Protein AF-0000000068719790 (afdb_homodimer)

Secondary structure (DSSP, 8-state):
-EEEEE-SSTTEEEEEEE--GGGTTBEEEEEEETTEEEEE---SSHHHHHHHHHHHHHTT-EEEEEE---SSHHHHTTHHHHHHH-TTSEEEEEHHHHHHHHHHHHHHHHHHHHHHGGGS-SSPBPPEEE-SSEEEETTEEEEEESSSTTS-EEEETTTTEEE--TT-EESB----GGG-SHHHHHHHHHHHHHHHTT--SEEE-SEE-TTS--SHHHHHHHHHHHHHHHHHHHH-SSHHHHHHHHHHHSTT-B-HHHHHHHHHHHTTSS---/-EEEEE-SSTTEEEEEEE--GGGTTBEEEEEEETTEEEEE---SSHHHHHHHHHHHHHTT-EEEEEE---SSHHHHTTHHHHHHH-TTSEEEEEHHHHHHHHHHHHHHHHHHHHHHGGGS-SSPBPPEEE-SSEEEETTEEEEEESSSTTS-EEEETTTTEEE--TT-EESB----GGG-SHHHHHHHHHHHHHHHTT--SEEE-SEE-TTS--SHHHHHHHHHHHHHHHHHHHH-SSHHHHHHHHHHH-TT-B-HHHHHHHHHHHTTSS---

Foldseek 3Di:
DWDKDDFPDRQWIKIKQFDDLVQQRFIKIWIDGPLEIEIEFQAQFLVSNVVVVVVNVVSNHHYAEYEQEAQDRRRFQNVQNVCVNVVPHAYEYAPVRLVSNVVCVVVNCVVPCVVRPNRGHPDGDGHDHDHDQWDDDPNWIWGWDWDDSRFTWTATLVRLEIEGGLLWEAQAQHQCLVPQELVSLVVSLVRLVVVVVSQRAFAHYRHYDPPDGRGNVRSVVSNVLSVQLSVQLVVDQALVSSLVSSCVVRVPHPNSVSSSVSSCNNNVVDDDD/DWDKDDFPDRQWIKIKQFDDLVQPRFIKIWIDGPLEIEIEFQAQFLVSNVVVVVVNVVSNHHYAEYEQEAQDRRRFQNVQNVCVNVVVHAYEYAPVSLVSNVVCVVVNCVVPCVVRPNRGHPDGDGHDHDHDQWDDDPNWIWGWDWDDRRQTWTATLVRLEIEGGLLWEAQAQHQCLVPQELVSLVVSLVRLVVVVVSQRAFAHYRHYDPPDGRGNVRSVVSNVLSVQLSVQLVVDQALVSSLVSSCVVRVPHPNSVSSSVSSCNNNVVDDDD

Radius of gyration: 26.77 Å; Cα contacts (8 Å, |Δi|>4): 1143; chains: 2; bounding box: 52×73×65 Å

pLDDT: mean 96.34, std 3.78, range [71.19, 98.94]

Sequence (546 aa):
MFKTIDTNQKDVKLTVFSSDEKSFMVTATLVEKAGHAFLINSKFTQSDSKEIVEYLKKNNLSLDKIFIIHGDPDYYFGLESIKAVYPEAIAYATESTVEHIVHSVLGKLKVWKDALGENAPSNVVLPQVFKEKAIDFQGLTFELVGLDHYRTSLFNKELKVLIGGIDVFNEIHVFLADTSSKAAMEAWIENLKVLQALHADIIVPSHGSIEKSLNNQALTATMDYLRTAVQASEESGTSKDFVAKLEAAYPDYANKGVLELSAKVVTKEMPWGMFKTIDTNQKDVKLTVFSSDEKSFMVTATLVEKAGHAFLINSKFTQSDSKEIVEYLKKNNLSLDKIFIIHGDPDYYFGLESIKAVYPEAIAYATESTVEHIVHSVLGKLKVWKDALGENAPSNVVLPQVFKEKAIDFQGLTFELVGLDHYRTSLFNKELKVLIGGIDVFNEIHVFLADTSSKAAMEAWIENLKVLQALHADIIVPSHGSIEKSLNNQALTATMDYLRTAVQASEESGTSKDFVAKLEAAYPDYANKGVLELSAKVVTKEMPWG

Structure (mmCIF, N/CA/C/O backbone):
data_AF-0000000068719790-model_v1
#
loop_
_entity.id
_entity.type
_entity.pdbx_description
1 polymer 'Cytoplasmic protein'
#
loop_
_atom_site.group_PDB
_atom_site.id
_atom_site.type_symbol
_atom_site.label_atom_id
_atom_site.label_alt_id
_atom_site.label_comp_id
_atom_site.label_asym_id
_atom_site.label_entity_id
_atom_site.label_seq_id
_atom_site.pdbx_PDB_ins_code
_atom_site.Cartn_x
_atom_site.Cartn_y
_atom_site.Cartn_z
_atom_site.occupancy
_atom_site.B_iso_or_equiv
_atom_site.auth_seq_id
_atom_site.auth_comp_id
_atom_site.auth_asym_id
_atom_site.auth_atom_id
_atom_site.pdbx_PDB_model_num
ATOM 1 N N . MET A 1 1 ? -13.195 -17.781 -14.195 1 92.25 1 MET A N 1
ATOM 2 C CA . MET A 1 1 ? -13.312 -19.219 -14.344 1 92.25 1 MET A CA 1
ATOM 3 C C . MET A 1 1 ? -12.461 -19.953 -13.297 1 92.25 1 MET A C 1
ATOM 5 O O . MET A 1 1 ? -11.359 -19.5 -12.977 1 92.25 1 MET A O 1
ATOM 9 N N . PHE A 1 2 ? -13.039 -21.016 -12.734 1 96.69 2 PHE A N 1
ATOM 10 C CA . PHE A 1 2 ? -12.266 -21.75 -11.727 1 96.69 2 PHE A CA 1
ATOM 11 C C . PHE A 1 2 ? -12.523 -23.25 -11.828 1 96.69 2 PHE A C 1
ATOM 13 O O . PHE A 1 2 ? -13.445 -23.672 -12.523 1 96.69 2 PHE A O 1
ATOM 20 N N . LYS A 1 3 ? -11.609 -23.953 -11.25 1 96.56 3 LYS A N 1
ATOM 21 C CA . LYS A 1 3 ? -11.664 -25.406 -11.148 1 96.56 3 LYS A CA 1
ATOM 22 C C . LYS A 1 3 ? -11.359 -25.875 -9.734 1 96.56 3 LYS A C 1
ATOM 24 O O . LYS A 1 3 ? -10.391 -25.422 -9.117 1 96.56 3 LYS A O 1
ATOM 29 N N . THR A 1 4 ? -12.281 -26.734 -9.188 1 96.38 4 THR A N 1
ATOM 30 C CA . THR A 1 4 ? -12.039 -27.312 -7.875 1 96.38 4 THR A CA 1
ATOM 31 C C . THR A 1 4 ? -11.438 -28.703 -7.996 1 96.38 4 THR A C 1
ATOM 33 O O . THR A 1 4 ? -11.914 -29.531 -8.789 1 96.38 4 THR A O 1
ATOM 36 N N . ILE A 1 5 ? -10.391 -28.969 -7.242 1 96 5 ILE A N 1
ATOM 37 C CA . ILE A 1 5 ? -9.641 -30.219 -7.273 1 96 5 ILE A CA 1
ATOM 38 C C . ILE A 1 5 ? -9.648 -30.844 -5.887 1 96 5 ILE A C 1
ATOM 40 O O . ILE A 1 5 ? -9.289 -30.203 -4.898 1 96 5 ILE A O 1
ATOM 44 N N . ASP A 1 6 ? -10.039 -32.125 -5.867 1 95.5 6 ASP A N 1
ATOM 45 C CA . ASP A 1 6 ? -9.93 -32.875 -4.613 1 95.5 6 ASP A CA 1
ATOM 46 C C . ASP A 1 6 ? -8.477 -33.281 -4.34 1 95.5 6 ASP A C 1
ATOM 48 O O . ASP A 1 6 ? -7.738 -33.625 -5.262 1 95.5 6 ASP A O 1
ATOM 52 N N . THR A 1 7 ? -8.078 -33.219 -3.082 1 96.75 7 THR A N 1
ATOM 53 C CA . THR A 1 7 ? -6.762 -33.719 -2.674 1 96.75 7 THR A CA 1
ATOM 54 C C . THR A 1 7 ? -6.863 -35.125 -2.094 1 96.75 7 THR A C 1
ATOM 56 O O . THR A 1 7 ? -7.93 -35.719 -2.137 1 96.75 7 THR A O 1
ATOM 59 N N . ASN A 1 8 ? -5.707 -35.594 -1.595 1 94.44 8 ASN A N 1
ATOM 60 C CA . ASN A 1 8 ? -5.715 -36.938 -1 1 94.44 8 ASN A CA 1
ATOM 61 C C . ASN A 1 8 ? -6.305 -36.906 0.408 1 94.44 8 ASN A C 1
ATOM 63 O O . ASN A 1 8 ? -6.527 -37.969 1.004 1 94.44 8 ASN A O 1
ATOM 67 N N . GLN A 1 9 ? -6.547 -35.719 0.896 1 94.62 9 GLN A N 1
ATOM 68 C CA . GLN A 1 9 ? -7.293 -35.531 2.139 1 94.62 9 GLN A CA 1
ATOM 69 C C . GLN A 1 9 ? -8.727 -35.094 1.862 1 94.62 9 GLN A C 1
ATOM 71 O O . GLN A 1 9 ? -8.945 -34.031 1.244 1 94.62 9 GLN A O 1
ATOM 76 N N . LYS A 1 10 ? -9.656 -35.781 2.396 1 92.25 10 LYS A N 1
ATOM 77 C CA . LYS A 1 10 ? -11.062 -35.625 2.025 1 92.25 10 LYS A CA 1
ATOM 78 C C . LYS A 1 10 ? -11.602 -34.25 2.439 1 92.25 10 LYS A C 1
ATOM 80 O O . LYS A 1 10 ? -12.523 -33.719 1.806 1 92.25 10 LYS A O 1
ATOM 85 N N . ASP A 1 11 ? -11.016 -33.688 3.387 1 95.38 11 ASP A N 1
ATOM 86 C CA . ASP A 1 11 ? -11.578 -32.469 3.898 1 95.38 11 ASP A CA 1
ATOM 87 C C . ASP A 1 11 ? -10.812 -31.25 3.359 1 95.38 11 ASP A C 1
ATOM 89 O O . ASP A 1 11 ? -11.023 -30.125 3.814 1 95.38 11 ASP A O 1
ATOM 93 N N . VAL A 1 12 ? -9.883 -31.516 2.41 1 98.12 12 VAL A N 1
ATOM 94 C CA . VAL A 1 12 ? -9.094 -30.422 1.824 1 98.12 12 VAL A CA 1
ATOM 95 C C . VAL A 1 12 ? -9.359 -30.359 0.321 1 98.12 12 VAL A C 1
ATOM 97 O O . VAL A 1 12 ? -9.242 -31.359 -0.384 1 98.12 12 VAL A O 1
ATOM 100 N N . LYS A 1 13 ? -9.688 -29.188 -0.13 1 97.69 13 LYS A N 1
ATOM 101 C CA . LYS A 1 13 ? -9.883 -28.953 -1.555 1 97.69 13 LYS A CA 1
ATOM 102 C C . LYS A 1 13 ? -9.023 -27.781 -2.037 1 97.69 13 LYS A C 1
ATOM 104 O O . LYS A 1 13 ? -8.703 -26.875 -1.265 1 97.69 13 LYS A O 1
ATOM 109 N N . LEU A 1 14 ? -8.695 -27.875 -3.291 1 98.38 14 LEU A N 1
ATOM 110 C CA . LEU A 1 14 ? -8.055 -26.766 -3.979 1 98.38 14 LEU A CA 1
ATOM 111 C C . LEU A 1 14 ? -8.992 -26.156 -5.023 1 98.38 14 LEU A C 1
ATOM 113 O O . LEU A 1 14 ? -9.578 -26.891 -5.832 1 98.38 14 LEU A O 1
ATOM 117 N N . THR A 1 15 ? -9.203 -24.938 -4.945 1 98.5 15 THR A N 1
ATOM 118 C CA . THR A 1 15 ? -9.906 -24.219 -6.008 1 98.5 15 THR A CA 1
ATOM 119 C C . THR A 1 15 ? -8.953 -23.281 -6.75 1 98.5 15 THR A C 1
ATOM 121 O O . THR A 1 15 ? -8.359 -22.391 -6.148 1 98.5 15 THR A O 1
ATOM 124 N N . VAL A 1 16 ? -8.781 -23.484 -8.062 1 98.31 16 VAL A N 1
ATOM 125 C CA . VAL A 1 16 ? -7.84 -22.719 -8.875 1 98.31 16 VAL A CA 1
ATOM 126 C C . VAL A 1 16 ? -8.602 -21.781 -9.805 1 98.31 16 VAL A C 1
ATOM 128 O O . VAL A 1 16 ? -9.445 -22.219 -10.586 1 98.31 16 VAL A O 1
ATOM 131 N N . PHE A 1 17 ? -8.32 -20.5 -9.664 1 98.44 17 PHE A N 1
ATOM 132 C CA . PHE A 1 17 ? -8.898 -19.469 -10.516 1 98.44 17 PHE A CA 1
ATOM 133 C C . PHE A 1 17 ? -7.961 -19.125 -11.664 1 98.44 17 PHE A C 1
ATOM 135 O O . PHE A 1 17 ? -6.75 -18.984 -11.461 1 98.44 17 PHE A O 1
ATOM 142 N N . SER A 1 18 ? -8.469 -19.062 -12.797 1 95.88 18 SER A N 1
ATOM 143 C CA . SER A 1 18 ? -7.656 -18.719 -13.953 1 95.88 18 SER A CA 1
ATOM 144 C C . SER A 1 18 ? -8.078 -17.375 -14.547 1 95.88 18 SER A C 1
ATOM 146 O O . SER A 1 18 ? -9.188 -16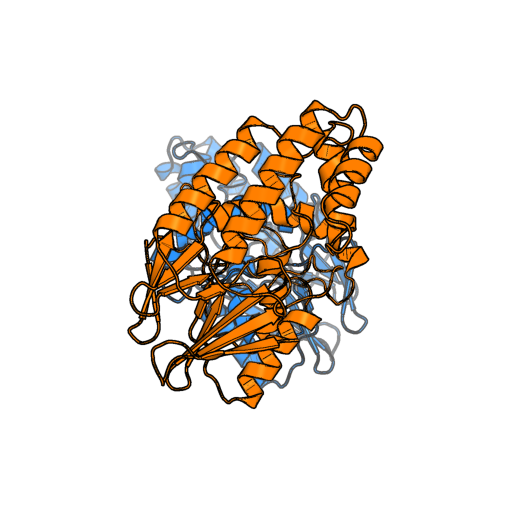.906 -14.281 1 95.88 18 SER A O 1
ATOM 148 N N . SER A 1 19 ? -7.238 -16.719 -15.242 1 96.94 19 SER A N 1
ATOM 149 C CA . SER A 1 19 ? -7.512 -15.484 -15.961 1 96.94 19 SER A CA 1
ATOM 150 C C . SER A 1 19 ? -7.324 -15.672 -17.469 1 96.94 19 SER A C 1
ATOM 152 O O . SER A 1 19 ? -6.742 -16.672 -17.906 1 96.94 19 SER A O 1
ATOM 154 N N . ASP A 1 20 ? -7.824 -14.758 -18.219 1 95.44 20 ASP A N 1
ATOM 155 C CA . ASP A 1 20 ? -7.648 -14.812 -19.672 1 95.44 20 ASP A CA 1
ATOM 156 C C . ASP A 1 20 ? -6.27 -14.297 -20.078 1 95.44 20 ASP A C 1
ATOM 158 O O . ASP A 1 20 ? -5.426 -14.031 -19.219 1 95.44 20 ASP A O 1
ATOM 162 N N . GLU A 1 21 ? -6.016 -14.188 -21.359 1 94.88 21 GLU A N 1
ATOM 163 C CA . GLU A 1 21 ? -4.699 -13.852 -21.891 1 94.88 21 GLU A CA 1
ATOM 164 C C . GLU A 1 21 ? -4.32 -12.406 -21.562 1 94.88 21 GLU A C 1
ATOM 166 O O . GLU A 1 21 ? -3.141 -12.086 -21.406 1 94.88 21 GLU A O 1
ATOM 171 N N . LYS A 1 22 ? -5.309 -11.547 -21.469 1 94.19 22 LYS A N 1
ATOM 172 C CA . LYS A 1 22 ? -5.035 -10.148 -21.156 1 94.19 22 LYS A CA 1
ATOM 173 C C . LYS A 1 22 ? -4.469 -10 -19.75 1 94.19 22 LYS A C 1
ATOM 175 O O . LYS A 1 22 ? -3.828 -8.992 -19.438 1 94.19 22 LYS A O 1
ATOM 180 N N . SER A 1 23 ? -4.742 -10.992 -18.953 1 96.75 23 SER A N 1
ATOM 181 C CA . SER A 1 23 ? -4.199 -11.039 -17.594 1 96.75 23 SER A CA 1
ATOM 182 C C . SER A 1 23 ? -3.133 -12.125 -17.469 1 96.75 23 SER A C 1
ATOM 184 O O . SER A 1 23 ? -2.957 -12.703 -16.391 1 96.75 23 SER A O 1
ATOM 186 N N . PHE A 1 24 ? -2.576 -12.5 -18.578 1 95.75 24 PHE A N 1
ATOM 187 C CA . PHE A 1 24 ? -1.387 -13.344 -18.656 1 95.75 24 PHE A CA 1
ATOM 188 C C . PHE A 1 24 ? -1.695 -14.766 -18.203 1 95.75 24 PHE A C 1
ATOM 190 O O . PHE A 1 24 ? -0.815 -15.469 -17.703 1 95.75 24 PHE A O 1
ATOM 197 N N . MET A 1 25 ? -2.971 -15.07 -18.141 1 96.75 25 MET A N 1
ATOM 198 C CA . MET A 1 25 ? -3.412 -16.391 -17.719 1 96.75 25 MET A CA 1
ATOM 199 C C . MET A 1 25 ? -2.869 -16.734 -16.344 1 96.75 25 MET A C 1
ATOM 201 O O . MET A 1 25 ? -2.473 -17.875 -16.094 1 96.75 25 MET A O 1
ATOM 205 N N . VAL A 1 26 ? -2.754 -15.664 -15.492 1 97.19 26 VAL A N 1
ATOM 206 C CA . VAL A 1 26 ? -2.305 -15.875 -14.117 1 97.19 26 VAL A CA 1
ATOM 207 C C . VAL A 1 26 ? -3.361 -16.656 -13.336 1 97.19 26 VAL A C 1
ATOM 209 O O . VAL A 1 26 ? -4.559 -16.547 -13.617 1 97.19 26 VAL A O 1
ATOM 212 N N . THR A 1 27 ? -2.893 -17.422 -12.352 1 97.75 27 THR A N 1
ATOM 213 C CA . THR A 1 27 ? -3.812 -18.188 -11.523 1 97.75 27 THR A CA 1
ATOM 214 C C . THR A 1 27 ? -3.777 -17.688 -10.078 1 97.75 27 THR A C 1
ATOM 216 O O . THR A 1 27 ? -2.82 -17.031 -9.664 1 97.75 27 THR A O 1
ATOM 219 N N . ALA A 1 28 ? -4.801 -17.859 -9.398 1 98.5 28 ALA A N 1
ATOM 220 C CA . ALA A 1 28 ? -4.883 -17.812 -7.941 1 98.5 28 ALA A CA 1
ATOM 221 C C . ALA A 1 28 ? -5.422 -19.125 -7.383 1 98.5 28 ALA A C 1
ATOM 223 O O . ALA A 1 28 ? -6.266 -19.781 -8.008 1 98.5 28 ALA A O 1
ATOM 224 N N . THR A 1 29 ? -4.914 -19.531 -6.23 1 98.62 29 THR A N 1
ATOM 225 C CA . THR A 1 29 ? -5.309 -20.812 -5.645 1 98.62 29 THR A CA 1
ATOM 226 C C . THR A 1 29 ? -5.895 -20.609 -4.25 1 98.62 29 THR A C 1
ATOM 228 O O . THR A 1 29 ? -5.336 -19.875 -3.438 1 98.62 29 THR A O 1
ATOM 231 N N . LEU A 1 30 ? -6.996 -21.234 -4.016 1 98.69 30 LEU A N 1
ATOM 232 C CA . LEU A 1 30 ? -7.633 -21.281 -2.703 1 98.69 30 LEU A CA 1
ATOM 233 C C . LEU A 1 30 ? -7.535 -22.688 -2.102 1 98.69 30 LEU A C 1
ATOM 235 O O . LEU A 1 30 ? -7.984 -23.656 -2.707 1 98.69 30 LEU A O 1
ATOM 239 N N . VAL A 1 31 ? -6.855 -22.766 -0.966 1 98.81 31 VAL A N 1
ATOM 240 C CA . VAL A 1 31 ? -6.898 -24 -0.174 1 98.81 31 VAL A CA 1
ATOM 241 C C . VAL A 1 31 ? -8.07 -23.938 0.808 1 98.81 31 VAL A C 1
ATOM 243 O O . VAL A 1 31 ? -8.156 -23.016 1.618 1 98.81 31 VAL A O 1
ATOM 246 N N . GLU A 1 32 ? -8.93 -24.891 0.731 1 98.69 32 GLU A N 1
ATOM 247 C CA . GLU A 1 32 ? -10.125 -24.922 1.573 1 98.69 32 GLU A CA 1
ATOM 248 C C . GLU A 1 32 ? -10.078 -26.078 2.555 1 98.69 32 GLU A C 1
ATOM 250 O O . GLU A 1 32 ? -9.828 -27.234 2.16 1 98.69 32 GLU A O 1
ATOM 255 N N . LYS A 1 33 ? -10.266 -25.766 3.797 1 98.19 33 LYS A N 1
ATOM 256 C CA . LYS A 1 33 ? -10.328 -26.797 4.836 1 98.19 33 LYS A CA 1
ATOM 257 C C . LYS A 1 33 ? -11.219 -26.344 5.992 1 98.19 33 LYS A C 1
ATOM 259 O O . LYS A 1 33 ? -10.992 -25.281 6.578 1 98.19 33 LYS A O 1
ATOM 264 N N . ALA A 1 34 ? -12.281 -27.094 6.359 1 96.94 34 ALA A N 1
ATOM 265 C CA . ALA A 1 34 ? -13.109 -26.906 7.551 1 96.94 34 ALA A CA 1
ATOM 266 C C . ALA A 1 34 ? -13.742 -25.516 7.566 1 96.94 34 ALA A C 1
ATOM 268 O O . ALA A 1 34 ? -13.734 -24.844 8.594 1 96.94 34 ALA A O 1
ATOM 269 N N . GLY A 1 35 ? -14.172 -25.078 6.434 1 97.81 35 GLY A N 1
ATOM 270 C CA . GLY A 1 35 ? -14.867 -23.812 6.34 1 97.81 35 GLY A CA 1
ATOM 271 C C . GLY A 1 35 ? -13.922 -22.609 6.293 1 97.81 35 GLY A C 1
ATOM 272 O O . GLY A 1 35 ? -14.367 -21.469 6.262 1 97.81 35 GLY A O 1
ATOM 273 N N . HIS A 1 36 ? -12.602 -22.938 6.316 1 98.62 36 HIS A N 1
ATOM 274 C CA . HIS A 1 36 ? -11.57 -21.906 6.25 1 98.62 36 HIS A CA 1
ATOM 275 C C . HIS A 1 36 ? -10.852 -21.922 4.906 1 98.62 36 HIS A C 1
ATOM 277 O O . HIS A 1 36 ? -10.828 -22.953 4.234 1 98.62 36 HIS A O 1
ATOM 283 N N . ALA A 1 37 ? -10.305 -20.766 4.535 1 98.81 37 ALA A N 1
ATOM 284 C CA . ALA A 1 37 ? -9.617 -20.641 3.252 1 98.81 37 ALA A CA 1
ATOM 285 C C . ALA A 1 37 ? -8.266 -19.938 3.424 1 98.81 37 ALA A C 1
ATOM 287 O O . ALA A 1 37 ? -8.117 -19.062 4.273 1 98.81 37 ALA A O 1
ATOM 288 N N . PHE A 1 38 ? -7.309 -20.406 2.684 1 98.88 38 PHE A N 1
ATOM 289 C CA . PHE A 1 38 ? -5.992 -19.812 2.484 1 98.88 38 PHE A CA 1
ATOM 290 C C . PHE A 1 38 ? -5.766 -19.484 1.013 1 98.88 38 PHE A C 1
ATOM 292 O O . PHE A 1 38 ? -5.73 -20.391 0.171 1 98.88 38 PHE A O 1
ATOM 299 N N . LEU A 1 39 ? -5.637 -18.156 0.7 1 98.88 39 LEU A N 1
ATOM 300 C CA . LEU A 1 39 ? -5.562 -17.703 -0.685 1 98.88 39 LEU A CA 1
ATOM 301 C C . LEU A 1 39 ? -4.117 -17.438 -1.092 1 98.88 39 LEU A C 1
ATOM 303 O O . LEU A 1 39 ? -3.377 -16.766 -0.366 1 98.88 39 LEU A O 1
ATOM 307 N N . ILE A 1 40 ? -3.705 -18 -2.238 1 98.69 40 ILE A N 1
ATOM 308 C CA . ILE A 1 40 ? -2.396 -17.734 -2.83 1 98.69 40 ILE A CA 1
ATOM 309 C C . ILE A 1 40 ? -2.564 -16.906 -4.105 1 98.69 40 ILE A C 1
ATOM 311 O O . ILE A 1 40 ? -3.176 -17.359 -5.07 1 98.69 40 ILE A O 1
ATOM 315 N N . ASN A 1 41 ? -2.061 -15.648 -4.086 1 98.38 41 ASN A N 1
ATOM 316 C CA . ASN A 1 41 ? -2.164 -14.648 -5.148 1 98.38 41 ASN A CA 1
ATOM 317 C C . ASN A 1 41 ? -3.568 -14.062 -5.227 1 98.38 41 ASN A C 1
ATOM 319 O O . ASN A 1 41 ? -4.531 -14.68 -4.77 1 98.38 41 ASN A O 1
ATOM 323 N N . SER A 1 42 ? -3.629 -12.898 -5.836 1 98.62 42 SER A N 1
ATOM 324 C CA . SER A 1 42 ? -4.895 -12.172 -5.789 1 98.62 42 SER A CA 1
ATOM 325 C C . SER A 1 42 ? -5.324 -11.727 -7.184 1 98.62 42 SER A C 1
ATOM 327 O O . SER A 1 42 ? -6.289 -10.977 -7.332 1 98.62 42 SER A O 1
ATOM 329 N N . LYS A 1 43 ? -4.637 -12.188 -8.242 1 98.38 43 LYS A N 1
ATOM 330 C CA . LYS A 1 43 ? -4.969 -11.906 -9.641 1 98.38 43 LYS A CA 1
ATOM 331 C C . LYS A 1 43 ? -4.574 -10.484 -10.023 1 98.38 43 LYS A C 1
ATOM 333 O O . LYS A 1 43 ? -4.02 -9.75 -9.203 1 98.38 43 LYS A O 1
ATOM 338 N N . PHE A 1 44 ? -4.848 -10.141 -11.352 1 98.62 44 PHE A N 1
ATOM 339 C CA . PHE A 1 44 ? -4.367 -8.906 -11.953 1 98.62 44 PHE A CA 1
ATOM 340 C C . PHE A 1 44 ? -5.438 -7.824 -11.891 1 98.62 44 PHE A C 1
ATOM 342 O O . PHE A 1 44 ? -5.156 -6.691 -11.492 1 98.62 44 PHE A O 1
ATOM 349 N N . THR A 1 45 ? -6.633 -8.148 -12.281 1 98.75 45 THR A N 1
ATOM 350 C CA . THR A 1 45 ? -7.699 -7.16 -12.383 1 98.75 45 THR A CA 1
ATOM 351 C C . THR A 1 45 ? -8.633 -7.242 -11.172 1 98.75 45 THR A C 1
ATOM 353 O O . THR A 1 45 ? -8.812 -8.312 -10.594 1 98.75 45 THR A O 1
ATOM 356 N N . GLN A 1 46 ? -9.25 -6.137 -10.844 1 98.62 46 GLN A N 1
ATOM 357 C CA . GLN A 1 46 ? -10.234 -6.117 -9.766 1 98.62 46 GLN A CA 1
ATOM 358 C C . GLN A 1 46 ? -11.383 -7.074 -10.055 1 98.62 46 GLN A C 1
ATOM 360 O O . GLN A 1 46 ? -11.883 -7.754 -9.156 1 98.62 46 GLN A O 1
ATOM 365 N N . SER A 1 47 ? -11.766 -7.129 -11.32 1 98.38 47 SER A N 1
ATOM 366 C CA . SER A 1 47 ? -12.852 -8.023 -11.695 1 98.38 47 SER A CA 1
ATOM 367 C C . SER A 1 47 ? -12.492 -9.477 -11.414 1 98.38 47 SER A C 1
ATOM 369 O O . SER A 1 47 ? -13.305 -10.227 -10.867 1 98.38 47 SER A O 1
ATOM 371 N N . ASP A 1 48 ? -11.273 -9.875 -11.789 1 98.44 48 ASP A N 1
ATOM 372 C CA . ASP A 1 48 ? -10.828 -11.242 -11.523 1 98.44 48 ASP A CA 1
ATOM 373 C C . ASP A 1 48 ? -10.797 -11.523 -10.031 1 98.44 48 ASP A C 1
ATOM 375 O O . ASP A 1 48 ? -11.164 -12.617 -9.594 1 98.44 48 ASP A O 1
ATOM 379 N N . SER A 1 49 ? -10.352 -10.57 -9.289 1 98.56 49 SER A N 1
ATOM 380 C CA . SER A 1 49 ? -10.266 -10.742 -7.84 1 98.56 49 SER A CA 1
ATOM 381 C C . SER A 1 49 ? -11.656 -10.828 -7.211 1 98.56 49 SER A C 1
ATOM 383 O O . SER A 1 49 ? -11.859 -11.562 -6.246 1 98.56 49 SER A O 1
ATOM 385 N N . LYS A 1 50 ? -12.602 -10.062 -7.711 1 98.56 50 LYS A N 1
ATOM 386 C CA . LYS A 1 50 ? -13.969 -10.086 -7.207 1 98.56 50 LYS A CA 1
ATOM 387 C C . LYS A 1 50 ? -14.617 -11.453 -7.434 1 98.56 50 LYS A C 1
ATOM 389 O O . LYS A 1 50 ? -15.477 -11.875 -6.656 1 98.56 50 LYS A O 1
ATOM 394 N N . GLU A 1 51 ? -14.156 -12.141 -8.5 1 98.56 51 GLU A N 1
ATOM 395 C CA . GLU A 1 51 ? -14.625 -13.516 -8.703 1 98.56 51 GLU A CA 1
ATOM 396 C C . GLU A 1 51 ? -14.25 -14.398 -7.52 1 98.56 51 GLU A C 1
ATOM 398 O O . GLU A 1 51 ? -15.031 -15.258 -7.105 1 98.56 51 GLU A O 1
ATOM 403 N N . ILE A 1 52 ? -13.055 -14.211 -7.012 1 98.81 52 ILE A N 1
ATOM 404 C CA . ILE A 1 52 ? -12.602 -14.969 -5.855 1 98.81 52 ILE A CA 1
ATOM 405 C C . ILE A 1 52 ? -13.469 -14.633 -4.641 1 98.81 52 ILE A C 1
ATOM 407 O O . ILE A 1 52 ? -13.898 -15.531 -3.912 1 98.81 52 ILE A O 1
ATOM 411 N N . VAL A 1 53 ? -13.742 -13.367 -4.43 1 98.88 53 VAL A N 1
ATOM 412 C CA . VAL A 1 53 ? -14.57 -12.891 -3.328 1 98.88 53 VAL A CA 1
ATOM 413 C C . VAL A 1 53 ? -15.961 -13.516 -3.414 1 98.88 53 VAL A C 1
ATOM 415 O O . VAL A 1 53 ? -16.5 -13.992 -2.408 1 98.88 53 VAL A O 1
ATOM 418 N N . GLU A 1 54 ? -16.547 -13.516 -4.609 1 98.69 54 GLU A N 1
ATOM 419 C CA . GLU A 1 54 ? -17.859 -14.102 -4.812 1 98.69 54 GLU A CA 1
ATOM 420 C C . GLU A 1 54 ? -17.875 -15.578 -4.457 1 98.69 54 GLU A C 1
ATOM 422 O O . GLU A 1 54 ? -18.812 -16.078 -3.84 1 98.69 54 GLU A O 1
ATOM 427 N N . TYR A 1 55 ? -16.844 -16.266 -4.879 1 98.81 55 TYR A N 1
ATOM 428 C CA . TYR A 1 55 ? -16.734 -17.688 -4.555 1 98.81 55 TYR A CA 1
ATOM 429 C C . TYR A 1 55 ? -16.672 -17.891 -3.045 1 98.81 55 TYR A C 1
ATOM 431 O O . TYR A 1 55 ? -17.359 -18.766 -2.51 1 98.81 55 TYR A O 1
ATOM 439 N N . LEU A 1 56 ? -15.844 -17.141 -2.346 1 98.81 56 LEU A N 1
ATOM 440 C CA . LEU A 1 56 ? -15.711 -17.234 -0.897 1 98.81 56 LEU A CA 1
ATOM 441 C C . LEU A 1 56 ? -17.047 -17.016 -0.213 1 98.81 56 LEU A C 1
ATOM 443 O O . LEU A 1 56 ? -17.438 -17.781 0.675 1 98.81 56 LEU A O 1
ATOM 447 N N . LYS A 1 57 ? -17.781 -16.016 -0.607 1 98.69 57 LYS A N 1
ATOM 448 C CA . LYS A 1 57 ? -19.078 -15.695 -0.037 1 98.69 57 LYS A CA 1
ATOM 449 C C . LYS A 1 57 ? -20.078 -16.812 -0.3 1 98.69 57 LYS A C 1
ATOM 451 O O . LYS A 1 57 ? -20.781 -17.266 0.616 1 98.69 57 LYS A O 1
ATOM 456 N N . LYS A 1 58 ? -20.172 -17.188 -1.573 1 98.44 58 LYS A N 1
ATOM 457 C CA . LYS A 1 58 ? -21.125 -18.219 -1.987 1 98.44 58 LYS A CA 1
ATOM 458 C C . LYS A 1 58 ? -20.938 -19.5 -1.188 1 98.44 58 LYS A C 1
ATOM 460 O O . LYS A 1 58 ? -21.906 -20.188 -0.878 1 98.44 58 LYS A O 1
ATOM 465 N N . ASN A 1 59 ? -19.703 -19.797 -0.864 1 98.19 59 ASN A N 1
ATOM 466 C CA . ASN A 1 59 ? -19.391 -21.062 -0.19 1 98.19 59 ASN A CA 1
ATOM 467 C C . ASN A 1 59 ? -19.219 -20.859 1.312 1 98.19 59 ASN A C 1
ATOM 469 O O . ASN A 1 59 ? -18.797 -21.781 2.02 1 98.19 59 ASN A O 1
ATOM 473 N N . ASN A 1 60 ? -19.5 -19.656 1.835 1 98.12 60 ASN A N 1
ATOM 474 C CA . ASN A 1 60 ? -19.438 -19.312 3.248 1 98.12 60 ASN A CA 1
ATOM 475 C C . ASN A 1 60 ? -18.062 -19.641 3.85 1 98.12 60 ASN A C 1
ATOM 477 O O . ASN A 1 60 ? -18 -20.297 4.895 1 98.12 60 ASN A O 1
ATOM 481 N N . LEU A 1 61 ? -17.031 -19.328 3.164 1 98.62 61 LEU A N 1
ATOM 482 C CA . LEU A 1 61 ? -15.672 -19.594 3.615 1 98.62 61 LEU A CA 1
ATOM 483 C C . LEU A 1 61 ? -15.094 -18.391 4.352 1 98.62 61 LEU A C 1
ATOM 485 O O . LEU A 1 61 ? -15.297 -17.25 3.936 1 98.62 61 LEU A O 1
ATOM 489 N N . SER A 1 62 ? -14.453 -18.688 5.52 1 98.5 62 SER A N 1
ATOM 490 C CA . SER A 1 62 ? -13.656 -17.672 6.207 1 98.5 62 SER A CA 1
ATOM 491 C C . SER A 1 62 ? -12.266 -17.562 5.602 1 98.5 62 SER A C 1
ATOM 493 O O . SER A 1 62 ? -11.555 -18.562 5.469 1 98.5 62 SER A O 1
ATOM 495 N N . LEU A 1 63 ? -11.852 -16.406 5.207 1 98.81 63 LEU A N 1
ATOM 496 C CA . LEU A 1 63 ? -10.516 -16.203 4.656 1 98.81 63 LEU A CA 1
ATOM 497 C C . LEU A 1 63 ? -9.5 -15.961 5.77 1 98.81 63 LEU A C 1
ATOM 499 O O . LEU A 1 63 ? -9.5 -14.891 6.387 1 98.81 63 LEU A O 1
ATOM 503 N N . ASP A 1 64 ? -8.586 -16.906 6.004 1 98.44 64 ASP A N 1
ATOM 504 C CA . ASP A 1 64 ? -7.672 -16.844 7.141 1 98.44 64 ASP A CA 1
ATOM 505 C C . ASP A 1 64 ? -6.434 -16.016 6.809 1 98.44 64 ASP A C 1
ATOM 507 O O . ASP A 1 64 ? -5.922 -15.289 7.66 1 98.44 64 ASP A O 1
ATOM 511 N N . LYS A 1 65 ? -5.918 -16.188 5.559 1 98 65 LYS A N 1
ATOM 512 C CA . LYS A 1 65 ? -4.691 -15.5 5.16 1 98 65 LYS A CA 1
ATOM 513 C C . LYS A 1 65 ? -4.531 -15.492 3.641 1 98 65 LYS A C 1
ATOM 515 O O . LYS A 1 65 ? -5.18 -16.281 2.941 1 98 65 LYS A O 1
ATOM 520 N N . ILE A 1 66 ? -3.766 -14.602 3.219 1 98.88 66 ILE A N 1
ATOM 521 C CA . ILE A 1 66 ? -3.387 -14.469 1.816 1 98.88 66 ILE A CA 1
ATOM 522 C C . ILE A 1 66 ? -1.865 -14.492 1.688 1 98.88 66 ILE A C 1
ATOM 524 O O . ILE A 1 66 ? -1.155 -13.945 2.535 1 98.88 66 ILE A O 1
ATOM 528 N N . PHE A 1 67 ? -1.341 -15.188 0.7 1 98.38 67 PHE A N 1
ATOM 529 C CA . PHE A 1 67 ? 0.089 -15.164 0.416 1 98.38 67 PHE A CA 1
ATOM 530 C C . PHE A 1 67 ? 0.345 -14.797 -1.041 1 98.38 67 PHE A C 1
ATOM 532 O O . PHE A 1 67 ? -0.204 -15.43 -1.949 1 98.38 67 PHE A O 1
ATOM 539 N N . ILE A 1 68 ? 1.148 -13.742 -1.263 1 98.12 68 ILE A N 1
ATOM 540 C CA . ILE A 1 68 ? 1.556 -13.297 -2.59 1 98.12 68 ILE A CA 1
ATOM 541 C C . ILE A 1 68 ? 2.924 -13.891 -2.934 1 98.12 68 ILE A C 1
ATOM 543 O O . ILE A 1 68 ? 3.926 -13.555 -2.295 1 98.12 68 ILE A O 1
ATOM 547 N N . ILE A 1 69 ? 2.975 -14.602 -3.992 1 96.25 69 ILE A N 1
ATOM 548 C CA . ILE A 1 69 ? 4.148 -15.438 -4.223 1 96.25 69 ILE A CA 1
ATOM 549 C C . ILE A 1 69 ? 5.191 -14.656 -5.016 1 96.25 69 ILE A C 1
ATOM 551 O O . ILE A 1 69 ? 6.367 -15.031 -5.047 1 96.25 69 ILE A O 1
ATOM 555 N N . HIS A 1 70 ? 4.727 -13.617 -5.664 1 95.94 70 HIS A N 1
ATOM 556 C CA . HIS A 1 70 ? 5.645 -12.891 -6.535 1 95.94 70 HIS A CA 1
ATOM 557 C C . HIS A 1 70 ? 5.285 -11.414 -6.609 1 95.94 70 HIS A C 1
ATOM 559 O O . HIS A 1 70 ? 4.145 -11.031 -6.324 1 95.94 70 HIS A O 1
ATOM 565 N N . GLY A 1 71 ? 6.262 -10.594 -7.023 1 96.25 71 GLY A N 1
ATOM 566 C CA . GLY A 1 71 ? 6.113 -9.148 -6.898 1 96.25 71 GLY A CA 1
ATOM 567 C C . GLY A 1 71 ? 5.578 -8.492 -8.156 1 96.25 71 GLY A C 1
ATOM 568 O O . GLY A 1 71 ? 5.379 -7.277 -8.188 1 96.25 71 GLY A O 1
ATOM 569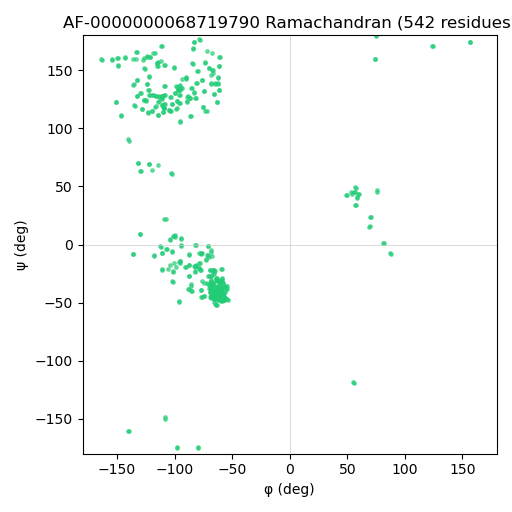 N N . ASP A 1 72 ? 5.312 -9.242 -9.219 1 96.12 72 ASP A N 1
ATOM 570 C CA . ASP A 1 72 ? 4.68 -8.672 -10.406 1 96.12 72 ASP A CA 1
ATOM 571 C C . ASP A 1 72 ? 3.219 -8.32 -10.141 1 96.12 72 ASP A C 1
ATOM 573 O O . ASP A 1 72 ? 2.559 -8.969 -9.328 1 96.12 72 ASP A O 1
ATOM 577 N N . PRO A 1 73 ? 2.705 -7.328 -10.867 1 98 73 PRO A N 1
ATOM 578 C CA . PRO A 1 73 ? 1.401 -6.77 -10.5 1 98 73 PRO A CA 1
ATOM 579 C C . PRO A 1 73 ? 0.266 -7.781 -10.633 1 98 73 PRO A C 1
ATOM 581 O O . PRO A 1 73 ? -0.729 -7.695 -9.914 1 98 73 PRO A O 1
ATOM 584 N N . ASP A 1 74 ? 0.374 -8.719 -11.547 1 97.88 74 ASP A N 1
ATOM 585 C CA . ASP A 1 74 ? -0.716 -9.664 -11.781 1 97.88 74 ASP A CA 1
ATOM 586 C C . ASP A 1 74 ? -0.853 -10.648 -10.617 1 97.88 74 ASP A C 1
ATOM 588 O O . ASP A 1 74 ? -1.779 -11.461 -10.594 1 97.88 74 ASP A O 1
ATOM 592 N N . TYR A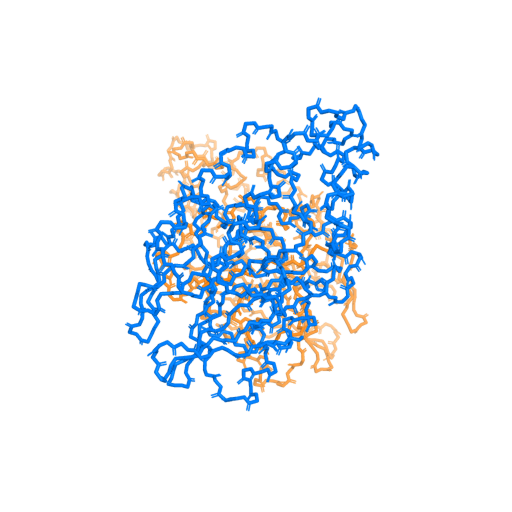 1 75 ? 0.004 -10.523 -9.633 1 97.94 75 TYR A N 1
ATOM 593 C CA . TYR A 1 75 ? -0.101 -11.398 -8.469 1 97.94 75 TYR A CA 1
ATOM 594 C C . TYR A 1 75 ? -0.761 -10.672 -7.305 1 97.94 75 TYR A C 1
ATOM 596 O O . TYR A 1 75 ? -1.259 -11.312 -6.371 1 97.94 75 TYR A O 1
ATOM 604 N N . TYR A 1 76 ? -0.726 -9.297 -7.258 1 98.75 76 TYR A N 1
ATOM 605 C CA . TYR A 1 76 ? -1.113 -8.656 -6.008 1 98.75 76 TYR A CA 1
ATOM 606 C C . TYR A 1 76 ? -2.023 -7.461 -6.262 1 98.75 76 TYR A C 1
ATOM 608 O O . TYR A 1 76 ? -2.6 -6.902 -5.328 1 98.75 76 TYR A O 1
ATOM 616 N N . PHE A 1 77 ? -2.256 -6.984 -7.527 1 98.88 77 PHE A N 1
ATOM 617 C CA . PHE A 1 77 ? -3.123 -5.844 -7.797 1 98.88 77 PHE A CA 1
ATOM 618 C C . PHE A 1 77 ? -4.531 -6.102 -7.281 1 98.88 77 PHE A C 1
ATOM 620 O O . PHE A 1 77 ? -5.219 -5.18 -6.84 1 98.88 77 PHE A O 1
ATOM 627 N N . GLY A 1 78 ? -4.91 -7.316 -7.254 1 98.81 78 GLY A N 1
ATOM 628 C CA . GLY A 1 78 ? -6.262 -7.691 -6.871 1 98.81 78 GLY A CA 1
ATOM 629 C C . GLY A 1 78 ? -6.492 -7.633 -5.375 1 98.81 78 GLY A C 1
ATOM 630 O O . GLY A 1 78 ? -7.629 -7.762 -4.91 1 98.81 78 GLY A O 1
ATOM 631 N N . LEU A 1 79 ? -5.422 -7.395 -4.566 1 98.94 79 LEU A N 1
ATOM 632 C CA . LEU A 1 79 ? -5.547 -7.387 -3.113 1 98.94 79 LEU A CA 1
ATOM 633 C C . LEU A 1 79 ? -6.578 -6.359 -2.662 1 98.94 79 LEU A C 1
ATOM 635 O O . LEU A 1 79 ? -7.277 -6.57 -1.668 1 98.94 79 LEU A O 1
ATOM 639 N N . GLU A 1 80 ? -6.688 -5.254 -3.391 1 98.81 80 GLU A N 1
ATOM 640 C CA . GLU A 1 80 ? -7.59 -4.18 -2.984 1 98.81 80 GLU A CA 1
ATOM 641 C C . GLU A 1 80 ? -9.023 -4.684 -2.852 1 98.81 80 GLU A C 1
ATOM 643 O O . GLU A 1 80 ? -9.664 -4.496 -1.814 1 98.81 80 GLU A O 1
ATOM 648 N N . SER A 1 81 ? -9.477 -5.441 -3.848 1 98.56 81 SER A N 1
ATOM 649 C CA . SER A 1 81 ? -10.852 -5.938 -3.854 1 98.56 81 SER A CA 1
ATOM 650 C C . SER A 1 81 ? -11.055 -7.004 -2.781 1 98.56 81 SER A C 1
ATOM 652 O O . SER A 1 81 ? -12.117 -7.062 -2.156 1 98.56 81 SER A O 1
ATOM 654 N N . ILE A 1 82 ? -10.078 -7.789 -2.615 1 98.81 82 ILE A N 1
ATOM 655 C CA . ILE A 1 82 ? -10.203 -8.867 -1.635 1 98.81 82 ILE A CA 1
ATOM 656 C C . ILE A 1 82 ? -10.234 -8.273 -0.226 1 98.81 82 ILE A C 1
ATOM 658 O O . ILE A 1 82 ? -11.109 -8.617 0.575 1 98.81 82 ILE A O 1
ATOM 662 N N . LYS A 1 83 ? -9.352 -7.328 0.084 1 98.62 83 LYS A N 1
ATOM 663 C CA . LYS A 1 83 ? -9.25 -6.727 1.41 1 98.62 83 LYS A CA 1
ATOM 664 C C . LYS A 1 83 ? -10.477 -5.875 1.719 1 98.62 83 LYS A C 1
ATOM 666 O O . LYS A 1 83 ? -10.828 -5.68 2.885 1 98.62 83 LYS A O 1
ATOM 671 N N . ALA A 1 84 ? -11.141 -5.34 0.69 1 98.44 84 ALA A N 1
ATOM 672 C CA . ALA A 1 84 ? -12.367 -4.566 0.859 1 98.44 84 ALA A CA 1
ATOM 673 C C . ALA A 1 84 ? -13.453 -5.402 1.537 1 98.44 84 ALA A C 1
ATOM 675 O O . ALA A 1 84 ? -14.273 -4.871 2.293 1 98.44 84 ALA A O 1
ATOM 676 N N . VAL A 1 85 ? -13.43 -6.664 1.275 1 98.62 85 VAL A N 1
ATOM 677 C CA . VAL A 1 85 ? -14.469 -7.551 1.787 1 98.62 85 VAL A CA 1
ATOM 678 C C . VAL A 1 85 ? -13.945 -8.312 3 1 98.62 85 VAL A C 1
ATOM 680 O O . VAL A 1 85 ? -14.703 -8.609 3.932 1 98.62 85 VAL A O 1
ATOM 683 N N . TYR A 1 86 ? -12.672 -8.609 3.027 1 98.69 86 TYR A N 1
ATOM 684 C CA . TYR A 1 86 ? -12.023 -9.352 4.109 1 98.69 86 TYR A CA 1
ATOM 685 C C . TYR A 1 86 ? -10.891 -8.539 4.723 1 98.69 86 TYR A C 1
ATOM 687 O O . TYR A 1 86 ? -9.734 -8.953 4.68 1 98.69 86 TYR A O 1
ATOM 695 N N . PRO A 1 87 ? -11.242 -7.488 5.402 1 97.94 87 PRO A N 1
ATOM 696 C CA . PRO A 1 87 ? -10.203 -6.59 5.91 1 97.94 87 PRO A CA 1
ATOM 697 C C . PRO A 1 87 ? -9.336 -7.242 6.988 1 97.94 87 PRO A C 1
ATOM 699 O O . PRO A 1 87 ? -8.203 -6.812 7.219 1 97.94 87 PRO A O 1
ATOM 702 N N . GLU A 1 88 ? -9.836 -8.25 7.617 1 97.31 88 GLU A N 1
ATOM 703 C CA . GLU A 1 88 ? -9.094 -8.867 8.711 1 97.31 88 GLU A CA 1
ATOM 704 C C . GLU A 1 88 ? -8.055 -9.859 8.188 1 97.31 88 GLU A C 1
ATOM 706 O O . GLU A 1 88 ? -7.152 -10.266 8.922 1 97.31 88 GLU A O 1
ATOM 711 N N . ALA A 1 89 ? -8.273 -10.367 6.977 1 98.56 89 ALA A N 1
ATOM 712 C CA . ALA A 1 89 ? -7.27 -11.25 6.395 1 98.56 89 ALA A CA 1
ATOM 713 C C . ALA A 1 89 ? -5.969 -10.508 6.125 1 98.56 89 ALA A C 1
ATOM 715 O O . ALA A 1 89 ? -5.977 -9.406 5.562 1 98.56 89 ALA A O 1
ATOM 716 N N . ILE A 1 90 ? -4.898 -11.07 6.586 1 98.69 90 ILE A N 1
ATOM 717 C CA . ILE A 1 90 ? -3.605 -10.438 6.355 1 98.69 90 ILE A CA 1
ATOM 718 C C . ILE A 1 90 ? -2.939 -11.055 5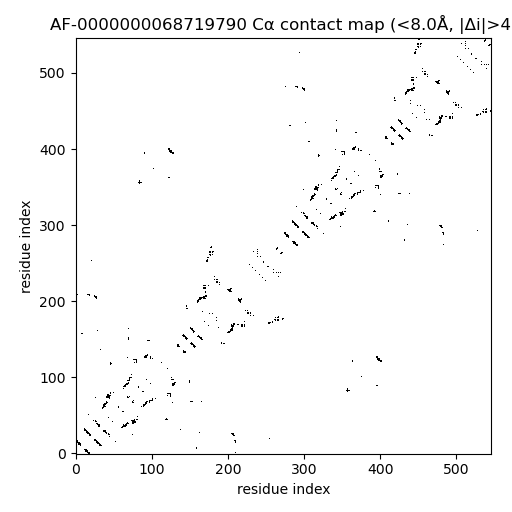.129 1 98.69 90 ILE A C 1
ATOM 720 O O . ILE A 1 90 ? -2.916 -12.273 4.973 1 98.69 90 ILE A O 1
ATOM 724 N N . ALA A 1 91 ? -2.496 -10.211 4.18 1 98.94 91 ALA A N 1
ATOM 725 C CA . ALA A 1 91 ? -1.696 -10.641 3.035 1 98.94 91 ALA A CA 1
ATOM 726 C C . ALA A 1 91 ? -0.207 -10.617 3.367 1 98.94 91 ALA A C 1
ATOM 728 O O . ALA A 1 91 ? 0.312 -9.609 3.85 1 98.94 91 ALA A O 1
ATOM 729 N N . TYR A 1 92 ? 0.439 -11.727 3.113 1 98.44 92 TYR A N 1
ATOM 730 C CA . TYR A 1 92 ? 1.867 -11.867 3.375 1 98.44 92 TYR A CA 1
ATOM 731 C C . TYR A 1 92 ? 2.643 -12.078 2.078 1 98.44 92 TYR A C 1
ATOM 733 O O . TYR A 1 92 ? 2.07 -12.484 1.065 1 98.44 92 TYR A O 1
ATOM 741 N N . ALA A 1 93 ? 3.861 -11.766 2.076 1 97.31 93 ALA A N 1
ATOM 742 C CA . ALA A 1 93 ? 4.844 -12.141 1.06 1 97.31 93 ALA A CA 1
ATOM 743 C C . ALA A 1 93 ? 6.254 -12.164 1.642 1 97.31 93 ALA A C 1
ATOM 745 O O . ALA A 1 93 ? 6.5 -11.602 2.711 1 97.31 93 ALA A O 1
ATOM 746 N N . THR A 1 94 ? 7.125 -12.836 1.008 1 96.19 94 THR A N 1
ATOM 747 C CA . THR A 1 94 ? 8.508 -12.828 1.462 1 96.19 94 THR A CA 1
ATOM 748 C C . THR A 1 94 ? 9.086 -11.414 1.42 1 96.19 94 THR A C 1
ATOM 750 O O . THR A 1 94 ? 8.562 -10.547 0.722 1 96.19 94 THR A O 1
ATOM 753 N N . GLU A 1 95 ? 10.172 -11.203 2.158 1 95.75 95 GLU A N 1
ATOM 754 C CA . GLU A 1 95 ? 10.836 -9.898 2.191 1 95.75 95 GLU A CA 1
ATOM 755 C C . GLU A 1 95 ? 11.258 -9.461 0.792 1 95.75 95 GLU A C 1
ATOM 757 O O . GLU A 1 95 ? 11.047 -8.312 0.406 1 95.75 95 GLU A O 1
ATOM 762 N N . SER A 1 96 ? 11.812 -10.367 0.071 1 95.12 96 SER A N 1
ATOM 763 C CA . SER A 1 96 ? 12.281 -10.055 -1.275 1 95.12 96 SER A CA 1
ATOM 764 C C . SER A 1 96 ? 11.117 -9.664 -2.184 1 95.12 96 SER A C 1
ATOM 766 O O . SER A 1 96 ? 11.242 -8.75 -3.004 1 95.12 96 SER A O 1
ATOM 768 N N . THR A 1 97 ? 10.008 -10.344 -2.037 1 96.19 97 THR A N 1
ATOM 769 C CA . THR A 1 97 ? 8.828 -10.031 -2.832 1 96.19 97 THR A CA 1
ATOM 770 C C . THR A 1 97 ? 8.289 -8.641 -2.48 1 96.19 97 THR A C 1
ATOM 772 O O . THR A 1 97 ? 7.996 -7.84 -3.367 1 96.19 97 THR A O 1
ATOM 775 N N . VAL A 1 98 ? 8.203 -8.352 -1.231 1 97.69 98 VAL A N 1
ATOM 776 C CA . VAL A 1 98 ? 7.707 -7.047 -0.798 1 97.69 98 VAL A CA 1
ATOM 777 C C . VAL A 1 98 ? 8.648 -5.945 -1.286 1 97.69 98 VAL A C 1
ATOM 779 O O . VAL A 1 98 ? 8.195 -4.898 -1.756 1 97.69 98 VAL A O 1
ATOM 782 N N . GLU A 1 99 ? 9.93 -6.184 -1.182 1 97.44 99 GLU A N 1
ATOM 783 C CA . GLU A 1 99 ? 10.914 -5.227 -1.678 1 97.44 99 GLU A CA 1
ATOM 784 C C . GLU A 1 99 ? 10.734 -4.977 -3.174 1 97.44 99 GLU A C 1
ATOM 786 O O . GLU A 1 99 ? 10.812 -3.836 -3.633 1 97.44 99 GLU A O 1
ATOM 791 N N . HIS A 1 100 ? 10.516 -6.035 -3.85 1 96.12 100 HIS A N 1
ATOM 792 C CA . HIS A 1 100 ? 10.281 -5.91 -5.285 1 96.12 100 HIS A CA 1
ATOM 793 C C . HIS A 1 100 ? 9.031 -5.078 -5.57 1 96.12 100 HIS A C 1
ATOM 795 O O . HIS A 1 100 ? 9.047 -4.227 -6.461 1 96.12 100 HIS A O 1
ATOM 801 N N . ILE A 1 101 ? 7.969 -5.363 -4.867 1 98.12 101 ILE A N 1
ATOM 802 C CA . ILE A 1 101 ? 6.727 -4.621 -5.047 1 98.12 101 ILE A CA 1
ATOM 803 C C . ILE A 1 101 ? 6.977 -3.133 -4.801 1 98.12 101 ILE A C 1
ATOM 805 O O . ILE A 1 101 ? 6.637 -2.293 -5.637 1 98.12 101 ILE A O 1
ATOM 809 N N . VAL A 1 102 ? 7.629 -2.812 -3.744 1 98.44 102 VAL A N 1
ATOM 810 C CA . VAL A 1 102 ? 7.871 -1.428 -3.355 1 98.44 102 VAL A CA 1
ATOM 811 C C . VAL A 1 102 ? 8.75 -0.743 -4.402 1 98.44 102 VAL A C 1
ATOM 813 O O . VAL A 1 102 ? 8.492 0.401 -4.781 1 98.44 102 VAL A O 1
ATOM 816 N N . HIS A 1 103 ? 9.68 -1.408 -4.902 1 97.06 103 HIS A N 1
ATOM 817 C CA . HIS A 1 103 ? 10.617 -0.845 -5.863 1 97.06 103 HIS A CA 1
ATOM 818 C C . HIS A 1 103 ? 9.953 -0.598 -7.211 1 97.06 103 HIS A C 1
ATOM 820 O O . HIS A 1 103 ? 10.305 0.349 -7.922 1 97.06 103 HIS A O 1
ATOM 826 N N . SER A 1 104 ? 8.914 -1.385 -7.48 1 97.25 104 SER A N 1
ATOM 827 C CA . SER A 1 104 ? 8.461 -1.381 -8.867 1 97.25 104 SER A CA 1
ATOM 828 C C . SER A 1 104 ? 7.035 -0.865 -8.977 1 97.25 104 SER A C 1
ATOM 830 O O . SER A 1 104 ? 6.562 -0.56 -10.078 1 97.25 104 SER A O 1
ATOM 832 N N . VAL A 1 105 ? 6.312 -0.675 -7.953 1 98.5 105 VAL A N 1
ATOM 833 C CA . VAL A 1 105 ? 4.867 -0.497 -7.965 1 98.5 105 VAL A CA 1
ATOM 834 C C . VAL A 1 105 ? 4.508 0.78 -8.719 1 98.5 105 VAL A C 1
ATOM 836 O O . VAL A 1 105 ? 3.549 0.802 -9.492 1 98.5 105 VAL A O 1
ATOM 839 N N . LEU A 1 106 ? 5.211 1.872 -8.531 1 98.19 106 LEU A N 1
ATOM 840 C CA . LEU A 1 106 ? 4.863 3.117 -9.211 1 98.19 106 LEU A CA 1
ATOM 841 C C . LEU A 1 106 ? 5.066 2.994 -10.719 1 98.19 106 LEU A C 1
ATOM 843 O O . LEU A 1 106 ? 4.25 3.48 -11.5 1 98.19 106 LEU A O 1
ATOM 847 N N . GLY A 1 107 ? 6.195 2.348 -11.094 1 97.12 107 GLY A N 1
ATOM 848 C CA . GLY A 1 107 ? 6.41 2.086 -12.508 1 97.12 107 GLY A CA 1
ATOM 849 C C . GLY A 1 107 ? 5.344 1.2 -13.117 1 97.12 107 GLY A C 1
ATOM 850 O O . GLY A 1 107 ? 4.887 1.45 -14.242 1 97.12 107 GLY A O 1
ATOM 851 N N . LYS A 1 108 ? 4.938 0.188 -12.391 1 97.69 108 LYS A N 1
ATOM 852 C CA . LYS A 1 108 ? 3.912 -0.725 -12.883 1 97.69 108 LYS A CA 1
ATOM 853 C C . LYS A 1 108 ? 2.564 -0.021 -13.016 1 97.69 108 LYS A C 1
ATOM 855 O O . LYS A 1 108 ? 1.831 -0.249 -13.984 1 97.69 108 LYS A O 1
ATOM 860 N N . LEU A 1 109 ? 2.225 0.792 -12.062 1 98.12 109 LEU A N 1
ATOM 861 C CA . LEU A 1 109 ? 0.986 1.556 -12.156 1 98.12 109 LEU A CA 1
ATOM 862 C C . LEU A 1 109 ? 1.007 2.482 -13.367 1 98.12 109 LEU A C 1
ATOM 864 O O . LEU A 1 109 ? -0.006 2.637 -14.055 1 98.12 109 LEU A O 1
ATOM 868 N N . LYS A 1 110 ? 2.09 3.168 -13.625 1 95.75 110 LYS A N 1
ATOM 869 C CA . LYS A 1 110 ? 2.227 4.035 -14.789 1 95.75 110 LYS A CA 1
ATOM 870 C C . LYS A 1 110 ? 1.979 3.262 -16.078 1 95.75 110 LYS A C 1
ATOM 872 O O . LYS A 1 110 ? 1.359 3.779 -17.016 1 95.75 110 LYS A O 1
ATOM 877 N N . VAL A 1 111 ? 2.416 2 -16.094 1 94.44 111 VAL A N 1
ATOM 878 C CA . VAL A 1 111 ? 2.312 1.171 -17.297 1 94.44 111 VAL A CA 1
ATOM 879 C C . VAL A 1 111 ? 0.875 0.683 -17.469 1 94.44 111 VAL A C 1
ATOM 881 O O . VAL A 1 111 ? 0.339 0.683 -18.578 1 94.44 111 VAL A O 1
ATOM 884 N N . TRP A 1 112 ? 0.222 0.331 -16.375 1 97.12 112 TRP A N 1
ATOM 885 C CA . TRP A 1 112 ? -0.959 -0.514 -16.516 1 97.12 112 TRP A CA 1
ATOM 886 C C . TRP A 1 112 ? -2.229 0.263 -16.172 1 97.12 112 TRP A C 1
ATOM 888 O O . TRP A 1 112 ? -3.332 -0.159 -16.531 1 97.12 112 TRP A O 1
ATOM 898 N N . LYS A 1 113 ? -2.15 1.3 -15.461 1 96.06 113 LYS A N 1
ATOM 899 C CA . LYS A 1 113 ? -3.328 1.964 -14.906 1 96.06 113 LYS A CA 1
ATOM 900 C C . LYS A 1 113 ? -4.312 2.346 -16.016 1 96.06 113 LYS A C 1
ATOM 902 O O . LYS A 1 113 ? -5.516 2.104 -15.891 1 96.06 113 LYS A O 1
ATOM 907 N N . ASP A 1 114 ? -3.834 2.922 -17.094 1 96.31 114 ASP A N 1
ATOM 908 C CA . ASP A 1 114 ? -4.715 3.361 -18.172 1 96.31 114 ASP A CA 1
ATOM 909 C C . ASP A 1 114 ? -5.348 2.17 -18.891 1 96.31 114 ASP A C 1
ATOM 911 O O . ASP A 1 114 ? -6.555 2.16 -19.141 1 96.31 114 ASP A O 1
ATOM 915 N N . ALA A 1 115 ? -4.559 1.151 -19.141 1 95.88 115 ALA A N 1
ATOM 916 C CA . ALA A 1 115 ? -5.047 -0.026 -19.859 1 95.88 115 ALA A CA 1
ATOM 917 C C . ALA A 1 115 ? -6.086 -0.776 -19.031 1 95.88 115 ALA A C 1
ATOM 919 O O . ALA A 1 115 ? -7.043 -1.327 -19.594 1 95.88 115 ALA A O 1
ATOM 920 N N . LEU A 1 116 ? -5.91 -0.746 -17.766 1 98 116 LEU A N 1
ATOM 921 C CA . LEU A 1 116 ? -6.785 -1.519 -16.891 1 98 116 LEU A CA 1
ATOM 922 C C . LEU A 1 116 ? -8.023 -0.717 -16.516 1 98 116 LEU A C 1
ATOM 924 O O . LEU A 1 116 ? -9.062 -1.292 -16.172 1 98 116 LEU A O 1
ATOM 928 N N . GLY A 1 117 ? -7.926 0.668 -16.516 1 97.38 117 GLY A N 1
ATOM 929 C CA . GLY A 1 117 ? -9.047 1.494 -16.094 1 97.38 117 GLY A CA 1
ATOM 930 C C . GLY A 1 117 ? -9.562 1.151 -14.711 1 97.38 117 GLY A C 1
ATOM 931 O O . GLY A 1 117 ? -8.797 1.108 -13.75 1 97.38 117 GLY A O 1
ATOM 932 N N . GLU A 1 118 ? -10.781 0.743 -14.594 1 97.12 118 GLU A N 1
ATOM 933 C CA . GLU A 1 118 ? -11.422 0.427 -13.32 1 97.12 118 GLU A CA 1
ATOM 934 C C . GLU A 1 118 ? -10.891 -0.886 -12.75 1 97.12 118 GLU A C 1
ATOM 936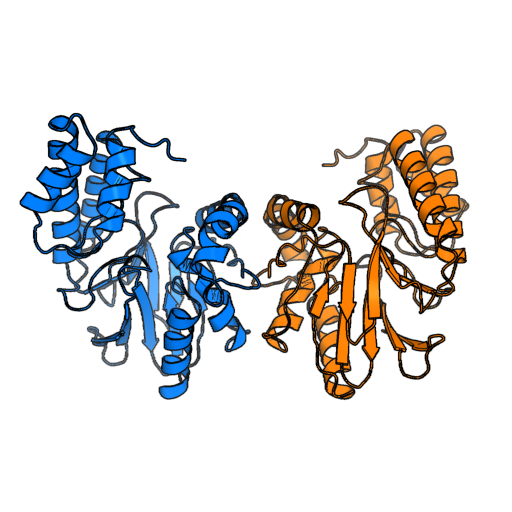 O O . GLU A 1 118 ? -11.109 -1.192 -11.578 1 97.12 118 GLU A O 1
ATOM 941 N N . ASN A 1 119 ? -10.195 -1.619 -13.562 1 98.44 119 ASN A N 1
ATOM 942 C CA . ASN A 1 119 ? -9.656 -2.904 -13.141 1 98.44 119 ASN A CA 1
ATOM 943 C C . ASN A 1 119 ? -8.289 -2.746 -12.477 1 98.44 119 ASN A C 1
ATOM 945 O O . ASN A 1 119 ? -7.738 -3.711 -11.938 1 98.44 119 ASN A O 1
ATOM 949 N N . ALA A 1 120 ? -7.754 -1.504 -12.562 1 98.5 120 ALA A N 1
ATOM 950 C CA . ALA A 1 120 ? -6.555 -1.211 -11.781 1 98.5 120 ALA A CA 1
ATOM 951 C C . ALA A 1 120 ? -6.91 -0.903 -10.328 1 98.5 120 ALA A C 1
ATOM 953 O O . ALA A 1 120 ? -8.016 -0.446 -10.039 1 98.5 120 ALA A O 1
ATOM 954 N N . PRO A 1 121 ? -5.996 -1.231 -9.461 1 98.69 121 PRO A N 1
ATOM 955 C CA . PRO A 1 121 ? -6.281 -0.796 -8.086 1 98.69 121 PRO A CA 1
ATOM 956 C C . PRO A 1 121 ? -6.293 0.724 -7.941 1 98.69 121 PRO A C 1
ATOM 958 O O . PRO A 1 121 ? -5.484 1.414 -8.57 1 98.69 121 PRO A O 1
ATOM 961 N N . SER A 1 122 ? -7.273 1.237 -7.168 1 98.44 122 SER A N 1
ATOM 962 C CA . SER A 1 122 ? -7.266 2.639 -6.762 1 98.44 122 SER A CA 1
ATOM 963 C C . SER A 1 122 ? -6.219 2.896 -5.68 1 98.44 122 SER A C 1
ATOM 965 O O . SER A 1 122 ? -5.531 3.92 -5.707 1 98.44 122 SER A O 1
ATOM 967 N N . ASN A 1 123 ? -6.141 2.055 -4.738 1 98.88 123 ASN A N 1
ATOM 968 C CA . ASN A 1 123 ? -5.098 2.02 -3.715 1 98.88 123 ASN A CA 1
ATOM 969 C C . ASN A 1 123 ? -4.473 0.631 -3.598 1 98.88 123 ASN A C 1
ATOM 971 O O . ASN A 1 123 ? -5.141 -0.319 -3.182 1 98.88 123 ASN A O 1
ATOM 975 N N . VAL A 1 124 ? -3.205 0.565 -3.908 1 98.88 124 VAL A N 1
ATOM 976 C CA . VAL A 1 124 ? -2.475 -0.693 -3.803 1 98.88 124 VAL A CA 1
ATOM 977 C C . VAL A 1 124 ? -2.332 -1.087 -2.334 1 98.88 124 VAL A C 1
ATOM 979 O O . VAL A 1 124 ? -2.094 -0.233 -1.476 1 98.88 124 VAL A O 1
ATOM 982 N N . VAL A 1 125 ? -2.504 -2.357 -2.025 1 98.94 125 VAL A N 1
ATOM 983 C CA . VAL A 1 125 ? -2.305 -2.928 -0.697 1 98.94 125 VAL A CA 1
ATOM 984 C C . VAL A 1 125 ? -0.966 -3.662 -0.645 1 98.94 125 VAL A C 1
ATOM 986 O O . VAL A 1 125 ? -0.717 -4.57 -1.442 1 98.94 125 VAL A O 1
ATOM 989 N N . LEU A 1 126 ? -0.105 -3.262 0.23 1 98.88 126 LEU A N 1
ATOM 990 C CA . LEU A 1 126 ? 1.213 -3.873 0.364 1 98.88 126 LEU A CA 1
ATOM 991 C C . LEU A 1 126 ? 1.16 -5.082 1.292 1 98.88 126 LEU A C 1
ATOM 993 O O . LEU A 1 126 ? 0.696 -4.977 2.43 1 98.88 126 LEU A O 1
ATOM 997 N N . PRO A 1 127 ? 1.634 -6.254 0.842 1 98.81 127 PRO A N 1
ATOM 998 C CA . PRO A 1 127 ? 1.712 -7.398 1.754 1 98.81 127 PRO A CA 1
ATOM 999 C C . PRO A 1 127 ? 2.639 -7.145 2.939 1 98.81 127 PRO A C 1
ATOM 1001 O O . PRO A 1 127 ? 3.529 -6.293 2.861 1 98.81 127 PRO A O 1
ATOM 1004 N N . GLN A 1 128 ? 2.355 -7.832 4.012 1 98.5 128 GLN A N 1
ATOM 1005 C CA . GLN A 1 128 ? 3.244 -7.828 5.168 1 98.5 128 GLN A CA 1
ATOM 1006 C C . GLN A 1 128 ? 4.414 -8.789 4.969 1 98.5 128 GLN A C 1
ATOM 1008 O O . GLN A 1 128 ? 4.23 -9.898 4.457 1 98.5 128 GLN A O 1
ATOM 1013 N N . VAL A 1 129 ? 5.582 -8.398 5.367 1 97.31 129 VAL A N 1
ATOM 1014 C CA . VAL A 1 129 ? 6.766 -9.242 5.227 1 97.31 129 VAL A CA 1
ATOM 1015 C C . VAL A 1 129 ? 6.602 -10.516 6.051 1 97.31 129 VAL A C 1
ATOM 1017 O O . VAL A 1 129 ? 6.273 -10.453 7.238 1 97.31 129 VAL A O 1
ATOM 1020 N N . PHE A 1 130 ? 6.699 -11.57 5.379 1 95.88 130 PHE A N 1
ATOM 1021 C CA . PHE A 1 130 ? 6.711 -12.898 5.969 1 95.88 130 PHE A CA 1
ATOM 1022 C C . PHE A 1 130 ? 8.141 -13.414 6.113 1 95.88 130 PHE A C 1
ATOM 1024 O O . PHE A 1 130 ? 8.859 -13.547 5.125 1 95.88 130 PHE A O 1
ATOM 1031 N N . LYS A 1 131 ? 8.617 -13.789 7.281 1 92.81 131 LYS A N 1
ATOM 1032 C CA . LYS A 1 131 ? 10.023 -14.109 7.504 1 92.81 131 LYS A CA 1
ATOM 1033 C C . LYS A 1 131 ? 10.219 -15.602 7.758 1 92.81 131 LYS A C 1
ATOM 1035 O O . LYS A 1 131 ? 11.352 -16.094 7.75 1 92.81 131 LYS A O 1
ATOM 1040 N N . GLU A 1 132 ? 9.109 -16.328 7.879 1 93.19 132 GLU A N 1
ATOM 1041 C CA . GLU A 1 132 ? 9.234 -17.75 8.18 1 93.19 132 GLU A CA 1
ATOM 1042 C C . GLU A 1 132 ? 9.477 -18.562 6.918 1 93.19 132 GLU A C 1
ATOM 1044 O O . GLU A 1 132 ? 9.5 -18.016 5.812 1 93.19 132 GLU A O 1
ATOM 1049 N N . LYS A 1 133 ? 9.727 -19.891 7.125 1 92.12 133 LYS A N 1
ATOM 1050 C CA . LYS A 1 133 ? 10.031 -20.781 6.012 1 92.12 133 LYS A CA 1
ATOM 1051 C C . LYS A 1 133 ? 8.812 -21.625 5.625 1 92.12 133 LYS A C 1
ATOM 1053 O O . LYS A 1 133 ? 8.844 -22.344 4.633 1 92.12 133 LYS A O 1
ATOM 1058 N N . ALA A 1 134 ? 7.836 -21.469 6.426 1 96.62 134 ALA A N 1
ATOM 1059 C CA . ALA A 1 134 ? 6.625 -22.219 6.137 1 96.62 134 ALA A CA 1
ATOM 1060 C C . ALA A 1 134 ? 5.379 -21.469 6.594 1 96.62 134 ALA A C 1
ATOM 1062 O O . ALA A 1 134 ? 5.441 -20.672 7.527 1 96.62 134 ALA A O 1
ATOM 1063 N N . ILE A 1 135 ? 4.324 -21.75 5.961 1 97.75 135 ILE A N 1
ATOM 1064 C CA . ILE A 1 135 ? 3.027 -21.172 6.285 1 97.75 135 ILE A CA 1
ATOM 1065 C C . ILE A 1 135 ? 2.107 -22.234 6.863 1 97.75 135 ILE A C 1
ATOM 1067 O O . ILE A 1 135 ? 1.928 -23.297 6.262 1 97.75 135 ILE A O 1
ATOM 1071 N N . ASP A 1 136 ? 1.562 -21.938 7.961 1 98.06 136 ASP A N 1
ATOM 1072 C CA . ASP A 1 136 ? 0.61 -22.859 8.586 1 98.06 136 ASP A CA 1
ATOM 1073 C C . ASP A 1 136 ? -0.829 -22.438 8.281 1 98.06 136 ASP A C 1
ATOM 1075 O O . ASP A 1 136 ? -1.17 -21.266 8.352 1 98.06 136 ASP A O 1
ATOM 1079 N N . PHE A 1 137 ? -1.611 -23.406 7.953 1 98.25 137 PHE A N 1
ATOM 1080 C CA . PHE A 1 137 ? -3.033 -23.203 7.695 1 98.25 137 PHE A CA 1
ATOM 1081 C C . PHE A 1 137 ? -3.838 -24.422 8.133 1 98.25 137 PHE A C 1
ATOM 1083 O O . PHE A 1 137 ? -3.75 -25.484 7.512 1 98.25 137 PHE A O 1
ATOM 1090 N N . GLN A 1 138 ? -4.633 -24.281 9.172 1 97.81 138 GLN A N 1
ATOM 1091 C CA . GLN A 1 138 ? -5.551 -25.312 9.656 1 97.81 138 GLN A CA 1
ATOM 1092 C C . GLN A 1 138 ? -4.848 -26.656 9.797 1 97.81 138 GLN A C 1
ATOM 1094 O O . GLN A 1 138 ? -5.355 -27.688 9.336 1 97.81 138 GLN A O 1
ATOM 1099 N N . GLY A 1 139 ? -3.641 -26.625 10.328 1 97.25 139 GLY A N 1
ATOM 1100 C CA . GLY A 1 139 ? -2.893 -27.844 10.578 1 97.25 139 GLY A CA 1
ATOM 1101 C C . GLY A 1 139 ? -2.064 -28.281 9.391 1 97.25 139 GLY A C 1
ATOM 1102 O O . GLY A 1 139 ? -1.328 -29.266 9.469 1 97.25 139 GLY A O 1
ATOM 1103 N N . LEU A 1 140 ? -2.213 -27.656 8.258 1 98.31 140 LEU A N 1
ATOM 1104 C CA . LEU A 1 140 ? -1.382 -27.906 7.086 1 98.31 140 LEU A CA 1
ATOM 1105 C C . LEU A 1 140 ? -0.164 -27 7.074 1 98.31 140 LEU A C 1
ATOM 1107 O O . LEU A 1 140 ? -0.262 -25.828 7.445 1 98.31 140 LEU A O 1
ATOM 1111 N N . THR A 1 141 ? 0.945 -27.531 6.617 1 98.31 141 THR A N 1
ATOM 1112 C CA . THR A 1 141 ? 2.174 -26.75 6.508 1 98.31 141 THR A CA 1
ATOM 1113 C C . THR A 1 141 ? 2.605 -26.609 5.051 1 98.31 141 THR A C 1
ATOM 1115 O O . THR A 1 141 ? 2.861 -27.609 4.379 1 98.31 141 THR A O 1
ATOM 1118 N N . PHE A 1 142 ? 2.664 -25.422 4.598 1 98.31 142 PHE A N 1
ATOM 1119 C CA . PHE A 1 142 ? 3.166 -25.125 3.256 1 98.31 142 PHE A CA 1
ATOM 1120 C C . PHE A 1 142 ? 4.582 -24.562 3.316 1 98.31 142 PHE A C 1
ATOM 1122 O O . PHE A 1 142 ? 4.793 -23.469 3.822 1 98.31 142 PHE A O 1
ATOM 1129 N N . GLU A 1 143 ? 5.496 -25.297 2.789 1 97.12 143 GLU A N 1
ATOM 1130 C CA . GLU A 1 143 ? 6.891 -24.875 2.771 1 97.12 143 GLU A CA 1
ATOM 1131 C C . GLU A 1 143 ? 7.184 -23.984 1.569 1 97.12 143 GLU A C 1
ATOM 1133 O O . GLU A 1 143 ? 6.676 -24.234 0.472 1 97.12 143 GLU A O 1
ATOM 1138 N N . LEU A 1 144 ? 7.887 -22.922 1.858 1 96.06 144 LEU A N 1
ATOM 1139 C CA . LEU A 1 144 ? 8.43 -22.156 0.75 1 96.06 144 LEU A CA 1
ATOM 1140 C C . LEU A 1 144 ? 9.625 -22.859 0.121 1 96.06 144 LEU A C 1
ATOM 1142 O O . LEU A 1 144 ? 10.641 -23.078 0.783 1 96.06 144 LEU A O 1
ATOM 1146 N N . VAL A 1 145 ? 9.438 -23.188 -1.185 1 94.12 145 VAL A N 1
ATOM 1147 C CA . VAL A 1 145 ? 10.461 -23.984 -1.843 1 94.12 145 VAL A CA 1
ATOM 1148 C C . VAL A 1 145 ? 10.961 -23.25 -3.088 1 94.12 145 VAL A C 1
ATOM 1150 O O . VAL A 1 145 ? 10.289 -22.375 -3.611 1 94.12 145 VAL A O 1
ATOM 1153 N N . GLY A 1 146 ? 12.102 -23.641 -3.564 1 86.25 146 GLY A N 1
ATOM 1154 C CA . GLY A 1 146 ? 12.781 -23.031 -4.688 1 86.25 146 GLY A CA 1
ATOM 1155 C C . GLY A 1 146 ? 14.188 -22.562 -4.355 1 86.25 146 GLY A C 1
ATOM 1156 O O . GLY A 1 146 ? 14.594 -22.562 -3.191 1 86.25 146 GLY A O 1
ATOM 1157 N N . LEU A 1 147 ? 14.891 -22.188 -5.348 1 72.69 147 LEU A N 1
ATOM 1158 C CA . LEU A 1 147 ? 16.312 -21.938 -5.141 1 72.69 147 LEU A CA 1
ATOM 1159 C C . LEU A 1 147 ? 16.547 -20.516 -4.652 1 72.69 147 LEU A C 1
ATOM 1161 O O . LEU A 1 147 ? 17.547 -20.234 -3.988 1 72.69 147 LEU A O 1
ATOM 1165 N N . ASP A 1 148 ? 15.734 -19.609 -5.105 1 71.75 148 ASP A N 1
ATOM 1166 C CA . ASP A 1 148 ? 16 -18.266 -4.586 1 71.75 148 ASP A CA 1
ATOM 1167 C C . ASP A 1 148 ? 14.734 -17.641 -3.998 1 71.75 148 ASP A C 1
ATOM 1169 O O . ASP A 1 148 ? 13.625 -18.047 -4.328 1 71.75 148 ASP A O 1
ATOM 1173 N N . HIS A 1 149 ? 14.984 -16.688 -3.16 1 73.62 149 HIS A N 1
ATOM 1174 C CA . HIS A 1 149 ? 13.938 -16.078 -2.35 1 73.62 149 HIS A CA 1
ATOM 1175 C C . HIS A 1 149 ? 12.969 -15.281 -3.213 1 73.62 149 HIS A C 1
ATOM 1177 O O . HIS A 1 149 ? 11.875 -14.922 -2.764 1 73.62 149 HIS A O 1
ATOM 1183 N N . TYR A 1 150 ? 13.328 -15.188 -4.457 1 82.06 150 TYR A N 1
ATOM 1184 C CA . TYR A 1 150 ? 12.477 -14.383 -5.32 1 82.06 150 TYR A CA 1
ATOM 1185 C C . TYR A 1 150 ? 11.602 -15.266 -6.207 1 82.06 150 TYR A C 1
ATOM 1187 O O . TYR A 1 150 ? 10.609 -14.797 -6.773 1 82.06 150 TYR A O 1
ATOM 1195 N N . ARG A 1 151 ? 11.945 -16.469 -6.34 1 88.38 151 ARG A N 1
ATOM 1196 C CA . ARG A 1 151 ? 11.211 -17.406 -7.18 1 88.38 151 ARG A CA 1
ATOM 1197 C C . ARG A 1 151 ? 10.688 -18.578 -6.355 1 88.38 151 ARG A C 1
ATOM 1199 O O . ARG A 1 151 ? 11 -19.734 -6.641 1 88.38 151 ARG A O 1
ATOM 1206 N N . THR A 1 152 ? 9.812 -18.203 -5.465 1 91.81 152 THR A N 1
ATOM 1207 C CA . THR A 1 152 ? 9.297 -19.109 -4.441 1 91.81 152 THR A CA 1
ATOM 1208 C C . THR A 1 152 ? 8.039 -19.828 -4.934 1 91.81 152 THR A C 1
ATOM 1210 O O . THR A 1 152 ? 7.254 -19.25 -5.695 1 91.81 152 THR A O 1
ATOM 1213 N N . SER A 1 153 ? 7.926 -21.109 -4.562 1 95.81 153 SER A N 1
ATOM 1214 C CA . SER A 1 153 ? 6.707 -21.906 -4.664 1 95.81 153 SER A CA 1
ATOM 1215 C C . SER A 1 153 ? 6.277 -22.438 -3.301 1 95.81 153 SER A C 1
ATOM 1217 O O . SER A 1 153 ? 7.039 -22.375 -2.336 1 95.81 153 SER A O 1
ATOM 1219 N N . LEU A 1 154 ? 5.07 -22.828 -3.193 1 97.38 154 LEU A N 1
ATOM 1220 C CA . LEU A 1 154 ? 4.57 -23.406 -1.95 1 97.38 154 LEU A CA 1
ATOM 1221 C C . LEU A 1 154 ? 4.34 -24.906 -2.105 1 97.38 154 LEU A C 1
ATOM 1223 O O . LEU A 1 154 ? 3.699 -25.344 -3.064 1 97.38 154 LEU A O 1
ATOM 1227 N N . PHE A 1 155 ? 4.91 -25.719 -1.166 1 98 155 PHE A N 1
ATOM 1228 C CA . PHE A 1 155 ? 4.805 -27.172 -1.223 1 98 155 PHE A CA 1
ATOM 1229 C C . PHE A 1 155 ? 4.223 -27.719 0.072 1 98 155 PHE A C 1
ATOM 1231 O O . PHE A 1 155 ? 4.652 -27.344 1.164 1 98 155 PHE A O 1
ATOM 1238 N N . ASN A 1 156 ? 3.188 -28.438 -0.021 1 98.5 156 ASN A N 1
ATOM 1239 C CA . ASN A 1 156 ? 2.68 -29.234 1.097 1 98.5 156 ASN A CA 1
ATOM 1240 C C . ASN A 1 156 ? 2.98 -30.719 0.918 1 98.5 156 ASN A C 1
ATOM 1242 O O . ASN A 1 156 ? 2.432 -31.359 0.023 1 98.5 156 ASN A O 1
ATOM 1246 N N . LYS A 1 157 ? 3.756 -31.25 1.769 1 97.56 157 LYS A N 1
ATOM 1247 C CA . LYS A 1 157 ? 4.234 -32.625 1.652 1 97.56 157 LYS A CA 1
ATOM 1248 C C . LYS A 1 157 ? 3.104 -33.625 1.872 1 97.56 157 LYS A C 1
ATOM 1250 O O . LYS A 1 157 ? 3.027 -34.656 1.187 1 97.56 157 LYS A O 1
ATOM 1255 N N . GLU A 1 158 ? 2.262 -33.344 2.826 1 97.12 158 GLU A N 1
ATOM 1256 C CA . GLU A 1 158 ? 1.175 -34.25 3.168 1 97.12 158 GLU A CA 1
ATOM 1257 C C . GLU A 1 158 ? 0.169 -34.375 2.025 1 97.12 158 GLU A C 1
ATOM 1259 O O . GLU A 1 158 ? -0.271 -35.469 1.687 1 97.12 158 GLU A O 1
ATOM 1264 N N . LEU A 1 159 ? -0.152 -33.281 1.459 1 98.06 159 LEU A N 1
ATOM 1265 C CA . LEU A 1 159 ? -1.117 -33.25 0.365 1 98.06 159 LEU A CA 1
ATOM 1266 C C . LEU A 1 159 ? -0.445 -33.594 -0.96 1 98.06 159 LEU A C 1
ATOM 1268 O O . LEU A 1 159 ? -1.122 -33.906 -1.943 1 98.06 159 LEU A O 1
ATOM 1272 N N . LYS A 1 160 ? 0.871 -33.469 -1.013 1 98.06 160 LYS A N 1
ATOM 1273 C CA . LYS A 1 160 ? 1.656 -33.562 -2.24 1 98.06 160 LYS A CA 1
ATOM 1274 C C . LYS A 1 160 ? 1.196 -32.531 -3.27 1 98.06 160 LYS A C 1
ATOM 1276 O O . LYS A 1 160 ? 0.92 -32.875 -4.422 1 98.06 160 LYS A O 1
ATOM 1281 N N . VAL A 1 161 ? 1.085 -31.359 -2.811 1 98.38 161 VAL A N 1
ATOM 1282 C CA . VAL A 1 161 ? 0.63 -30.25 -3.635 1 98.38 161 VAL A CA 1
ATOM 1283 C C . VAL A 1 161 ? 1.747 -29.219 -3.771 1 98.38 161 VAL A C 1
ATOM 1285 O O . VAL A 1 161 ? 2.379 -28.844 -2.781 1 98.38 161 VAL A O 1
ATOM 1288 N N . LEU A 1 162 ? 2.006 -28.891 -4.992 1 98.06 162 LEU A N 1
ATOM 1289 C CA . LEU A 1 162 ? 2.91 -27.797 -5.312 1 98.06 162 LEU A CA 1
ATOM 1290 C C . LEU A 1 162 ? 2.158 -26.656 -5.988 1 98.06 162 LEU A C 1
ATOM 1292 O O . LEU A 1 162 ? 1.539 -26.844 -7.039 1 98.06 162 LEU A O 1
ATOM 1296 N N . ILE A 1 163 ? 2.07 -25.594 -5.25 1 96.5 163 ILE A N 1
ATOM 1297 C CA . ILE A 1 163 ? 1.535 -24.375 -5.859 1 96.5 163 ILE A CA 1
ATOM 1298 C C . ILE A 1 163 ? 2.682 -23.5 -6.359 1 96.5 163 ILE A C 1
ATOM 1300 O O . ILE A 1 163 ? 3.41 -22.906 -5.559 1 96.5 163 ILE A O 1
ATOM 1304 N N . GLY A 1 164 ? 2.713 -23.578 -7.605 1 83.75 164 GLY A N 1
ATOM 1305 C CA . GLY A 1 164 ? 3.881 -22.984 -8.227 1 83.75 164 GLY A CA 1
ATOM 1306 C C . GLY A 1 164 ? 3.861 -21.453 -8.18 1 83.75 164 GLY A C 1
ATOM 1307 O O . GLY A 1 164 ? 2.996 -20.859 -7.539 1 83.75 164 GLY A O 1
ATOM 1308 N N . GLY A 1 165 ? 5.016 -20.953 -8.477 1 85.5 165 GLY A N 1
ATOM 1309 C CA . GLY A 1 165 ? 5.418 -19.547 -8.539 1 85.5 165 GLY A CA 1
ATOM 1310 C C . GLY A 1 165 ? 5.645 -19.062 -9.953 1 85.5 165 GLY A C 1
ATOM 1311 O O . GLY A 1 165 ? 5.016 -19.547 -10.898 1 85.5 165 GLY A O 1
ATOM 1312 N N . ILE A 1 166 ? 6.531 -18.172 -9.992 1 91.94 166 ILE A N 1
ATOM 1313 C CA . ILE A 1 166 ? 6.766 -17.516 -11.273 1 91.94 166 ILE A CA 1
ATOM 1314 C C . ILE A 1 166 ? 7.441 -18.484 -12.234 1 91.94 166 ILE A C 1
ATOM 1316 O O . ILE A 1 166 ? 7.441 -18.266 -13.453 1 91.94 166 ILE A O 1
ATOM 1320 N N . ASP A 1 167 ? 7.91 -19.703 -11.773 1 93.25 167 ASP A N 1
ATOM 1321 C CA . ASP A 1 167 ? 8.719 -20.594 -12.594 1 93.25 167 ASP A CA 1
ATOM 1322 C C . ASP A 1 167 ? 7.859 -21.641 -13.273 1 93.25 167 ASP A C 1
ATOM 1324 O O . ASP A 1 167 ? 8.32 -22.344 -14.188 1 93.25 167 ASP A O 1
ATOM 1328 N N . VAL A 1 168 ? 6.672 -21.844 -12.844 1 95.38 168 VAL A N 1
ATOM 1329 C CA . VAL A 1 168 ? 5.879 -22.953 -13.344 1 95.38 168 VAL A CA 1
ATOM 1330 C C . VAL A 1 168 ? 4.75 -22.438 -14.219 1 95.38 168 VAL A C 1
ATOM 1332 O O . VAL A 1 168 ? 3.902 -21.672 -13.766 1 95.38 168 VAL A O 1
ATOM 1335 N N . PHE A 1 169 ? 4.773 -22.812 -15.453 1 96.19 169 PHE A N 1
ATOM 1336 C CA . PHE A 1 169 ? 3.713 -22.562 -16.422 1 96.19 169 PHE A CA 1
ATOM 1337 C C . PHE A 1 169 ? 3.014 -23.859 -16.812 1 96.19 169 PHE A C 1
ATOM 1339 O O . PHE A 1 169 ? 3.381 -24.938 -16.328 1 96.19 169 PHE A O 1
ATOM 1346 N N . ASN A 1 170 ? 1.945 -23.766 -17.516 1 92.69 170 ASN A N 1
ATOM 1347 C CA . ASN A 1 170 ? 1.236 -24.953 -17.969 1 92.69 170 ASN A CA 1
ATOM 1348 C C . ASN A 1 170 ? 0.734 -24.797 -19.391 1 92.69 170 ASN A C 1
ATOM 1350 O O . ASN A 1 170 ? -0.411 -24.391 -19.625 1 92.69 170 ASN A O 1
ATOM 1354 N N . GLU A 1 171 ? 1.553 -25.172 -20.344 1 93 171 GLU A N 1
ATOM 1355 C CA . GLU A 1 171 ? 1.266 -25.344 -21.75 1 93 171 GLU A CA 1
ATOM 1356 C C . GLU A 1 171 ? 0.785 -24.031 -22.375 1 93 171 GLU A C 1
ATOM 1358 O O . GLU A 1 171 ? -0.235 -24 -23.078 1 93 171 GLU A O 1
ATOM 1363 N N . ILE A 1 172 ? 1.378 -23.016 -22.078 1 96.5 172 ILE A N 1
ATOM 1364 C CA . ILE A 1 172 ? 1.249 -21.703 -22.703 1 96.5 172 ILE A CA 1
ATOM 1365 C C . ILE A 1 172 ? 2.635 -21.125 -22.969 1 96.5 172 ILE A C 1
ATOM 1367 O O . ILE A 1 172 ? 3.643 -21.656 -22.5 1 96.5 172 ILE A O 1
ATOM 1371 N N . HIS A 1 173 ? 2.662 -20.047 -23.812 1 97.44 173 HIS A N 1
ATOM 1372 C CA . HIS A 1 173 ? 3.943 -19.375 -24.016 1 97.44 173 HIS A CA 1
ATOM 1373 C C . HIS A 1 173 ? 4.461 -18.781 -22.703 1 97.44 173 HIS A C 1
ATOM 1375 O O . HIS A 1 173 ? 3.689 -18.203 -21.938 1 97.44 173 HIS A O 1
ATOM 1381 N N . VAL A 1 174 ? 5.73 -18.906 -22.469 1 96.88 174 VAL A N 1
ATOM 1382 C CA . VAL A 1 174 ? 6.379 -18.594 -21.203 1 96.88 174 VAL A CA 1
ATOM 1383 C C . VAL A 1 174 ? 6.949 -17.172 -21.266 1 96.88 174 VAL A C 1
ATOM 1385 O O . VAL A 1 174 ? 7.492 -16.75 -22.281 1 96.88 174 VAL A O 1
ATOM 1388 N N . PHE A 1 175 ? 6.73 -16.484 -20.219 1 96 175 PHE A N 1
ATOM 1389 C CA . PHE A 1 175 ? 7.316 -15.148 -20.094 1 96 175 PHE A CA 1
ATOM 1390 C C . PHE A 1 175 ? 8.82 -15.242 -19.859 1 96 175 PHE A C 1
ATOM 1392 O O . PHE A 1 175 ? 9.25 -15.586 -18.75 1 96 175 PHE A O 1
ATOM 1399 N N . LEU A 1 176 ? 9.602 -14.766 -20.781 1 96.69 176 LEU A N 1
ATOM 1400 C CA . LEU A 1 176 ? 11.039 -14.969 -20.719 1 96.69 176 LEU A CA 1
ATOM 1401 C C . LEU A 1 176 ? 11.766 -13.648 -20.484 1 96.69 176 LEU A C 1
ATOM 1403 O O . LEU A 1 176 ? 12.984 -13.625 -20.281 1 96.69 176 LEU A O 1
ATOM 1407 N N . ALA A 1 177 ? 11.031 -12.586 -20.406 1 94.12 177 ALA A N 1
ATOM 1408 C CA . ALA A 1 177 ? 11.664 -11.273 -20.422 1 94.12 177 ALA A CA 1
ATOM 1409 C C . ALA A 1 177 ? 12.555 -11.07 -19.203 1 94.12 177 ALA A C 1
ATOM 1411 O O . ALA A 1 177 ? 13.641 -10.484 -19.312 1 94.12 177 ALA A O 1
ATOM 1412 N N . ASP A 1 178 ? 12.164 -11.562 -18.109 1 91.56 178 ASP A N 1
ATOM 1413 C CA . ASP A 1 178 ? 12.945 -11.398 -16.891 1 91.56 178 ASP A CA 1
ATOM 1414 C C . ASP A 1 178 ? 14.125 -12.367 -16.844 1 91.56 178 ASP A C 1
ATOM 1416 O O . ASP A 1 178 ? 15.039 -12.211 -16.031 1 91.56 178 ASP A O 1
ATOM 1420 N N . THR A 1 179 ? 14.047 -13.367 -17.578 1 93.31 179 THR A N 1
ATOM 1421 C CA . THR A 1 179 ? 15.031 -14.438 -17.656 1 93.31 179 THR A CA 1
ATOM 1422 C C . THR A 1 179 ? 15.414 -14.719 -19.094 1 93.31 179 THR A C 1
ATOM 1424 O O . THR A 1 179 ? 15.352 -15.859 -19.547 1 93.31 179 THR A O 1
ATOM 1427 N N . SER A 1 180 ? 15.992 -13.727 -19.703 1 95.19 180 SER A N 1
ATOM 1428 C CA . SER A 1 180 ? 16.031 -13.727 -21.172 1 95.19 180 SER A CA 1
ATOM 1429 C C . SER A 1 180 ? 17.344 -14.32 -21.688 1 95.19 180 SER A C 1
ATOM 1431 O O . SER A 1 180 ? 17.453 -14.648 -22.875 1 95.19 180 SER A O 1
ATOM 1433 N N . SER A 1 181 ? 18.344 -14.484 -20.891 1 95.81 181 SER A N 1
ATOM 1434 C CA . SER A 1 181 ? 19.609 -15.047 -21.344 1 95.81 181 SER A CA 1
ATOM 1435 C C . SER A 1 181 ? 19.578 -16.578 -21.344 1 95.81 181 SER A C 1
ATOM 1437 O O . SER A 1 181 ? 18.812 -17.172 -20.594 1 95.81 181 SER A O 1
ATOM 1439 N N . LYS A 1 182 ? 20.406 -17.156 -22.172 1 96.56 182 LYS A N 1
ATOM 1440 C CA . LYS A 1 182 ? 20.547 -18.609 -22.203 1 96.56 182 LYS A CA 1
ATOM 1441 C C . LYS A 1 182 ? 20.859 -19.156 -20.812 1 96.56 182 LYS A C 1
ATOM 1443 O O . LYS A 1 182 ? 20.219 -20.094 -20.344 1 96.56 182 LYS A O 1
ATOM 1448 N N . ALA A 1 183 ? 21.812 -18.5 -20.188 1 96.94 183 ALA A N 1
ATOM 1449 C CA . ALA A 1 183 ? 22.234 -18.938 -18.875 1 96.94 183 ALA A CA 1
ATOM 1450 C C . ALA A 1 183 ? 21.078 -18.875 -17.875 1 96.94 183 ALA A C 1
ATOM 1452 O O . ALA A 1 183 ? 20.906 -19.766 -17.047 1 96.94 183 ALA A O 1
ATOM 1453 N N . ALA A 1 184 ? 20.297 -17.875 -17.938 1 95.38 184 ALA A N 1
ATOM 1454 C CA . ALA A 1 184 ? 19.172 -17.703 -17.031 1 95.38 184 ALA A CA 1
ATOM 1455 C C . ALA A 1 184 ? 18.094 -18.766 -17.281 1 95.38 184 ALA A C 1
ATOM 1457 O O . ALA A 1 184 ? 17.516 -19.297 -16.344 1 95.38 184 ALA A O 1
ATOM 1458 N N . MET A 1 185 ? 17.844 -19.062 -18.516 1 97.31 185 MET A N 1
ATOM 1459 C CA . MET A 1 185 ? 16.844 -20.078 -18.859 1 97.31 185 MET A CA 1
ATOM 1460 C C . MET A 1 185 ? 17.312 -21.469 -18.422 1 97.31 185 MET A C 1
ATOM 1462 O O . MET A 1 185 ? 16.5 -22.266 -17.953 1 97.31 185 MET A O 1
ATOM 1466 N N . GLU A 1 186 ? 18.562 -21.703 -18.547 1 97.06 186 GLU A N 1
ATOM 1467 C CA . GLU A 1 186 ? 19.109 -22.969 -18.094 1 97.06 186 GLU A CA 1
ATOM 1468 C C . GLU A 1 186 ? 19.047 -23.094 -16.578 1 97.06 186 GLU A C 1
ATOM 1470 O O . GLU A 1 186 ? 18.75 -24.172 -16.047 1 97.06 186 GLU A O 1
ATOM 1475 N N . ALA A 1 187 ? 19.312 -21.984 -15.922 1 94.56 187 ALA A N 1
ATOM 1476 C CA . ALA A 1 187 ? 19.172 -21.984 -14.469 1 94.56 187 ALA A CA 1
ATOM 1477 C C . ALA A 1 187 ? 17.734 -22.234 -14.055 1 94.56 187 ALA A C 1
ATOM 1479 O O . ALA A 1 187 ? 17.469 -22.891 -13.047 1 94.56 187 ALA A O 1
ATOM 1480 N N . TRP A 1 188 ? 16.844 -21.656 -14.812 1 95.19 188 TRP A N 1
ATOM 1481 C CA . TRP A 1 188 ? 15.414 -21.875 -14.594 1 95.19 188 TRP A CA 1
ATOM 1482 C C . TRP A 1 188 ? 15.07 -23.359 -14.703 1 95.19 188 TRP A C 1
ATOM 1484 O O . TRP A 1 188 ? 14.328 -23.891 -13.875 1 95.19 188 TRP A O 1
ATOM 1494 N N . ILE A 1 189 ? 15.625 -24.078 -15.672 1 96.5 189 ILE A N 1
ATOM 1495 C CA . ILE A 1 189 ? 15.406 -25.5 -15.859 1 96.5 189 ILE A CA 1
ATOM 1496 C C . ILE A 1 189 ? 15.906 -26.266 -14.633 1 96.5 189 ILE A C 1
ATOM 1498 O O . ILE A 1 189 ? 15.234 -27.172 -14.141 1 96.5 189 ILE A O 1
ATOM 1502 N N . GLU A 1 190 ? 17.047 -25.875 -14.156 1 94.81 190 GLU A N 1
ATOM 1503 C CA . GLU A 1 190 ? 17.594 -26.531 -12.969 1 94.81 190 GLU A CA 1
ATOM 1504 C C . GLU A 1 190 ? 16.688 -26.344 -11.766 1 94.81 190 GLU A C 1
ATOM 1506 O O . GLU A 1 190 ? 16.516 -27.266 -10.961 1 94.81 190 GLU A O 1
ATOM 1511 N N . ASN A 1 191 ? 16.125 -25.156 -11.633 1 93.5 191 ASN A N 1
ATOM 1512 C CA . ASN A 1 191 ? 15.172 -24.906 -10.547 1 93.5 191 ASN A CA 1
ATOM 1513 C C . ASN A 1 191 ? 13.945 -25.797 -10.672 1 93.5 191 ASN A C 1
ATOM 1515 O O . ASN A 1 191 ? 13.438 -26.312 -9.664 1 93.5 191 ASN A O 1
ATOM 1519 N N . LEU A 1 192 ? 13.484 -25.984 -11.867 1 96.12 192 LEU A N 1
ATOM 1520 C CA . LEU A 1 192 ? 12.297 -26.797 -12.094 1 96.12 192 LEU A CA 1
ATOM 1521 C C . LEU A 1 192 ? 12.578 -28.266 -11.781 1 96.12 192 LEU A C 1
ATOM 1523 O O . LEU A 1 192 ? 11.695 -28.984 -11.312 1 96.12 192 LEU A O 1
ATOM 1527 N N . LYS A 1 193 ? 13.828 -28.688 -12.023 1 95.81 193 LYS A N 1
ATOM 1528 C CA . LYS A 1 193 ? 14.211 -30.047 -11.664 1 95.81 193 LYS A CA 1
ATOM 1529 C C . LYS A 1 193 ? 14.148 -30.25 -10.148 1 95.81 193 LYS A C 1
ATOM 1531 O O . LYS A 1 193 ? 13.766 -31.328 -9.68 1 95.81 193 LYS A O 1
ATOM 1536 N N . VAL A 1 194 ? 14.539 -29.219 -9.484 1 94.06 194 VAL A N 1
ATOM 1537 C CA . VAL A 1 194 ? 14.477 -29.266 -8.031 1 94.06 194 VAL A CA 1
ATOM 1538 C C . VAL A 1 194 ? 13.023 -29.422 -7.586 1 94.06 194 VAL A C 1
ATOM 1540 O O . VAL A 1 194 ? 12.719 -30.219 -6.695 1 94.06 194 VAL A O 1
ATOM 1543 N N . LEU A 1 195 ? 12.156 -28.719 -8.188 1 95.5 195 LEU A N 1
ATOM 1544 C CA . LEU A 1 195 ? 10.734 -28.797 -7.848 1 95.5 195 LEU A CA 1
ATOM 1545 C C . LEU A 1 195 ? 10.172 -30.156 -8.227 1 95.5 195 LEU A C 1
ATOM 1547 O O . LEU A 1 195 ? 9.344 -30.719 -7.504 1 95.5 195 LEU A O 1
ATOM 1551 N N . GLN A 1 196 ? 10.617 -30.641 -9.359 1 95.69 196 GLN A N 1
ATOM 1552 C CA . GLN A 1 196 ? 10.164 -31.953 -9.828 1 95.69 196 GLN A CA 1
ATOM 1553 C C . GLN A 1 196 ? 10.539 -33.031 -8.844 1 95.69 196 GLN A C 1
ATOM 1555 O O . GLN A 1 196 ? 9.805 -34.031 -8.672 1 95.69 196 GLN A O 1
ATOM 1560 N N . ALA A 1 197 ? 11.641 -32.875 -8.188 1 95.94 197 ALA A N 1
ATOM 1561 C CA . ALA A 1 197 ? 12.18 -33.844 -7.262 1 95.94 197 ALA A CA 1
ATOM 1562 C C . ALA A 1 197 ? 11.352 -33.938 -5.984 1 95.94 197 ALA A C 1
ATOM 1564 O O . ALA A 1 197 ? 11.484 -34.875 -5.191 1 95.94 197 ALA A O 1
ATOM 1565 N N . LEU A 1 198 ? 10.422 -32.969 -5.844 1 96.31 198 LEU A N 1
ATOM 1566 C CA . LEU A 1 198 ? 9.531 -33 -4.691 1 96.31 198 LEU A CA 1
ATOM 1567 C C . LEU A 1 198 ? 8.422 -34.031 -4.879 1 96.31 198 LEU A C 1
ATOM 1569 O O . LEU A 1 198 ? 7.738 -34.406 -3.918 1 96.31 198 LEU A O 1
ATOM 1573 N N . HIS A 1 199 ? 8.211 -34.5 -6.152 1 96.56 199 HIS A N 1
ATOM 1574 C CA . HIS A 1 199 ? 7.262 -35.562 -6.508 1 96.56 199 HIS A CA 1
ATOM 1575 C C . HIS A 1 199 ? 5.852 -35.188 -6.047 1 96.56 199 HIS A C 1
ATOM 1577 O O . HIS A 1 199 ? 5.18 -36.031 -5.406 1 96.56 199 HIS A O 1
ATOM 1583 N N . ALA A 1 200 ? 5.465 -33.938 -6.301 1 97.5 200 ALA A N 1
ATOM 1584 C CA . ALA A 1 200 ? 4.082 -33.531 -6.051 1 97.5 200 ALA A CA 1
ATOM 1585 C C . ALA A 1 200 ? 3.125 -34.25 -7.004 1 97.5 200 ALA A C 1
ATOM 1587 O O . ALA A 1 200 ? 3.48 -34.531 -8.148 1 97.5 200 ALA A O 1
ATOM 1588 N N . ASP A 1 201 ? 1.912 -34.531 -6.523 1 97.5 201 ASP A N 1
ATOM 1589 C CA . ASP A 1 201 ? 0.868 -35.156 -7.34 1 97.5 201 ASP A CA 1
ATOM 1590 C C . ASP A 1 201 ? 0.052 -34.094 -8.07 1 97.5 201 ASP A C 1
ATOM 1592 O O . ASP A 1 201 ? -0.372 -34.312 -9.211 1 97.5 201 ASP A O 1
ATOM 1596 N N . ILE A 1 202 ? -0.186 -33 -7.352 1 97.62 202 ILE A N 1
ATOM 1597 C CA . ILE A 1 202 ? -0.923 -31.859 -7.902 1 97.62 202 ILE A CA 1
ATOM 1598 C C . ILE A 1 202 ? 0.003 -30.656 -8.023 1 97.62 202 ILE A C 1
ATOM 1600 O O . ILE A 1 202 ? 0.672 -30.281 -7.062 1 97.62 202 ILE A O 1
ATOM 1604 N N . ILE A 1 203 ? 0.105 -30.141 -9.219 1 97.56 203 ILE A N 1
ATOM 1605 C CA . ILE A 1 203 ? 0.933 -28.969 -9.484 1 97.56 203 ILE A CA 1
ATOM 1606 C C . ILE A 1 203 ? 0.083 -27.859 -10.117 1 97.56 203 ILE A C 1
ATOM 1608 O O . ILE A 1 203 ? -0.43 -28.031 -11.227 1 97.56 203 ILE A O 1
ATOM 1612 N N . VAL A 1 204 ? -0.111 -26.766 -9.414 1 97.19 204 VAL A N 1
ATOM 1613 C CA . VAL A 1 204 ? -0.849 -25.609 -9.922 1 97.19 204 VAL A CA 1
ATOM 1614 C C . VAL A 1 204 ? 0.127 -24.547 -10.438 1 97.19 204 VAL A C 1
ATOM 1616 O O . VAL A 1 204 ? 0.938 -24.016 -9.68 1 97.19 204 VAL A O 1
ATOM 1619 N N . PRO A 1 205 ? 0.075 -24.25 -11.695 1 96.38 205 PRO A N 1
ATOM 1620 C CA . PRO A 1 205 ? 0.976 -23.219 -12.219 1 96.38 205 PRO A CA 1
ATOM 1621 C C . PRO A 1 205 ? 0.561 -21.812 -11.812 1 96.38 205 PRO A C 1
ATOM 1623 O O . PRO A 1 205 ? -0.602 -21.578 -11.477 1 96.38 205 PRO A O 1
ATOM 1626 N N . SER A 1 206 ? 1.491 -20.891 -11.82 1 93.38 206 SER A N 1
ATOM 1627 C CA . SER A 1 206 ? 1.136 -19.484 -11.617 1 93.38 206 SER A CA 1
ATOM 1628 C C . SER A 1 206 ? 0.512 -18.891 -12.867 1 93.38 206 SER A C 1
ATOM 1630 O O . SER A 1 206 ? -0.282 -17.953 -12.789 1 93.38 206 SER A O 1
ATOM 1632 N N . HIS A 1 207 ? 0.943 -19.391 -14.062 1 96.5 207 HIS A N 1
ATOM 1633 C CA . HIS A 1 207 ? 0.338 -19.031 -15.344 1 96.5 207 HIS A CA 1
ATOM 1634 C C . HIS A 1 207 ? 0.004 -20.281 -16.156 1 96.5 207 HIS A C 1
ATOM 1636 O O . HIS A 1 207 ? 0.853 -21.156 -16.344 1 96.5 207 HIS A O 1
ATOM 1642 N N . GLY A 1 208 ? -1.185 -20.359 -16.641 1 95.44 208 GLY A N 1
ATOM 1643 C CA . GLY A 1 208 ? -1.522 -21.516 -17.453 1 95.44 208 GLY A CA 1
ATOM 1644 C C . GLY A 1 208 ? -3.012 -21.797 -17.5 1 95.44 208 GLY A C 1
ATOM 1645 O O . GLY A 1 208 ? -3.793 -21.156 -16.797 1 95.44 208 GLY A O 1
ATOM 1646 N N . SER A 1 209 ? -3.312 -22.781 -18.344 1 91.5 209 SER A N 1
ATOM 1647 C CA . SER A 1 209 ? -4.699 -23.219 -18.438 1 91.5 209 SER A CA 1
ATOM 1648 C C . SER A 1 209 ? -5.051 -24.203 -17.344 1 91.5 209 SER A C 1
ATOM 1650 O O . SER A 1 209 ? -4.324 -25.172 -17.125 1 91.5 209 SER A O 1
ATOM 1652 N N . ILE A 1 210 ? -6.133 -23.922 -16.703 1 92.31 210 ILE A N 1
ATOM 1653 C CA . ILE A 1 210 ? -6.57 -24.828 -15.656 1 92.31 210 ILE A CA 1
ATOM 1654 C C . ILE A 1 210 ? -7.32 -26.016 -16.266 1 92.31 210 ILE A C 1
ATOM 1656 O O . ILE A 1 210 ? -7.723 -26.938 -15.562 1 92.31 210 ILE A O 1
ATOM 1660 N N . GLU A 1 211 ? -7.434 -25.984 -17.609 1 91.69 211 GLU A N 1
ATOM 1661 C CA . GLU A 1 211 ? -8.055 -27.094 -18.328 1 91.69 211 GLU A CA 1
ATOM 1662 C C . GLU A 1 211 ? -7.027 -28.172 -18.672 1 91.69 211 GLU A C 1
ATOM 1664 O O . GLU A 1 211 ? -7.395 -29.297 -19 1 91.69 211 GLU A O 1
ATOM 1669 N N . LYS A 1 212 ? -5.766 -27.781 -18.609 1 90 212 LYS A N 1
ATOM 1670 C CA . LYS A 1 212 ? -4.688 -28.75 -18.812 1 90 212 LYS A CA 1
ATOM 1671 C C . LYS A 1 212 ? -4.379 -29.5 -17.516 1 90 212 LYS A C 1
ATOM 1673 O O . LYS A 1 212 ? -4.895 -29.156 -16.453 1 90 212 LYS A O 1
ATOM 1678 N N . SER A 1 213 ? -3.594 -30.516 -17.766 1 89.12 213 SER A N 1
ATOM 1679 C CA . SER A 1 213 ? -3.252 -31.328 -16.594 1 89.12 213 SER A CA 1
ATOM 1680 C C . SER A 1 213 ? -2.494 -30.516 -15.555 1 89.12 213 SER A C 1
ATOM 1682 O O . SER A 1 213 ? -1.635 -29.703 -15.898 1 89.12 213 SER A O 1
ATOM 1684 N N . LEU A 1 214 ? -2.896 -30.625 -14.297 1 94.75 214 LEU A N 1
ATOM 1685 C CA . LEU A 1 214 ? -2.242 -29.984 -13.164 1 94.75 214 LEU A CA 1
ATOM 1686 C C . LEU A 1 214 ? -1.398 -30.984 -12.383 1 94.75 214 LEU A C 1
ATOM 1688 O O . LEU A 1 214 ? -1.679 -31.266 -11.219 1 94.75 214 LEU A O 1
ATOM 1692 N N . ASN A 1 215 ? -0.438 -31.547 -13.008 1 95 215 ASN A N 1
ATOM 1693 C CA . ASN A 1 215 ? 0.5 -32.531 -12.453 1 95 215 ASN A CA 1
ATOM 1694 C C . ASN A 1 215 ? 1.916 -32.281 -12.969 1 95 215 ASN A C 1
ATOM 1696 O O . ASN A 1 215 ? 2.266 -31.172 -13.367 1 95 215 ASN A O 1
ATOM 1700 N N . ASN A 1 216 ? 2.709 -33.25 -12.883 1 94.88 216 ASN A N 1
ATOM 1701 C CA . ASN A 1 216 ? 4.121 -33.094 -13.227 1 94.88 216 ASN A CA 1
ATOM 1702 C C . ASN A 1 216 ? 4.309 -32.656 -14.672 1 94.88 216 ASN A C 1
ATOM 1704 O O . ASN A 1 216 ? 5.352 -32.094 -15.023 1 94.88 216 ASN A O 1
ATOM 1708 N N . GLN A 1 217 ? 3.35 -32.875 -15.453 1 94.19 217 GLN A N 1
ATOM 1709 C CA . GLN A 1 217 ? 3.436 -32.469 -16.844 1 94.19 217 GLN A CA 1
ATOM 1710 C C . GLN A 1 217 ? 3.637 -30.953 -16.969 1 94.19 217 GLN A C 1
ATOM 1712 O O . GLN A 1 217 ? 4.277 -30.469 -17.906 1 94.19 217 GLN A O 1
ATOM 1717 N N . ALA A 1 218 ? 3.104 -30.172 -16.031 1 95.31 218 ALA A N 1
ATOM 1718 C CA . ALA A 1 218 ? 3.314 -28.734 -16.047 1 95.31 218 ALA A CA 1
ATOM 1719 C C . ALA A 1 218 ? 4.801 -28.391 -15.961 1 95.31 218 ALA A C 1
ATOM 1721 O O . ALA A 1 218 ? 5.289 -27.531 -16.688 1 95.31 218 ALA A O 1
ATOM 1722 N N . LEU A 1 219 ? 5.523 -29.062 -15.078 1 96.62 219 LEU A N 1
ATOM 1723 C CA . LEU A 1 219 ? 6.953 -28.844 -14.914 1 96.62 219 LEU A CA 1
ATOM 1724 C C . LEU A 1 219 ? 7.715 -29.266 -16.172 1 96.62 219 LEU A C 1
ATOM 1726 O O . LEU A 1 219 ? 8.57 -28.531 -16.672 1 96.62 219 LEU A O 1
ATOM 1730 N N . THR A 1 220 ? 7.348 -30.438 -16.641 1 96.75 220 THR A N 1
ATOM 1731 C CA . THR A 1 220 ? 8.023 -30.984 -17.812 1 96.75 220 THR A CA 1
ATOM 1732 C C . THR A 1 220 ? 7.797 -30.094 -19.031 1 96.75 220 THR A C 1
ATOM 1734 O O . THR A 1 220 ? 8.734 -29.797 -19.766 1 96.75 220 THR A O 1
ATOM 1737 N N . ALA A 1 221 ? 6.566 -29.688 -19.188 1 95.94 221 ALA A N 1
ATOM 1738 C CA . ALA A 1 221 ? 6.238 -28.828 -20.312 1 95.94 221 ALA A CA 1
ATOM 1739 C C . ALA A 1 221 ? 7.008 -27.516 -20.25 1 95.94 221 ALA A C 1
ATOM 1741 O O . ALA A 1 221 ? 7.461 -26.984 -21.266 1 95.94 221 ALA A O 1
ATOM 1742 N N . THR A 1 222 ? 7.113 -26.906 -19.078 1 97.12 222 THR A N 1
ATOM 1743 C CA . THR A 1 222 ? 7.855 -25.672 -18.906 1 97.12 222 THR A CA 1
ATOM 1744 C C . THR A 1 222 ? 9.336 -25.875 -19.234 1 97.12 222 THR A C 1
ATOM 1746 O O . THR A 1 222 ? 9.938 -25.062 -19.938 1 97.12 222 THR A O 1
ATOM 1749 N N . MET A 1 223 ? 9.906 -26.984 -18.734 1 97.69 223 MET A N 1
ATOM 1750 C CA . MET A 1 223 ? 11.312 -27.281 -19.031 1 97.69 223 MET A CA 1
ATOM 1751 C C . MET A 1 223 ? 11.531 -27.453 -20.531 1 97.69 223 MET A C 1
ATOM 1753 O O . MET A 1 223 ? 12.5 -26.922 -21.078 1 97.69 223 MET A O 1
ATOM 1757 N N . ASP A 1 224 ? 10.68 -28.203 -21.125 1 98.12 224 ASP A N 1
ATOM 1758 C CA . ASP A 1 224 ? 10.805 -28.438 -22.562 1 98.12 224 ASP A CA 1
ATOM 1759 C C . ASP A 1 224 ? 10.711 -27.125 -23.344 1 98.12 224 ASP A C 1
ATOM 1761 O O . ASP A 1 224 ? 11.461 -26.922 -24.297 1 98.12 224 ASP A O 1
ATOM 1765 N N . TYR A 1 225 ? 9.781 -26.297 -22.984 1 98.06 225 TYR A N 1
ATOM 1766 C CA . TYR A 1 225 ? 9.648 -24.984 -23.625 1 98.06 225 TYR A CA 1
ATOM 1767 C C . TYR A 1 225 ? 10.938 -24.188 -23.484 1 98.06 225 TYR A C 1
ATOM 1769 O O . TYR A 1 225 ? 11.391 -23.578 -24.453 1 98.06 225 TYR A O 1
ATOM 1777 N N . LEU A 1 226 ? 11.469 -24.188 -22.297 1 98.25 226 LEU A N 1
ATOM 1778 C CA . LEU A 1 226 ? 12.703 -23.438 -22.047 1 98.25 226 LEU A CA 1
ATOM 1779 C C . LEU A 1 226 ? 13.844 -23.969 -22.906 1 98.25 226 LEU A C 1
ATOM 1781 O O . LEU A 1 226 ? 14.648 -23.203 -23.438 1 98.25 226 LEU A O 1
ATOM 1785 N N . ARG A 1 227 ? 13.922 -25.266 -23.062 1 98.56 227 ARG A N 1
ATOM 1786 C CA . ARG A 1 227 ? 14.945 -25.859 -23.922 1 98.56 227 ARG A CA 1
ATOM 1787 C C . ARG A 1 227 ? 14.758 -25.422 -25.375 1 98.56 227 ARG A C 1
ATOM 1789 O O . ARG A 1 227 ? 15.734 -25.078 -26.047 1 98.56 227 ARG A O 1
ATOM 1796 N N . THR A 1 228 ? 13.516 -25.453 -25.781 1 98.56 228 THR A N 1
ATOM 1797 C CA . THR A 1 228 ? 13.211 -24.984 -27.141 1 98.56 228 THR A CA 1
ATOM 1798 C C . THR A 1 228 ? 13.57 -23.516 -27.297 1 98.56 228 THR A C 1
ATOM 1800 O O . THR A 1 228 ? 14.094 -23.109 -28.328 1 98.56 228 THR A O 1
ATOM 1803 N N . ALA A 1 229 ? 13.25 -22.719 -26.281 1 98.69 229 ALA A N 1
ATOM 1804 C CA . ALA A 1 229 ? 13.531 -21.281 -26.297 1 98.69 229 ALA A CA 1
ATOM 1805 C C . ALA A 1 229 ? 15.031 -21.031 -26.375 1 98.69 229 ALA A C 1
ATOM 1807 O O . ALA A 1 229 ? 15.484 -20.125 -27.078 1 98.69 229 ALA A O 1
ATOM 1808 N N . VAL A 1 230 ? 15.797 -21.797 -25.578 1 98.25 230 VAL A N 1
ATOM 1809 C CA . VAL A 1 230 ? 17.25 -21.656 -25.625 1 98.25 230 VAL A CA 1
ATOM 1810 C C . VAL A 1 230 ? 17.75 -21.938 -27.031 1 98.25 230 VAL A C 1
ATOM 1812 O O . VAL A 1 230 ? 18.531 -21.156 -27.578 1 98.25 230 VAL A O 1
ATOM 1815 N N . GLN A 1 231 ? 17.328 -23 -27.656 1 98.31 231 GLN A N 1
ATOM 1816 C CA . GLN A 1 231 ? 17.734 -23.344 -29.016 1 98.31 231 GLN A CA 1
ATOM 1817 C C . GLN A 1 231 ? 17.312 -22.25 -30 1 98.31 231 GLN A C 1
ATOM 1819 O O . GLN A 1 231 ? 18.125 -21.844 -30.844 1 98.31 231 GLN A O 1
ATOM 1824 N N . ALA A 1 232 ? 16.078 -21.859 -29.875 1 98.38 232 ALA A N 1
ATOM 1825 C CA . ALA A 1 232 ? 15.562 -20.812 -30.75 1 98.38 232 ALA A CA 1
ATOM 1826 C C . ALA A 1 232 ? 16.375 -19.531 -30.609 1 98.38 232 ALA A C 1
ATOM 1828 O O . ALA A 1 232 ? 16.609 -18.828 -31.594 1 98.38 232 ALA A O 1
ATOM 1829 N N . SER A 1 233 ? 16.719 -19.219 -29.375 1 97.62 233 SER A N 1
ATOM 1830 C CA . SER A 1 233 ? 17.469 -17.984 -29.141 1 97.62 233 SER A CA 1
ATOM 1831 C C . SER A 1 233 ? 18.828 -18.031 -29.828 1 97.62 233 SER A C 1
ATOM 1833 O O . SER A 1 233 ? 19.328 -17 -30.297 1 97.62 233 SER A O 1
ATOM 1835 N N . GLU A 1 234 ? 19.406 -19.188 -29.953 1 96.75 234 GLU A N 1
ATOM 1836 C CA . GLU A 1 234 ? 20.703 -19.375 -30.594 1 96.75 234 GLU A CA 1
ATOM 1837 C C . GLU A 1 234 ? 20.562 -19.328 -32.125 1 96.75 234 GLU A C 1
ATOM 1839 O O . GLU A 1 234 ? 21.516 -18.969 -32.812 1 96.75 234 GLU A O 1
ATOM 1844 N N . GLU A 1 235 ? 19.406 -19.578 -32.594 1 97.25 235 GLU A N 1
ATOM 1845 C CA . GLU A 1 235 ? 19.219 -19.75 -34.031 1 97.25 235 GLU A CA 1
ATOM 1846 C C . GLU A 1 235 ? 18.5 -18.547 -34.625 1 97.25 235 GLU A C 1
ATOM 1848 O O . GLU A 1 235 ? 18.234 -18.5 -35.812 1 97.25 235 GLU A O 1
ATOM 1853 N N . SER A 1 236 ? 18.141 -17.672 -33.75 1 96.44 236 SER A N 1
ATOM 1854 C CA . SER A 1 236 ? 17.344 -16.547 -34.219 1 96.44 236 SER A CA 1
ATOM 1855 C C . SER A 1 236 ? 18.156 -15.25 -34.188 1 96.44 236 SER A C 1
ATOM 1857 O O . SER A 1 236 ? 18.859 -14.977 -33.219 1 96.44 236 SER A O 1
ATOM 1859 N N . GLY A 1 237 ? 18.031 -14.445 -35.281 1 94.31 237 GLY A N 1
ATOM 1860 C CA . GLY A 1 237 ? 18.672 -13.141 -35.281 1 94.31 237 GLY A CA 1
ATOM 1861 C C . GLY A 1 237 ? 17.719 -12 -34.969 1 94.31 237 GLY A C 1
ATOM 1862 O O . GLY A 1 237 ? 18.172 -10.898 -34.625 1 94.31 237 GLY A O 1
ATOM 1863 N N . THR A 1 238 ? 16.453 -12.273 -35.062 1 97.81 238 THR A N 1
ATOM 1864 C CA . THR A 1 238 ? 15.438 -11.266 -34.781 1 97.81 238 THR A CA 1
ATOM 1865 C C . THR A 1 238 ? 14.32 -11.844 -33.938 1 97.81 238 THR A C 1
ATOM 1867 O O . THR A 1 238 ? 14.188 -13.062 -33.812 1 97.81 238 THR A O 1
ATOM 1870 N N . SER A 1 2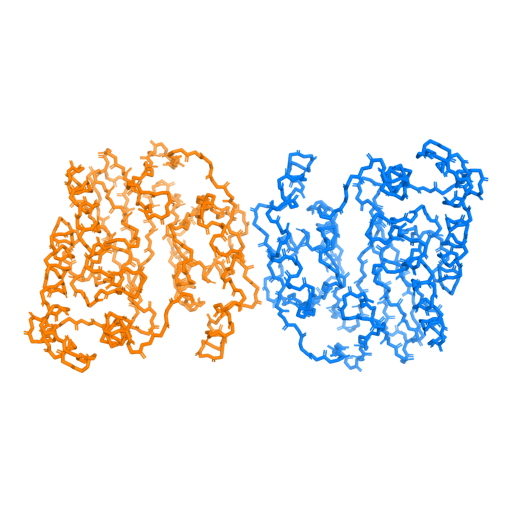39 ? 13.594 -10.914 -33.281 1 98.5 239 SER A N 1
ATOM 1871 C CA . SER A 1 239 ? 12.438 -11.344 -32.5 1 98.5 239 SER A CA 1
ATOM 1872 C C . SER A 1 239 ? 11.414 -12.062 -33.375 1 98.5 239 SER A C 1
ATOM 1874 O O . SER A 1 239 ? 10.773 -13.016 -32.906 1 98.5 239 SER A O 1
ATOM 1876 N N . LYS A 1 240 ? 11.281 -11.578 -34.594 1 98.25 240 LYS A N 1
ATOM 1877 C CA . LYS A 1 240 ? 10.352 -12.211 -35.5 1 98.25 240 LYS A CA 1
ATOM 1878 C C . LYS A 1 240 ? 10.727 -13.672 -35.75 1 98.25 240 LYS A C 1
ATOM 1880 O O . LYS A 1 240 ? 9.859 -14.547 -35.781 1 98.25 240 LYS A O 1
ATOM 1885 N N . ASP A 1 241 ? 12.016 -13.914 -35.938 1 98.31 241 ASP A N 1
ATOM 1886 C CA . ASP A 1 241 ? 12.516 -15.266 -36.125 1 98.31 241 ASP A CA 1
ATOM 1887 C C . ASP A 1 241 ? 12.273 -16.125 -34.906 1 98.31 241 ASP A C 1
ATOM 1889 O O . ASP A 1 241 ? 11.867 -17.281 -35 1 98.31 241 ASP A O 1
ATOM 1893 N N . PHE A 1 242 ? 12.594 -15.609 -33.781 1 98.5 242 PHE A N 1
ATOM 1894 C CA . PHE A 1 242 ? 12.398 -16.297 -32.5 1 98.5 242 PHE A CA 1
ATOM 1895 C C . PHE A 1 242 ? 10.938 -16.688 -32.312 1 98.5 242 PHE A C 1
ATOM 1897 O O . PHE A 1 242 ? 10.633 -17.844 -31.984 1 98.5 242 PHE A O 1
ATOM 1904 N N . VAL A 1 243 ? 9.992 -15.781 -32.562 1 98.69 243 VAL A N 1
ATOM 1905 C CA . VAL A 1 243 ? 8.562 -16.016 -32.438 1 98.69 243 VAL A CA 1
ATOM 1906 C C . VAL A 1 243 ? 8.133 -17.141 -33.375 1 98.69 243 VAL A C 1
ATOM 1908 O O . VAL A 1 243 ? 7.398 -18.047 -32.969 1 98.69 243 VAL A O 1
ATOM 1911 N N . ALA A 1 244 ? 8.609 -17.047 -34.594 1 98.44 244 ALA A N 1
ATOM 1912 C CA . ALA A 1 244 ? 8.234 -18.031 -35.594 1 98.44 244 ALA A CA 1
ATOM 1913 C C . ALA A 1 244 ? 8.648 -19.438 -35.156 1 98.44 244 ALA A C 1
ATOM 1915 O O . ALA A 1 244 ? 7.902 -20.406 -35.375 1 98.44 244 ALA A O 1
ATOM 1916 N N . LYS A 1 245 ? 9.773 -19.609 -34.625 1 98.38 245 LYS A N 1
ATOM 1917 C CA . LYS A 1 245 ? 10.289 -20.906 -34.188 1 98.38 245 LYS A CA 1
ATOM 1918 C C . LYS A 1 245 ? 9.469 -21.469 -33.031 1 98.38 245 LYS A C 1
ATOM 1920 O O . LYS A 1 245 ? 9.125 -22.656 -33 1 98.38 245 LYS A O 1
ATOM 1925 N N . LEU A 1 246 ? 9.211 -20.609 -32.062 1 98.69 246 LEU A N 1
ATOM 1926 C CA . LEU A 1 246 ? 8.445 -21.078 -30.891 1 98.69 246 LEU A CA 1
ATOM 1927 C C . LEU A 1 246 ? 7 -21.359 -31.281 1 98.69 246 LEU A C 1
ATOM 1929 O O . LEU A 1 246 ? 6.395 -22.297 -30.766 1 98.69 246 LEU A O 1
ATOM 1933 N N . GLU A 1 247 ? 6.43 -20.578 -32.188 1 98.25 247 GLU A N 1
ATOM 1934 C CA . GLU A 1 247 ? 5.074 -20.844 -32.656 1 98.25 247 GLU A CA 1
ATOM 1935 C C . GLU A 1 247 ? 5.008 -22.156 -33.438 1 98.25 247 GLU A C 1
ATOM 1937 O O . GLU A 1 247 ? 4.004 -22.875 -33.375 1 98.25 247 GLU A O 1
ATOM 1942 N N . ALA A 1 248 ? 6.027 -22.406 -34.156 1 98.25 248 ALA A N 1
ATOM 1943 C CA . ALA A 1 248 ? 6.082 -23.656 -34.906 1 98.25 248 ALA A CA 1
ATOM 1944 C C . ALA A 1 248 ? 6.18 -24.859 -33.969 1 98.25 248 ALA A C 1
ATOM 1946 O O . ALA A 1 248 ? 5.562 -25.891 -34.188 1 98.25 248 ALA A O 1
ATOM 1947 N N . ALA A 1 249 ? 6.965 -24.703 -33 1 98.19 249 ALA A N 1
ATOM 1948 C CA . ALA A 1 249 ? 7.164 -25.781 -32.031 1 98.19 249 ALA A CA 1
ATOM 1949 C C . ALA A 1 249 ? 5.926 -25.969 -31.141 1 98.19 249 ALA A C 1
ATOM 1951 O O . ALA A 1 249 ? 5.617 -27.078 -30.719 1 98.19 249 ALA A O 1
ATOM 1952 N N . TYR A 1 250 ? 5.223 -24.859 -30.844 1 98 250 TYR A N 1
ATOM 1953 C CA . TYR A 1 250 ? 4.066 -24.859 -29.953 1 98 250 TYR A CA 1
ATOM 1954 C C . TYR A 1 250 ? 2.895 -24.109 -30.578 1 98 250 TYR A C 1
ATOM 1956 O O . TYR A 1 250 ? 2.443 -23.094 -30.047 1 98 250 TYR A O 1
ATOM 1964 N N . PRO A 1 251 ? 2.32 -24.688 -31.594 1 97 251 PRO A N 1
ATOM 1965 C CA . PRO A 1 251 ? 1.339 -23.953 -32.406 1 97 251 PRO A CA 1
ATOM 1966 C C . PRO A 1 251 ? 0.034 -23.688 -31.656 1 97 251 PRO A C 1
ATOM 1968 O O . PRO A 1 251 ? -0.678 -22.734 -31.969 1 97 251 PRO A O 1
ATOM 1971 N N . ASP A 1 252 ? -0.244 -24.453 -30.641 1 95.38 252 ASP A N 1
ATOM 1972 C CA . ASP A 1 252 ? -1.545 -24.344 -29.984 1 95.38 252 ASP A CA 1
ATOM 1973 C C . ASP A 1 252 ? -1.428 -23.594 -28.656 1 95.38 252 ASP A C 1
ATOM 1975 O O . ASP A 1 252 ? -2.408 -23.469 -27.922 1 95.38 252 ASP A O 1
ATOM 1979 N N . TYR A 1 253 ? -0.195 -23.094 -28.344 1 96.62 253 TYR A N 1
ATOM 1980 C CA . TYR A 1 253 ? -0 -22.438 -27.062 1 96.62 253 TYR A CA 1
ATOM 1981 C C . TYR A 1 253 ? -0.632 -21.047 -27.062 1 96.62 253 TYR A C 1
ATOM 1983 O O . TYR A 1 253 ? -0.499 -20.297 -28.031 1 96.62 253 TYR A O 1
ATOM 1991 N N . ALA A 1 254 ? -1.383 -20.797 -26 1 95.75 254 ALA A N 1
ATOM 1992 C CA . ALA A 1 254 ? -1.968 -19.484 -25.781 1 95.75 254 ALA A CA 1
ATOM 1993 C C . ALA A 1 254 ? -0.93 -18.5 -25.234 1 95.75 254 ALA A C 1
ATOM 1995 O O . ALA A 1 254 ? 0.249 -18.844 -25.125 1 95.75 254 ALA A O 1
ATOM 1996 N N . ASN A 1 255 ? -1.331 -17.172 -25.047 1 95.19 255 ASN A N 1
ATOM 1997 C CA . ASN A 1 255 ? -0.509 -16.109 -24.469 1 95.19 255 ASN A CA 1
ATOM 1998 C C . ASN A 1 255 ? 0.538 -15.617 -25.469 1 95.19 255 ASN A C 1
ATOM 2000 O O . ASN A 1 255 ? 1.713 -15.484 -25.125 1 95.19 255 ASN A O 1
ATOM 2004 N N . LYS A 1 256 ? 0.161 -15.367 -26.641 1 94.88 256 LYS A N 1
ATOM 2005 C CA . LYS A 1 256 ? 1.055 -15 -27.734 1 94.88 256 LYS A CA 1
ATOM 2006 C C . LYS A 1 256 ? 1.683 -13.633 -27.5 1 94.88 256 LYS A C 1
ATOM 2008 O O . LYS A 1 256 ? 2.816 -13.383 -27.906 1 94.88 256 LYS A O 1
ATOM 2013 N N . GLY A 1 257 ? 0.903 -12.781 -26.875 1 94 257 GLY A N 1
ATOM 2014 C CA . GLY A 1 257 ? 1.479 -11.492 -26.516 1 94 257 GLY A CA 1
ATOM 2015 C C . GLY A 1 257 ? 2.723 -11.609 -25.656 1 94 257 GLY A C 1
ATOM 2016 O O . GLY A 1 257 ? 3.678 -10.852 -25.844 1 94 257 GLY A O 1
ATOM 2017 N N . VAL A 1 258 ? 2.668 -12.5 -24.734 1 95.62 258 VAL A N 1
ATOM 2018 C CA . VAL A 1 258 ? 3.803 -12.758 -23.859 1 95.62 258 VAL A CA 1
ATOM 2019 C C . VAL A 1 258 ? 4.992 -13.25 -24.688 1 95.62 258 VAL A C 1
ATOM 2021 O O . VAL A 1 258 ? 6.133 -12.836 -24.438 1 95.62 258 VAL A O 1
ATOM 2024 N N . LEU A 1 259 ? 4.738 -14.133 -25.609 1 97.62 259 LEU A N 1
ATOM 2025 C CA . LEU A 1 259 ? 5.797 -14.609 -26.484 1 97.62 259 LEU A CA 1
ATOM 2026 C C . LEU A 1 259 ? 6.422 -13.453 -27.266 1 97.62 259 LEU A C 1
ATOM 2028 O O . LEU A 1 259 ? 7.648 -13.344 -27.344 1 97.62 259 LEU A O 1
ATOM 2032 N N . GLU A 1 260 ? 5.633 -12.602 -27.844 1 97.38 260 GLU A N 1
ATOM 2033 C CA . GLU A 1 260 ? 6.121 -11.484 -28.641 1 97.38 260 GLU A CA 1
ATOM 2034 C C . GLU A 1 260 ? 6.988 -10.547 -27.797 1 97.38 260 GLU A C 1
ATOM 2036 O O . GLU A 1 260 ? 8.055 -10.117 -28.25 1 97.38 260 GLU A O 1
ATOM 2041 N N . LEU A 1 261 ? 6.527 -10.289 -26.656 1 95.56 261 LEU A N 1
ATOM 2042 C CA . LEU A 1 261 ? 7.301 -9.445 -25.766 1 95.56 261 LEU A CA 1
ATOM 2043 C C . LEU A 1 261 ? 8.609 -10.117 -25.359 1 95.56 261 LEU A C 1
ATOM 2045 O O . LEU A 1 261 ? 9.672 -9.5 -25.422 1 95.56 261 LEU A O 1
ATOM 2049 N N . SER A 1 262 ? 8.539 -11.305 -24.938 1 97.62 262 SER A N 1
ATOM 2050 C CA . SER A 1 262 ? 9.719 -12.062 -24.547 1 97.62 262 SER A CA 1
ATOM 2051 C C . SER A 1 262 ? 10.742 -12.117 -25.672 1 97.62 262 SER A C 1
ATOM 2053 O O . SER A 1 262 ? 11.945 -12.016 -25.422 1 97.62 262 SER A O 1
ATOM 2055 N N . ALA A 1 263 ? 10.219 -12.242 -26.844 1 98.38 263 ALA A N 1
ATOM 2056 C CA . ALA A 1 263 ? 11.086 -12.359 -28.016 1 98.38 263 ALA A CA 1
ATOM 2057 C C . ALA A 1 263 ? 11.922 -11.102 -28.203 1 98.38 263 ALA A C 1
ATOM 2059 O O . ALA A 1 263 ? 13.117 -11.18 -28.516 1 98.38 263 ALA A O 1
ATOM 2060 N N . LYS A 1 264 ? 11.297 -9.977 -28.062 1 98.12 264 LYS A N 1
ATOM 2061 C CA . LYS A 1 264 ? 12.008 -8.711 -28.234 1 98.12 264 LYS A CA 1
ATOM 2062 C C . LYS A 1 264 ? 13.125 -8.57 -27.203 1 98.12 264 LYS A C 1
ATOM 2064 O O . LYS A 1 264 ? 14.18 -8.016 -27.5 1 98.12 264 LYS A O 1
ATOM 2069 N N . VAL A 1 265 ? 12.875 -9.07 -26.016 1 97.44 265 VAL A N 1
ATOM 2070 C CA . VAL A 1 265 ? 13.883 -8.977 -24.969 1 97.44 265 VAL A CA 1
ATOM 2071 C C . VAL A 1 265 ? 14.984 -10.008 -25.203 1 97.44 265 VAL A C 1
ATOM 2073 O O . VAL A 1 265 ? 16.172 -9.688 -25.094 1 97.44 265 VAL A O 1
ATOM 2076 N N . VAL A 1 266 ? 14.641 -11.195 -25.516 1 97.81 266 VAL A N 1
ATOM 2077 C CA . VAL A 1 266 ? 15.578 -12.297 -25.719 1 97.81 266 VAL A CA 1
ATOM 2078 C C . VAL A 1 266 ? 16.531 -11.961 -26.859 1 97.81 266 VAL A C 1
ATOM 2080 O O . VAL A 1 266 ? 17.719 -12.281 -26.797 1 97.81 266 VAL A O 1
ATOM 2083 N N . THR A 1 267 ? 15.992 -11.281 -27.875 1 97.19 267 THR A N 1
ATOM 2084 C CA . THR A 1 267 ? 16.812 -10.961 -29.031 1 97.19 267 THR A CA 1
ATOM 2085 C C . THR A 1 267 ? 17.422 -9.57 -28.906 1 97.19 267 THR A C 1
ATOM 2087 O O . THR A 1 267 ? 18.031 -9.062 -29.844 1 97.19 267 THR A O 1
ATOM 2090 N N . LYS A 1 268 ? 17.266 -8.867 -27.781 1 95.12 268 LYS A N 1
ATOM 2091 C CA . LYS A 1 268 ? 17.891 -7.602 -27.422 1 95.12 268 LYS A CA 1
ATOM 2092 C C . LYS A 1 268 ? 17.359 -6.453 -28.266 1 95.12 268 LYS A C 1
ATOM 2094 O O . LYS A 1 268 ? 18.047 -5.461 -28.484 1 95.12 268 LYS A O 1
ATOM 2099 N N . GLU A 1 269 ? 16.172 -6.68 -28.766 1 97.25 269 GLU A N 1
ATOM 2100 C CA . GLU A 1 269 ? 15.508 -5.609 -29.5 1 97.25 269 GLU A CA 1
ATOM 2101 C C . GLU A 1 269 ? 14.828 -4.633 -28.562 1 97.25 269 GLU A C 1
ATOM 2103 O O . GLU A 1 269 ? 14.438 -3.533 -28.969 1 97.25 269 GLU A O 1
ATOM 2108 N N . MET A 1 270 ? 14.617 -5.031 -27.391 1 95.19 270 MET A N 1
ATOM 2109 C CA . MET A 1 270 ? 13.984 -4.227 -26.344 1 95.19 270 MET A CA 1
ATOM 2110 C C . MET A 1 270 ? 14.758 -4.328 -25.031 1 95.19 270 MET A C 1
ATOM 2112 O O . MET A 1 270 ? 14.984 -5.43 -24.531 1 95.19 270 MET A O 1
ATOM 2116 N N . PRO A 1 271 ? 15.234 -3.094 -24.594 1 92.88 271 PRO A N 1
ATOM 2117 C CA . PRO A 1 271 ? 15.828 -3.154 -23.25 1 92.88 271 PRO A CA 1
ATOM 2118 C C . PRO A 1 271 ? 14.828 -3.562 -22.172 1 92.88 271 PRO A C 1
ATOM 2120 O O . PRO A 1 271 ? 13.641 -3.24 -22.281 1 92.88 271 PRO A O 1
ATOM 2123 N N . TRP A 1 272 ? 15.281 -4.285 -21.25 1 89.38 272 TRP A N 1
ATOM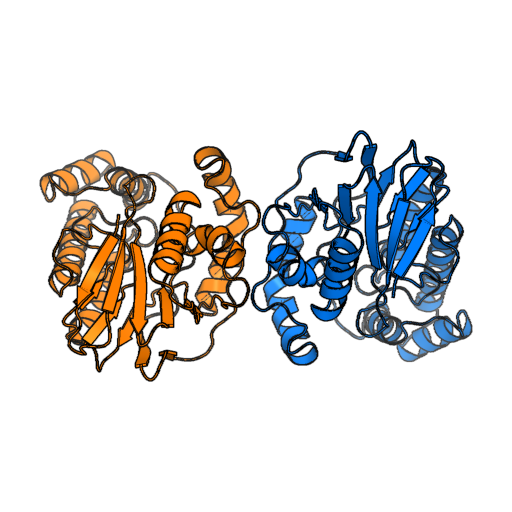 2124 C CA . TRP A 1 272 ? 14.406 -4.801 -20.203 1 89.38 272 TRP A CA 1
ATOM 2125 C C . TRP A 1 272 ? 15.055 -4.652 -18.828 1 89.38 272 TRP A C 1
ATOM 2127 O O . TRP A 1 272 ? 16.25 -4.898 -18.672 1 89.38 272 TRP A O 1
ATOM 2137 N N . GLY A 1 273 ? 14.328 -4.254 -17.891 1 74.94 273 GLY A N 1
ATOM 2138 C CA . GLY A 1 273 ? 14.789 -4.082 -16.531 1 74.94 273 GLY A CA 1
ATOM 2139 C C . GLY A 1 273 ? 14.93 -2.629 -16.125 1 74.94 273 GLY A C 1
ATOM 2140 O O . GLY A 1 273 ? 14.906 -1.735 -16.969 1 74.94 273 GLY A O 1
ATOM 2141 N N . MET B 1 1 ? -9.516 11.898 20.656 1 92.12 1 MET B N 1
ATOM 2142 C CA . MET B 1 1 ? -10.086 13.195 21 1 92.12 1 MET B CA 1
ATOM 2143 C C . MET B 1 1 ? -10.266 14.062 19.766 1 92.12 1 MET B C 1
ATOM 2145 O O . MET B 1 1 ? -9.43 14.047 18.859 1 92.12 1 MET B O 1
ATOM 2149 N N . PHE B 1 2 ? -11.422 14.734 19.703 1 96.75 2 PHE B N 1
ATOM 2150 C CA . PHE B 1 2 ? -11.648 15.586 18.531 1 96.75 2 PHE B CA 1
ATOM 2151 C C . PHE B 1 2 ? -12.383 16.859 18.922 1 96.75 2 PHE B C 1
ATOM 2153 O O . PHE B 1 2 ? -12.883 16.969 20.047 1 96.75 2 PHE B O 1
ATOM 2160 N N . LYS B 1 3 ? -12.266 17.797 18.047 1 96.56 3 LYS B N 1
ATOM 2161 C CA . LYS B 1 3 ? -12.938 19.094 18.172 1 96.56 3 LYS B CA 1
ATOM 2162 C C . LYS B 1 3 ? -13.633 19.484 16.859 1 96.56 3 LYS B C 1
ATOM 2164 O O . LYS B 1 3 ? -13.047 19.359 15.789 1 96.56 3 LYS B O 1
ATOM 2169 N N . THR B 1 4 ? -14.961 19.828 16.984 1 96.38 4 THR B N 1
ATOM 2170 C CA . THR B 1 4 ? -15.688 20.297 15.812 1 96.38 4 THR B CA 1
ATOM 2171 C C . THR B 1 4 ? -15.727 21.812 15.773 1 96.38 4 THR B C 1
ATOM 2173 O O . THR B 1 4 ? -16.016 22.469 16.781 1 96.38 4 THR B O 1
ATOM 2176 N N . ILE B 1 5 ? -15.43 22.375 14.625 1 95.94 5 ILE B N 1
ATOM 2177 C CA . ILE B 1 5 ? -15.344 23.812 14.406 1 95.94 5 ILE B CA 1
ATOM 2178 C C . ILE B 1 5 ? -16.328 24.234 13.312 1 95.94 5 ILE B C 1
ATOM 2180 O O . ILE B 1 5 ? -16.312 23.672 12.219 1 95.94 5 ILE B O 1
ATOM 2184 N N . ASP B 1 6 ? -17.125 25.25 13.648 1 95.31 6 ASP B N 1
ATOM 2185 C CA . ASP B 1 6 ? -17.984 25.828 12.617 1 95.31 6 ASP B CA 1
ATOM 2186 C C . ASP B 1 6 ? -17.188 26.719 11.68 1 95.31 6 ASP B C 1
ATOM 2188 O O . ASP B 1 6 ? -16.281 27.438 12.109 1 95.31 6 ASP B O 1
ATOM 2192 N N . THR B 1 7 ? -17.516 26.672 10.398 1 96.62 7 THR B N 1
ATOM 2193 C CA . THR B 1 7 ? -16.938 27.594 9.43 1 96.62 7 THR B CA 1
ATOM 2194 C C . THR B 1 7 ? -17.875 28.766 9.164 1 96.62 7 THR B C 1
ATOM 2196 O O . THR B 1 7 ? -18.891 28.922 9.836 1 96.62 7 THR B O 1
ATOM 2199 N N . ASN B 1 8 ? -17.453 29.609 8.203 1 94.19 8 ASN B N 1
ATOM 2200 C CA . ASN B 1 8 ? -18.297 30.75 7.867 1 94.19 8 ASN B CA 1
ATOM 2201 C C . ASN B 1 8 ? -19.484 30.344 6.992 1 94.19 8 ASN B C 1
ATOM 2203 O O . ASN B 1 8 ? -20.391 31.141 6.746 1 94.19 8 ASN B O 1
ATOM 2207 N N . GLN B 1 9 ? -19.438 29.078 6.559 1 94.5 9 GLN B N 1
ATOM 2208 C CA . GLN B 1 9 ? -20.594 28.484 5.887 1 94.5 9 GLN B CA 1
ATOM 2209 C C . GLN B 1 9 ? -21.344 27.531 6.816 1 94.5 9 GLN B C 1
ATOM 2211 O O . GLN B 1 9 ? -20.766 26.562 7.32 1 94.5 9 GLN B O 1
ATOM 2216 N N . LYS B 1 10 ? -22.594 27.734 6.941 1 92.12 10 LYS B N 1
ATOM 2217 C CA . LYS B 1 10 ? -23.406 27.078 7.973 1 92.12 10 LYS B CA 1
ATOM 2218 C C . LYS B 1 10 ? -23.484 25.578 7.742 1 92.12 10 LYS B C 1
ATOM 2220 O O . LYS B 1 10 ? -23.625 24.812 8.688 1 92.12 10 LYS B O 1
ATOM 2225 N N . ASP B 1 11 ? -23.328 25.203 6.559 1 95.31 11 ASP B N 1
ATOM 2226 C CA . ASP B 1 11 ? -23.531 23.781 6.266 1 95.31 11 ASP B CA 1
ATOM 2227 C C . ASP B 1 11 ? -22.188 23.047 6.172 1 95.31 11 ASP B C 1
ATOM 2229 O O . ASP B 1 11 ? -22.141 21.891 5.75 1 95.31 11 ASP B O 1
ATOM 2233 N N . VAL B 1 12 ? -21.109 23.766 6.516 1 98.12 12 VAL B N 1
ATOM 2234 C CA . VAL B 1 12 ? -19.781 23.156 6.473 1 98.12 12 VAL B CA 1
ATOM 2235 C C . VAL B 1 12 ? -19.156 23.156 7.867 1 98.12 12 VAL B C 1
ATOM 2237 O O . VAL B 1 12 ? -19.109 24.203 8.523 1 98.12 12 VAL B O 1
ATOM 2240 N N . LYS B 1 13 ? -18.703 22.031 8.281 1 97.69 13 LYS B N 1
ATOM 2241 C CA . LYS B 1 13 ? -18.016 21.891 9.555 1 97.69 13 LYS B CA 1
ATOM 2242 C C . LYS B 1 13 ? -16.656 21.234 9.375 1 97.69 13 LYS B C 1
ATOM 2244 O O . LYS B 1 13 ? -16.453 20.438 8.445 1 97.69 13 LYS B O 1
ATOM 2249 N N . LEU B 1 14 ? -15.781 21.594 10.273 1 98.38 14 LEU B N 1
ATOM 2250 C CA . LEU B 1 14 ? -14.5 20.906 10.391 1 98.38 14 LEU B CA 1
ATOM 2251 C C . LEU B 1 14 ? -14.422 20.109 11.688 1 98.38 14 LEU B C 1
ATOM 2253 O O . LEU B 1 14 ? -14.734 20.641 12.758 1 98.38 14 LEU B O 1
ATOM 2257 N N . THR B 1 15 ? -14.133 18.891 11.586 1 98.56 15 THR B N 1
ATOM 2258 C CA . THR B 1 15 ? -13.82 18.094 12.766 1 98.56 15 THR B CA 1
ATOM 2259 C C . THR B 1 15 ? -12.344 17.703 12.781 1 98.56 15 THR B C 1
ATOM 2261 O O . THR B 1 15 ? -11.859 17.047 11.859 1 98.56 15 THR B O 1
ATOM 2264 N N . VAL B 1 16 ? -11.609 18.109 13.828 1 98.31 16 VAL B N 1
ATOM 2265 C CA . VAL B 1 16 ? -10.172 17.891 13.93 1 98.31 16 VAL B CA 1
ATOM 2266 C C . VAL B 1 16 ? -9.891 16.828 15 1 98.31 16 VAL B C 1
ATOM 2268 O O . VAL B 1 16 ? -10.281 17 16.156 1 98.31 16 VAL B O 1
ATOM 2271 N N . PHE B 1 17 ? -9.242 15.766 14.578 1 98.44 17 PHE B N 1
ATOM 2272 C CA . PHE B 1 17 ? -8.836 14.703 15.484 1 98.44 17 PHE B CA 1
ATOM 2273 C C . PHE B 1 17 ? -7.387 14.891 15.922 1 98.44 17 PHE B C 1
ATOM 2275 O O . PHE B 1 17 ? -6.523 15.219 15.109 1 98.44 17 PHE B O 1
ATOM 2282 N N . SER B 1 18 ? -7.172 14.781 17.141 1 95.88 18 SER B N 1
ATOM 2283 C CA . SER B 1 18 ? -5.816 14.922 17.672 1 95.88 18 SER B CA 1
ATOM 2284 C C . SER B 1 18 ? -5.289 13.594 18.203 1 95.88 18 SER B C 1
ATOM 2286 O O . SER B 1 18 ? -6.062 12.664 18.453 1 95.88 18 SER B O 1
ATOM 2288 N N . SER B 1 19 ? -4.031 13.422 18.297 1 96.94 19 SER B N 1
ATOM 2289 C CA . SER B 1 19 ? -3.367 12.273 18.906 1 96.94 19 SER B CA 1
ATOM 2290 C C . SER B 1 19 ? -2.51 12.68 20.094 1 96.94 19 SER B C 1
ATOM 2292 O O . SER B 1 19 ? -2.23 13.867 20.281 1 96.94 19 SER B O 1
ATOM 2294 N N . ASP B 1 20 ? -2.137 11.734 20.875 1 95.62 20 ASP B N 1
ATOM 2295 C CA . ASP B 1 20 ? -1.268 12.016 22.016 1 95.62 20 ASP B CA 1
ATOM 2296 C C . ASP B 1 20 ? 0.189 12.148 21.578 1 95.62 20 ASP B C 1
ATOM 2298 O O . ASP B 1 20 ? 0.484 12.141 20.375 1 95.62 20 ASP B O 1
ATOM 2302 N N . GLU B 1 21 ? 1.103 12.297 22.516 1 95 21 GLU B N 1
ATOM 2303 C CA . GLU B 1 21 ? 2.508 12.57 22.234 1 95 21 GLU B CA 1
ATOM 2304 C C . GLU B 1 21 ? 3.188 11.367 21.578 1 95 21 GLU B C 1
ATOM 2306 O O . GLU B 1 21 ? 4.129 11.531 20.797 1 95 21 GLU B O 1
ATOM 2311 N N . LYS B 1 22 ? 2.738 10.188 21.922 1 94.25 22 LYS B N 1
ATOM 2312 C CA . LYS B 1 22 ? 3.334 8.984 21.359 1 94.25 22 LYS B CA 1
ATOM 2313 C C . LYS B 1 22 ? 3.084 8.914 19.844 1 94.25 22 LYS B C 1
ATOM 2315 O O . LYS B 1 22 ? 3.803 8.211 19.125 1 94.25 22 LYS B O 1
ATOM 2320 N N . SER B 1 23 ? 2.051 9.609 19.438 1 96.81 23 SER B N 1
ATOM 2321 C CA . SER B 1 23 ? 1.732 9.711 18.016 1 96.81 23 SER B CA 1
ATOM 2322 C C . SER B 1 23 ? 2.047 11.102 17.484 1 96.81 23 SER B C 1
ATOM 2324 O O . SER B 1 23 ? 1.382 11.586 16.562 1 96.81 23 SER B O 1
ATOM 2326 N N . PHE B 1 24 ? 2.908 11.789 18.172 1 95.94 24 PHE B N 1
ATOM 2327 C CA . PHE B 1 24 ? 3.52 13.031 17.719 1 95.94 24 PHE B CA 1
ATOM 2328 C C . PHE B 1 24 ? 2.49 14.156 17.656 1 95.94 24 PHE B C 1
ATOM 2330 O O . PHE B 1 24 ? 2.617 15.086 16.859 1 95.94 24 PHE B O 1
ATOM 2337 N N . MET B 1 25 ? 1.366 13.914 18.297 1 96.88 25 MET B N 1
ATOM 2338 C CA . MET B 1 25 ? 0.288 14.898 18.344 1 96.88 25 MET B CA 1
ATOM 2339 C C . MET B 1 25 ? -0.157 15.273 16.922 1 96.88 25 MET B C 1
ATOM 2341 O O . MET B 1 25 ? -0.438 16.438 16.641 1 96.88 25 MET B O 1
ATOM 2345 N N . VAL B 1 26 ? -0.082 14.25 16.016 1 97.25 26 VAL B N 1
ATOM 2346 C CA . VAL B 1 26 ? -0.541 14.453 14.648 1 97.25 26 VAL B CA 1
ATOM 2347 C C . VAL B 1 26 ? -2.055 14.656 14.633 1 97.25 26 VAL B C 1
ATOM 2349 O O . VAL B 1 26 ? -2.768 14.102 15.477 1 97.25 26 VAL B O 1
ATOM 2352 N N . THR B 1 27 ? -2.52 15.43 13.656 1 97.75 27 THR B N 1
ATOM 2353 C CA . THR B 1 27 ? -3.951 15.664 13.523 1 97.75 27 THR B CA 1
ATOM 2354 C C . THR B 1 27 ? -4.484 15.055 12.234 1 97.75 27 THR B C 1
ATOM 2356 O O . THR B 1 27 ? -3.715 14.789 11.305 1 97.75 27 THR B O 1
ATOM 2359 N N . ALA B 1 28 ? -5.688 14.727 12.211 1 98.5 28 ALA B N 1
ATOM 2360 C CA . ALA B 1 28 ? -6.492 14.477 11.016 1 98.5 28 ALA B CA 1
ATOM 2361 C C . ALA B 1 28 ? -7.711 15.398 10.984 1 98.5 28 ALA B C 1
ATOM 2363 O O . ALA B 1 28 ? -8.273 15.734 12.023 1 98.5 28 ALA B O 1
ATOM 2364 N N . THR B 1 29 ? -8.102 15.82 9.789 1 98.62 29 THR B N 1
ATOM 2365 C CA . THR B 1 29 ? -9.203 16.766 9.656 1 98.62 29 THR B CA 1
ATOM 2366 C C . THR B 1 29 ? -10.297 16.188 8.758 1 98.62 29 THR B C 1
ATOM 2368 O O . THR B 1 29 ? -10.016 15.641 7.695 1 98.62 29 THR B O 1
ATOM 2371 N N . LEU B 1 30 ? -11.5 16.297 9.211 1 98.69 30 LEU B N 1
ATOM 2372 C CA . LEU B 1 30 ? -12.688 15.938 8.438 1 98.69 30 LEU B CA 1
ATOM 2373 C C . LEU B 1 30 ? -13.477 17.172 8.039 1 98.69 30 LEU B C 1
ATOM 2375 O O . LEU B 1 30 ? -13.883 17.969 8.906 1 98.69 30 LEU B O 1
ATOM 2379 N N . VAL B 1 31 ? -13.594 17.391 6.742 1 98.81 31 VAL B N 1
ATOM 2380 C CA . VAL B 1 31 ? -14.523 18.406 6.238 1 98.81 31 VAL B CA 1
ATOM 2381 C C . VAL B 1 31 ? -15.898 17.766 6.016 1 98.81 31 VAL B C 1
ATOM 2383 O O . VAL B 1 31 ? -16.016 16.797 5.273 1 98.81 31 VAL B O 1
ATOM 2386 N N . GLU B 1 32 ? -16.891 18.297 6.645 1 98.69 32 GLU B N 1
ATOM 2387 C CA . GLU B 1 32 ? -18.234 17.75 6.562 1 98.69 32 GLU B CA 1
ATOM 2388 C C . GLU B 1 32 ? -19.172 18.719 5.848 1 98.69 32 GLU B C 1
ATOM 2390 O O . GLU B 1 32 ? -19.234 19.906 6.18 1 98.69 32 GLU B O 1
ATOM 2395 N N . LYS B 1 33 ? -19.844 18.203 4.867 1 98.19 33 LYS B N 1
ATOM 2396 C CA . LYS B 1 33 ? -20.844 18.984 4.148 1 98.19 33 LYS B CA 1
ATOM 2397 C C . LYS B 1 33 ? -21.953 18.094 3.584 1 98.19 33 LYS B C 1
ATOM 2399 O O . LYS B 1 33 ? -21.672 17.141 2.85 1 98.19 33 LYS B O 1
ATOM 2404 N N . ALA B 1 34 ? -23.219 18.312 3.918 1 97 34 ALA B N 1
ATOM 2405 C CA . ALA B 1 34 ? -24.391 17.672 3.328 1 97 34 ALA B CA 1
ATOM 2406 C C . ALA B 1 34 ? -24.328 16.156 3.48 1 97 34 ALA B C 1
ATOM 2408 O O . ALA B 1 34 ? -24.594 15.414 2.529 1 97 34 ALA B O 1
ATOM 2409 N N . GLY B 1 35 ? -23.891 15.727 4.617 1 97.81 35 GLY B N 1
ATOM 2410 C CA . GLY B 1 35 ? -23.859 14.297 4.906 1 97.81 35 GLY B CA 1
ATOM 2411 C C . GLY B 1 35 ? -22.656 13.594 4.312 1 97.81 35 GLY B C 1
ATOM 2412 O O . GLY B 1 35 ? -22.516 12.375 4.43 1 97.81 35 GLY B O 1
ATOM 2413 N N . HIS B 1 36 ? -21.797 14.398 3.639 1 98.62 36 HIS B N 1
ATOM 2414 C CA . HIS B 1 36 ? -20.578 13.875 3.033 1 98.62 36 HIS B CA 1
ATOM 2415 C C . HIS B 1 36 ? -19.344 14.344 3.793 1 98.62 36 HIS B C 1
ATOM 2417 O O . HIS B 1 36 ? -19.375 15.375 4.473 1 98.62 36 HIS B O 1
ATOM 2423 N N . ALA B 1 37 ? -18.281 13.547 3.68 1 98.81 37 ALA B N 1
ATOM 2424 C CA . ALA B 1 37 ? -17.031 13.852 4.383 1 98.81 37 ALA B CA 1
ATOM 2425 C C . ALA B 1 37 ? -15.828 13.734 3.449 1 98.81 37 ALA B C 1
ATOM 2427 O O . ALA B 1 37 ? -15.812 12.891 2.549 1 98.81 37 ALA B O 1
ATOM 2428 N N . PHE B 1 38 ? -14.906 14.617 3.623 1 98.88 38 PHE B N 1
ATOM 2429 C CA . PHE B 1 38 ? -13.57 14.625 3.033 1 98.88 38 PHE B CA 1
ATOM 2430 C C . PHE B 1 38 ? -12.5 14.594 4.117 1 98.88 38 PHE B C 1
ATOM 2432 O O . PHE B 1 38 ? -12.391 15.523 4.918 1 98.88 38 PHE B O 1
ATOM 2439 N N . LEU B 1 39 ? -11.711 13.469 4.152 1 98.88 39 LEU B N 1
ATOM 2440 C CA . LEU B 1 39 ? -10.75 13.25 5.23 1 98.88 39 LEU B CA 1
ATOM 2441 C C . LEU B 1 39 ? -9.344 13.625 4.785 1 98.88 39 LEU B C 1
ATOM 2443 O O . LEU B 1 39 ? -8.898 13.211 3.707 1 98.88 39 LEU B O 1
ATOM 2447 N N . ILE B 1 40 ? -8.656 14.43 5.605 1 98.69 40 ILE B N 1
ATOM 2448 C CA . ILE B 1 40 ? -7.258 14.773 5.387 1 98.69 40 ILE B CA 1
ATOM 2449 C C . ILE B 1 40 ? -6.387 14.109 6.449 1 98.69 40 ILE B C 1
ATOM 2451 O O . ILE B 1 40 ? -6.52 14.398 7.641 1 98.69 40 ILE B O 1
ATOM 2455 N N . ASN B 1 41 ? -5.523 13.164 6.023 1 98.44 41 ASN B N 1
ATOM 2456 C CA . ASN B 1 41 ? -4.648 12.344 6.855 1 98.44 41 ASN B CA 1
ATOM 2457 C C . ASN B 1 41 ? -5.434 11.266 7.594 1 98.44 41 ASN B C 1
ATOM 2459 O O . ASN B 1 41 ? -6.645 11.391 7.785 1 98.44 41 ASN B O 1
ATOM 2463 N N . SER B 1 42 ? -4.703 10.242 8.008 1 98.69 42 SER B N 1
ATOM 2464 C CA . SER B 1 42 ? -5.398 9.078 8.547 1 98.69 42 SER B CA 1
ATOM 2465 C C . SER B 1 42 ? -4.816 8.664 9.898 1 98.69 42 SER B C 1
ATOM 2467 O O . SER B 1 42 ? -5.164 7.613 10.43 1 98.69 42 SER B O 1
ATOM 2469 N N . LYS B 1 43 ? -3.926 9.484 10.484 1 98.38 43 LYS B N 1
ATOM 2470 C CA . LYS B 1 43 ? -3.334 9.266 11.805 1 98.38 43 LYS B CA 1
ATOM 2471 C C . LYS B 1 43 ? -2.273 8.172 11.75 1 98.38 43 LYS B C 1
ATOM 2473 O O . LYS B 1 43 ? -1.99 7.621 10.68 1 98.38 43 LYS B O 1
ATOM 2478 N N . PHE B 1 44 ? -1.655 7.902 12.977 1 98.62 44 PHE B N 1
ATOM 2479 C CA . PHE B 1 44 ? -0.487 7.035 13.094 1 98.62 44 PHE B CA 1
ATOM 2480 C C . PHE B 1 44 ? -0.899 5.617 13.469 1 98.62 44 PHE B C 1
ATOM 2482 O O . PHE B 1 44 ? -0.453 4.648 12.852 1 98.62 44 PHE B O 1
ATOM 2489 N N . THR B 1 45 ? -1.717 5.488 14.469 1 98.75 45 THR B N 1
ATOM 2490 C CA . THR B 1 45 ? -2.082 4.18 14.992 1 98.75 45 THR B CA 1
ATOM 2491 C C . THR B 1 45 ? -3.447 3.746 14.469 1 98.75 45 THR B C 1
ATOM 2493 O O . THR B 1 45 ? -4.309 4.586 14.195 1 98.75 45 THR B O 1
ATOM 2496 N N . GLN B 1 46 ? -3.652 2.451 14.375 1 98.62 46 GLN B N 1
ATOM 2497 C CA . GLN B 1 46 ? -4.953 1.919 13.984 1 98.62 46 GLN B CA 1
ATOM 2498 C C . GLN B 1 46 ? -6.047 2.371 14.945 1 98.62 46 GLN B C 1
ATOM 2500 O O . GLN B 1 46 ? -7.16 2.686 14.523 1 98.62 46 GLN B O 1
ATOM 2505 N N . SER B 1 47 ? -5.707 2.42 16.219 1 98.38 47 SER B N 1
ATOM 2506 C CA . SER B 1 47 ? -6.684 2.848 17.203 1 98.38 47 SER B CA 1
ATOM 2507 C C . SER B 1 47 ? -7.133 4.281 16.953 1 98.38 47 SER B C 1
ATOM 2509 O O . SER B 1 47 ? -8.328 4.582 17.016 1 98.38 47 SER B O 1
ATOM 2511 N N . ASP B 1 48 ? -6.164 5.172 16.688 1 98.44 48 ASP B N 1
ATOM 2512 C CA . ASP B 1 48 ? -6.512 6.559 16.391 1 98.44 48 ASP B CA 1
ATOM 2513 C C . ASP B 1 48 ? -7.383 6.66 15.141 1 98.44 48 ASP B C 1
ATOM 2515 O O . ASP B 1 48 ? -8.32 7.457 15.094 1 98.44 48 ASP B O 1
ATOM 2519 N N . SER B 1 49 ? -7.051 5.879 14.164 1 98.56 49 SER B N 1
ATOM 2520 C CA . SER B 1 49 ? -7.812 5.898 12.922 1 98.56 49 SER B CA 1
ATOM 2521 C C . SER B 1 49 ? -9.219 5.355 13.125 1 98.56 49 SER B C 1
ATOM 2523 O O . SER B 1 49 ? -10.172 5.828 12.5 1 98.56 49 SER B O 1
ATOM 2525 N N . LYS B 1 50 ? -9.383 4.355 13.953 1 98.56 50 LYS B N 1
ATOM 2526 C CA . LYS B 1 50 ? -10.688 3.777 14.242 1 98.56 50 LYS B CA 1
ATOM 2527 C C . LYS B 1 50 ? -11.602 4.789 14.938 1 98.56 50 LYS B C 1
ATOM 2529 O O . LYS B 1 50 ? -12.82 4.746 14.773 1 98.56 50 LYS B O 1
ATOM 2534 N N . GLU B 1 51 ? -10.969 5.723 15.68 1 98.56 51 GLU B N 1
ATOM 2535 C CA . GLU B 1 51 ? -11.758 6.809 16.25 1 98.56 51 GLU B CA 1
ATOM 2536 C C . GLU B 1 51 ? -12.445 7.629 15.164 1 98.56 51 GLU B C 1
ATOM 2538 O O . GLU B 1 51 ? -13.594 8.047 15.32 1 98.56 51 GLU B O 1
ATOM 2543 N N . ILE B 1 52 ? -11.734 7.867 14.094 1 98.81 52 ILE B N 1
ATOM 2544 C CA . ILE B 1 52 ? -12.289 8.602 12.961 1 98.81 52 ILE B CA 1
ATOM 2545 C C . ILE B 1 52 ? -13.445 7.812 12.352 1 98.81 52 ILE B C 1
ATOM 2547 O O . ILE B 1 52 ? -14.508 8.367 12.07 1 98.81 52 ILE B O 1
ATOM 2551 N N . VAL B 1 53 ? -13.266 6.52 12.172 1 98.88 53 VAL B N 1
ATOM 2552 C CA . VAL B 1 53 ? -14.273 5.629 11.609 1 98.88 53 VAL B CA 1
ATOM 2553 C C . VAL B 1 53 ? -15.531 5.656 12.484 1 98.88 53 VAL B C 1
ATOM 2555 O O . VAL B 1 53 ? -16.641 5.754 11.977 1 98.88 53 VAL B O 1
ATOM 2558 N N . GLU B 1 54 ? -15.344 5.559 13.797 1 98.69 54 GLU B N 1
ATOM 2559 C CA . GLU B 1 54 ? -16.469 5.594 14.734 1 98.69 54 GLU B CA 1
ATOM 2560 C C . GLU B 1 54 ? -17.25 6.898 14.609 1 98.69 54 GLU B C 1
ATOM 2562 O O . GLU B 1 54 ? -18.469 6.898 14.648 1 98.69 54 GLU B O 1
ATOM 2567 N N . TYR B 1 55 ? -16.516 7.98 14.516 1 98.81 55 TYR B N 1
ATOM 2568 C CA . TYR B 1 55 ? -17.156 9.281 14.344 1 98.81 55 TYR B CA 1
ATOM 2569 C C . TYR B 1 55 ? -18 9.312 13.07 1 98.81 55 TYR B C 1
ATOM 2571 O O . TYR B 1 55 ? -19.141 9.773 13.078 1 98.81 55 TYR B O 1
ATOM 2579 N N . LEU B 1 56 ? -17.422 8.867 11.953 1 98.81 56 LEU B N 1
ATOM 2580 C CA . LEU B 1 56 ? -18.125 8.836 10.672 1 98.81 56 LEU B CA 1
ATOM 2581 C C . LEU B 1 56 ? -19.406 8.031 10.773 1 98.81 56 LEU B C 1
ATOM 2583 O O . LEU B 1 56 ? -20.469 8.469 10.305 1 98.81 56 LEU B O 1
ATOM 2587 N N . LYS B 1 57 ? -19.344 6.879 11.352 1 98.69 57 LYS B N 1
ATOM 2588 C CA . LYS B 1 57 ? -20.5 6.004 11.516 1 98.69 57 LYS B CA 1
ATOM 2589 C C . LYS B 1 57 ? -21.578 6.656 12.398 1 98.69 57 LYS B C 1
ATOM 2591 O O . LYS B 1 57 ? -22.75 6.68 12.039 1 98.69 57 LYS B O 1
ATOM 2596 N N . LYS B 1 58 ? -21.109 7.109 13.562 1 98.38 58 LYS B N 1
ATOM 2597 C CA . LYS B 1 58 ? -22.031 7.715 14.531 1 98.38 58 LYS B CA 1
ATOM 2598 C C . LYS B 1 58 ? -22.812 8.867 13.906 1 98.38 58 LYS B C 1
ATOM 2600 O O . LYS B 1 58 ? -23.984 9.078 14.234 1 98.38 58 LYS B O 1
ATOM 2605 N N . ASN B 1 59 ? -22.172 9.602 13.031 1 98.19 59 ASN B N 1
ATOM 2606 C CA . ASN B 1 59 ? -22.797 10.789 12.453 1 98.19 59 ASN B CA 1
ATOM 2607 C C . ASN B 1 59 ? -23.359 10.5 11.062 1 98.19 59 ASN B C 1
ATOM 2609 O O . ASN B 1 59 ? -23.781 11.422 10.359 1 98.19 59 ASN B O 1
ATOM 2613 N N . ASN B 1 60 ? -23.375 9.234 10.633 1 98.12 60 ASN B N 1
ATOM 2614 C CA . ASN B 1 60 ? -23.922 8.766 9.367 1 98.12 60 ASN B CA 1
ATOM 2615 C C . ASN B 1 60 ? -23.344 9.539 8.188 1 98.12 60 ASN B C 1
ATOM 2617 O O . ASN B 1 60 ? -24.078 10.039 7.336 1 98.12 60 ASN B O 1
ATOM 2621 N N . LEU B 1 61 ? -22.062 9.742 8.18 1 98.62 61 LEU B N 1
ATOM 2622 C CA . LEU B 1 61 ? -21.391 10.477 7.117 1 98.62 61 LEU B CA 1
ATOM 2623 C C . LEU B 1 61 ? -20.859 9.516 6.051 1 98.62 61 LEU B C 1
ATOM 2625 O O . LEU B 1 61 ? -20.328 8.453 6.379 1 98.62 61 LEU B O 1
ATOM 2629 N N . SER B 1 62 ? -21.109 9.898 4.766 1 98.5 62 SER B N 1
ATOM 2630 C CA . SER B 1 62 ? -20.469 9.211 3.656 1 98.5 62 SER B CA 1
ATOM 2631 C C . SER B 1 62 ? -19.047 9.727 3.424 1 98.5 62 SER B C 1
ATOM 2633 O O . SER B 1 62 ? -18.844 10.938 3.289 1 98.5 62 SER B O 1
ATOM 2635 N N . LEU B 1 63 ? -18.078 8.891 3.406 1 98.81 63 LEU B N 1
ATOM 2636 C CA . LEU B 1 63 ? -16.703 9.305 3.146 1 98.81 63 LEU B CA 1
ATOM 2637 C C . LEU B 1 63 ? -16.422 9.344 1.648 1 98.81 63 LEU B C 1
ATOM 2639 O O . LEU B 1 63 ? -16.312 8.305 1.001 1 98.81 63 LEU B O 1
ATOM 2643 N N . ASP B 1 64 ? -16.234 10.547 1.078 1 98.44 64 ASP B N 1
ATOM 2644 C CA . ASP B 1 64 ? -16.109 10.719 -0.366 1 98.44 64 ASP B CA 1
ATOM 2645 C C . ASP B 1 64 ? -14.672 10.492 -0.831 1 98.44 64 ASP B C 1
ATOM 2647 O O . ASP B 1 64 ? -14.445 9.93 -1.906 1 98.44 64 ASP B O 1
ATOM 2651 N N . LYS B 1 65 ? -13.695 10.984 -0.03 1 98 65 LYS B N 1
ATOM 2652 C CA . LYS B 1 65 ? -12.289 10.883 -0.413 1 98 65 LYS B CA 1
ATOM 2653 C C . LYS B 1 65 ? -11.375 11.125 0.785 1 98 65 LYS B C 1
ATOM 2655 O O . LYS B 1 65 ? -11.805 11.672 1.802 1 98 65 LYS B O 1
ATOM 2660 N N . ILE B 1 66 ? -10.219 10.672 0.634 1 98.88 66 ILE B N 1
ATOM 2661 C CA . ILE B 1 66 ? -9.141 10.867 1.602 1 98.88 66 ILE B CA 1
ATOM 2662 C C . ILE B 1 66 ? -7.938 11.508 0.915 1 98.88 66 ILE B C 1
ATOM 2664 O O . ILE B 1 66 ? -7.629 11.188 -0.236 1 98.88 66 ILE B O 1
ATOM 2668 N N . PHE B 1 67 ? -7.301 12.469 1.559 1 98.38 67 PHE B N 1
ATOM 2669 C CA . PHE B 1 67 ? -6.062 13.039 1.044 1 98.38 67 PHE B CA 1
ATOM 2670 C C . PHE B 1 67 ? -4.965 12.984 2.098 1 98.38 67 PHE B C 1
ATOM 2672 O O . PHE B 1 67 ? -5.148 13.453 3.223 1 98.38 67 PHE B O 1
ATOM 2679 N N . ILE B 1 68 ? -3.826 12.359 1.74 1 98.06 68 ILE B N 1
ATOM 2680 C CA . ILE B 1 68 ? -2.648 12.273 2.596 1 98.06 68 ILE B CA 1
ATOM 2681 C C . ILE B 1 68 ? -1.669 13.391 2.24 1 98.06 68 ILE B C 1
ATOM 2683 O O . ILE B 1 68 ? -1.111 13.406 1.141 1 98.06 68 ILE B O 1
ATOM 2687 N N . ILE B 1 69 ? -1.364 14.195 3.197 1 96.25 69 ILE B N 1
ATOM 2688 C CA . ILE B 1 69 ? -0.691 15.445 2.877 1 96.25 69 ILE B CA 1
ATOM 2689 C C . ILE B 1 69 ? 0.821 15.242 2.904 1 96.25 69 ILE B C 1
ATOM 2691 O O . ILE B 1 69 ? 1.573 16.062 2.361 1 96.25 69 ILE B O 1
ATOM 2695 N N . HIS B 1 70 ? 1.223 14.18 3.568 1 96 70 HIS B N 1
ATOM 2696 C CA . HIS B 1 70 ? 2.658 13.992 3.738 1 96 70 HIS B CA 1
ATOM 2697 C C . HIS B 1 70 ? 3.012 12.508 3.818 1 96 70 HIS B C 1
ATOM 2699 O O . HIS B 1 70 ? 2.154 11.68 4.125 1 96 70 HIS B O 1
ATOM 2705 N N . GLY B 1 71 ? 4.297 12.195 3.566 1 96.25 71 GLY B N 1
ATOM 2706 C CA . GLY B 1 71 ? 4.695 10.812 3.363 1 96.25 71 GLY B CA 1
ATOM 2707 C C . GLY B 1 71 ? 5.203 10.141 4.629 1 96.25 71 GLY B C 1
ATOM 2708 O O . GLY B 1 71 ? 5.555 8.961 4.617 1 96.25 71 GLY B O 1
ATOM 2709 N N . ASP B 1 72 ? 5.258 10.852 5.754 1 96.12 72 ASP B N 1
ATOM 2710 C CA . ASP B 1 72 ? 5.625 10.227 7.023 1 96.12 72 ASP B CA 1
ATOM 2711 C C . ASP B 1 72 ? 4.523 9.289 7.512 1 96.12 72 ASP B C 1
ATOM 2713 O O . ASP B 1 72 ? 3.342 9.523 7.25 1 96.12 72 ASP B O 1
ATOM 2717 N N . PRO B 1 73 ? 4.914 8.266 8.266 1 98.06 73 PRO B N 1
ATOM 2718 C CA . PRO B 1 73 ? 3.961 7.195 8.57 1 98.06 73 PRO B CA 1
ATOM 2719 C C . PRO B 1 73 ? 2.775 7.68 9.406 1 98.06 73 PRO B C 1
ATOM 2721 O O . PRO B 1 73 ? 1.677 7.129 9.297 1 98.06 73 PRO B O 1
ATOM 2724 N N . ASP B 1 74 ? 2.959 8.695 10.234 1 97.94 74 ASP B N 1
ATOM 2725 C CA . ASP B 1 74 ? 1.887 9.148 11.117 1 97.94 74 ASP B CA 1
ATOM 2726 C C . ASP B 1 74 ? 0.79 9.852 10.32 1 97.94 74 ASP B C 1
ATOM 2728 O O . ASP B 1 74 ? -0.245 10.227 10.883 1 97.94 74 ASP B O 1
ATOM 2732 N N . TYR B 1 75 ? 0.963 9.969 9.023 1 98 75 TYR B N 1
ATOM 2733 C CA . TYR B 1 75 ? -0.068 10.586 8.203 1 98 75 TYR B CA 1
ATOM 2734 C C . TYR B 1 75 ? -0.894 9.531 7.477 1 98 75 TYR B C 1
ATOM 2736 O O . TYR B 1 75 ? -2.006 9.812 7.02 1 98 75 TYR B O 1
ATOM 2744 N N . TYR B 1 76 ? -0.346 8.281 7.262 1 98.75 76 TYR B N 1
ATOM 2745 C CA . TYR B 1 76 ? -1.044 7.402 6.336 1 98.75 76 TYR B CA 1
ATOM 2746 C C . TYR B 1 76 ? -1.124 5.98 6.883 1 98.75 76 TYR B C 1
ATOM 2748 O O . TYR B 1 76 ? -1.827 5.133 6.332 1 98.75 76 TYR B O 1
ATOM 2756 N N . PHE B 1 77 ? -0.453 5.602 8.016 1 98.88 77 PHE B N 1
ATOM 2757 C CA . PHE B 1 77 ? -0.516 4.254 8.562 1 98.88 77 PHE B CA 1
ATOM 2758 C C . PHE B 1 77 ? -1.952 3.869 8.898 1 98.88 77 PHE B C 1
ATOM 2760 O O . PHE B 1 77 ? -2.334 2.703 8.773 1 98.88 77 PHE B O 1
ATOM 2767 N N . GLY B 1 78 ? -2.723 4.828 9.219 1 98.81 78 GLY B N 1
ATOM 2768 C CA . GLY B 1 78 ? -4.09 4.586 9.648 1 98.81 78 GLY B CA 1
ATOM 2769 C C . GLY B 1 78 ? -5.027 4.262 8.5 1 98.81 78 GLY B C 1
ATOM 2770 O O . GLY B 1 78 ? -6.18 3.879 8.727 1 98.81 78 GLY B O 1
ATOM 2771 N N . LEU B 1 79 ? -4.555 4.371 7.234 1 98.94 79 LEU B N 1
ATOM 2772 C CA . LEU B 1 79 ? -5.406 4.145 6.074 1 98.94 79 LEU B CA 1
ATOM 2773 C C . LEU B 1 79 ? -6.02 2.746 6.113 1 98.94 79 LEU B C 1
ATOM 2775 O O . LEU B 1 79 ? -7.152 2.549 5.668 1 98.94 79 LEU B O 1
ATOM 2779 N N . GLU B 1 80 ? -5.281 1.782 6.652 1 98.81 80 GLU B N 1
ATOM 2780 C CA . GLU B 1 80 ? -5.754 0.402 6.652 1 98.81 80 GLU B CA 1
ATOM 2781 C C . GLU B 1 80 ? -7.105 0.283 7.355 1 98.81 80 GLU B C 1
ATOM 2783 O O . GLU B 1 80 ? -8.055 -0.262 6.793 1 98.81 80 GLU B O 1
ATOM 2788 N N . SER B 1 81 ? -7.223 0.9 8.523 1 98.56 81 SER B N 1
ATOM 2789 C CA . SER B 1 81 ? -8.453 0.814 9.312 1 98.56 81 SER B CA 1
ATOM 2790 C C . SER B 1 81 ? -9.586 1.573 8.641 1 98.56 81 SER B C 1
ATOM 2792 O O . SER B 1 81 ? -10.742 1.137 8.68 1 98.56 81 SER B O 1
ATOM 2794 N N . ILE B 1 82 ? -9.258 2.662 8.078 1 98.81 82 ILE B N 1
ATOM 2795 C CA . ILE B 1 82 ? -10.289 3.475 7.441 1 98.81 82 ILE B CA 1
ATOM 2796 C C . ILE B 1 82 ? -10.82 2.758 6.199 1 98.81 82 ILE B C 1
ATOM 2798 O O . ILE B 1 82 ? -12.031 2.631 6.02 1 98.81 82 ILE B O 1
ATOM 2802 N N . LYS B 1 83 ? -9.93 2.213 5.371 1 98.62 83 LYS B N 1
ATOM 2803 C CA . LYS B 1 83 ? -10.312 1.549 4.129 1 98.62 83 LYS B CA 1
ATOM 2804 C C . LYS B 1 83 ? -11.07 0.251 4.406 1 98.62 83 LYS B C 1
ATOM 2806 O O . LYS B 1 83 ? -11.867 -0.199 3.584 1 98.62 83 LYS B O 1
ATOM 2811 N N . ALA B 1 84 ? -10.828 -0.385 5.555 1 98.44 84 ALA B N 1
ATOM 2812 C CA . ALA B 1 84 ? -11.539 -1.594 5.961 1 98.44 84 ALA B CA 1
ATOM 2813 C C . ALA B 1 84 ? -13.039 -1.341 6.055 1 98.44 84 ALA B C 1
ATOM 2815 O O . ALA B 1 84 ? -13.844 -2.236 5.781 1 98.44 84 ALA B O 1
ATOM 2816 N N . VAL B 1 85 ? -13.383 -0.146 6.406 1 98.62 85 VAL B N 1
ATOM 2817 C CA . VAL B 1 85 ? -14.789 0.186 6.621 1 98.62 85 VAL B CA 1
ATOM 2818 C C . VAL B 1 85 ? -15.328 0.95 5.414 1 98.62 85 VAL B C 1
ATOM 2820 O O . VAL B 1 85 ? -16.5 0.808 5.059 1 98.62 85 VAL B O 1
ATOM 2823 N N . TYR B 1 86 ? -14.492 1.72 4.762 1 98.69 86 TYR B N 1
ATOM 2824 C CA . TYR B 1 86 ? -14.859 2.52 3.598 1 98.69 86 TYR B CA 1
ATOM 2825 C C . TYR B 1 86 ? -14 2.156 2.393 1 98.69 86 TYR B C 1
ATOM 2827 O O . TYR B 1 86 ? -13.266 2.998 1.872 1 98.69 86 TYR B O 1
ATOM 2835 N N . PRO B 1 87 ? -14.203 0.977 1.88 1 97.94 87 PRO B N 1
ATOM 2836 C CA . PRO B 1 87 ? -13.328 0.511 0.803 1 97.94 87 PRO B CA 1
ATOM 2837 C C . PRO B 1 87 ? -13.492 1.317 -0.484 1 97.94 87 PRO B C 1
ATOM 2839 O O . PRO B 1 87 ? -12.586 1.348 -1.319 1 97.94 87 PRO B O 1
ATOM 2842 N N . GLU B 1 88 ? -14.594 1.961 -0.645 1 97.31 88 GLU B N 1
ATOM 2843 C CA . GLU B 1 88 ? -14.859 2.689 -1.883 1 97.31 88 GLU B CA 1
ATOM 2844 C C . GLU B 1 88 ? -14.188 4.062 -1.867 1 97.31 88 GLU B C 1
ATOM 2846 O O . GLU B 1 88 ? -14.047 4.699 -2.912 1 97.31 88 GLU B O 1
ATOM 2851 N N . ALA B 1 89 ? -13.914 4.582 -0.671 1 98.56 89 ALA B N 1
ATOM 2852 C CA . ALA B 1 89 ? -13.203 5.855 -0.597 1 98.56 89 ALA B CA 1
ATOM 2853 C C . ALA B 1 89 ? -11.781 5.723 -1.139 1 98.56 89 ALA B C 1
ATOM 2855 O O . ALA B 1 89 ? -11.062 4.785 -0.785 1 98.56 89 ALA B O 1
ATOM 2856 N N . ILE B 1 90 ? -11.453 6.609 -2.021 1 98.69 90 ILE B N 1
ATOM 2857 C CA . ILE B 1 90 ? -10.102 6.57 -2.58 1 98.69 90 ILE B CA 1
ATOM 2858 C C . ILE B 1 90 ? -9.203 7.535 -1.816 1 98.69 90 ILE B C 1
ATOM 2860 O O . ILE B 1 90 ? -9.586 8.672 -1.549 1 98.69 90 ILE B O 1
ATOM 2864 N N . ALA B 1 91 ? -8.031 7.059 -1.351 1 98.94 91 ALA B N 1
ATOM 2865 C CA . ALA B 1 91 ? -6.992 7.898 -0.754 1 98.94 91 ALA B CA 1
ATOM 2866 C C . ALA B 1 91 ? -6.035 8.422 -1.817 1 98.94 91 ALA B C 1
ATOM 2868 O O . ALA B 1 91 ? -5.5 7.656 -2.617 1 98.94 91 ALA B O 1
ATOM 2869 N N . TYR B 1 92 ? -5.859 9.727 -1.812 1 98.5 92 TYR B N 1
ATOM 2870 C CA . TYR B 1 92 ? -4.973 10.391 -2.762 1 98.5 92 TYR B CA 1
ATOM 2871 C C . TYR B 1 92 ? -3.793 11.031 -2.049 1 98.5 92 TYR B C 1
ATOM 2873 O O . TYR B 1 92 ? -3.854 11.297 -0.845 1 98.5 92 TYR B O 1
ATOM 2881 N N . ALA B 1 93 ? -2.748 11.234 -2.725 1 97.31 93 ALA B N 1
ATOM 2882 C CA . ALA B 1 93 ? -1.62 12.078 -2.336 1 97.31 93 ALA B CA 1
ATOM 2883 C C . ALA B 1 93 ? -0.869 12.586 -3.564 1 97.31 93 ALA B C 1
ATOM 2885 O O . ALA B 1 93 ? -1.023 12.055 -4.664 1 97.31 93 ALA B O 1
ATOM 2886 N N . THR B 1 94 ? -0.152 13.633 -3.402 1 96.12 94 THR B N 1
ATOM 2887 C CA . THR B 1 94 ? 0.66 14.117 -4.512 1 96.12 94 THR B CA 1
ATOM 2888 C C . THR B 1 94 ? 1.671 13.062 -4.949 1 96.12 94 THR B C 1
ATOM 2890 O O . THR B 1 94 ? 1.979 12.141 -4.191 1 96.12 94 THR B O 1
ATOM 2893 N N . GLU B 1 95 ? 2.193 13.203 -6.164 1 95.75 95 GLU B N 1
ATOM 2894 C CA . GLU B 1 95 ? 3.186 12.273 -6.691 1 95.75 95 GLU B CA 1
ATOM 2895 C C . GLU B 1 95 ? 4.41 12.203 -5.785 1 95.75 95 GLU B C 1
ATOM 2897 O O . GLU B 1 95 ? 4.906 11.117 -5.488 1 95.75 95 GLU B O 1
ATOM 2902 N N . SER B 1 96 ? 4.855 13.328 -5.355 1 95.12 96 SER B N 1
ATOM 2903 C CA . SER B 1 96 ? 6.035 13.383 -4.5 1 95.12 96 SER B CA 1
ATOM 2904 C C . SER B 1 96 ? 5.789 12.672 -3.174 1 95.12 96 SER B C 1
ATOM 2906 O O . SER B 1 96 ? 6.676 11.984 -2.658 1 95.12 96 SER B O 1
ATOM 2908 N N . THR B 1 97 ? 4.605 12.852 -2.635 1 96.19 97 THR B N 1
ATOM 2909 C CA . THR B 1 97 ? 4.254 12.188 -1.384 1 96.19 97 THR B CA 1
ATOM 2910 C C . THR B 1 97 ? 4.211 10.672 -1.567 1 96.19 97 THR B C 1
ATOM 2912 O O . THR B 1 97 ? 4.77 9.93 -0.76 1 96.19 97 THR B O 1
ATOM 2915 N N . VAL B 1 98 ? 3.609 10.219 -2.604 1 97.62 98 VAL B N 1
ATOM 2916 C CA . VAL B 1 98 ? 3.518 8.789 -2.865 1 97.62 98 VAL B CA 1
ATOM 2917 C C . VAL B 1 98 ? 4.914 8.211 -3.078 1 97.62 98 VAL B C 1
ATOM 2919 O O . VAL B 1 98 ? 5.234 7.137 -2.566 1 97.62 98 VAL B O 1
ATOM 2922 N N . GLU B 1 99 ? 5.738 8.922 -3.816 1 97.38 99 GLU B N 1
ATOM 2923 C CA . GLU B 1 99 ? 7.117 8.484 -4.027 1 97.38 99 GLU B CA 1
ATOM 2924 C C . GLU B 1 99 ? 7.863 8.359 -2.703 1 97.38 99 GLU B C 1
ATOM 2926 O O . GLU B 1 99 ? 8.609 7.402 -2.494 1 97.38 99 GLU B O 1
ATOM 2931 N N . HIS B 1 100 ? 7.637 9.312 -1.888 1 96.06 100 HIS B N 1
ATOM 2932 C CA . HIS B 1 100 ? 8.266 9.273 -0.573 1 96.06 100 HIS B CA 1
ATOM 2933 C C . HIS B 1 100 ? 7.801 8.062 0.226 1 96.06 100 HIS B C 1
ATOM 2935 O O . HIS B 1 100 ? 8.609 7.387 0.872 1 96.06 100 HIS B O 1
ATOM 2941 N N . ILE B 1 101 ? 6.508 7.828 0.227 1 98.12 101 ILE B N 1
ATOM 2942 C CA . ILE B 1 101 ? 5.957 6.684 0.943 1 98.12 101 ILE B CA 1
ATOM 2943 C C . ILE B 1 101 ? 6.598 5.395 0.43 1 98.12 101 ILE B C 1
ATOM 2945 O O . ILE B 1 101 ? 7.109 4.594 1.215 1 98.12 101 ILE B O 1
ATOM 2949 N N . VAL B 1 102 ? 6.66 5.238 -0.836 1 98.44 102 VAL B N 1
ATOM 2950 C CA . VAL B 1 102 ? 7.18 4.023 -1.454 1 98.44 102 VAL B CA 1
ATOM 2951 C C . VAL B 1 102 ? 8.656 3.861 -1.11 1 98.44 102 VAL B C 1
ATOM 2953 O O . VAL B 1 102 ? 9.109 2.764 -0.78 1 98.44 102 VAL B O 1
ATOM 2956 N N . HIS B 1 103 ? 9.367 4.895 -1.109 1 97 103 HIS B N 1
ATOM 2957 C CA . HIS B 1 103 ? 10.805 4.863 -0.86 1 97 103 HIS B CA 1
ATOM 2958 C C . HIS B 1 103 ? 11.102 4.531 0.597 1 97 103 HIS B C 1
ATOM 2960 O O . HIS B 1 103 ? 12.109 3.881 0.896 1 97 103 HIS B O 1
ATOM 2966 N N . SER B 1 104 ? 10.164 4.875 1.462 1 97.25 104 SER B N 1
ATOM 2967 C CA . SER B 1 104 ? 10.555 4.855 2.869 1 97.25 104 SER B CA 1
ATOM 2968 C C . SER B 1 104 ? 9.734 3.838 3.654 1 97.25 104 SER B C 1
ATOM 2970 O O . SER B 1 104 ? 10.078 3.504 4.793 1 97.25 104 SER B O 1
ATOM 2972 N N . VAL B 1 105 ? 8.742 3.258 3.146 1 98.5 105 VAL B N 1
ATOM 2973 C CA . VAL B 1 105 ? 7.719 2.529 3.895 1 98.5 105 VAL B CA 1
ATOM 2974 C C . VAL B 1 105 ? 8.344 1.312 4.57 1 98.5 105 VAL B C 1
ATOM 2976 O O . VAL B 1 105 ? 8.039 1.008 5.727 1 98.5 105 VAL B O 1
ATOM 2979 N N . LEU B 1 106 ? 9.203 0.581 3.918 1 98.19 106 LEU B N 1
ATOM 2980 C CA . LEU B 1 106 ? 9.789 -0.611 4.527 1 98.19 106 LEU B CA 1
ATOM 2981 C C . LEU B 1 106 ? 10.68 -0.238 5.707 1 98.19 106 LEU B C 1
ATOM 2983 O O . LEU B 1 106 ? 10.664 -0.91 6.738 1 98.19 106 LEU B O 1
ATOM 2987 N N . GLY B 1 107 ? 11.477 0.833 5.504 1 97.06 107 GLY B N 1
ATOM 2988 C CA . GLY B 1 107 ? 12.273 1.325 6.613 1 97.06 107 GLY B CA 1
ATOM 2989 C C . GLY B 1 107 ? 11.438 1.786 7.793 1 97.06 107 GLY B C 1
ATOM 2990 O O . GLY B 1 107 ? 11.773 1.511 8.945 1 97.06 107 GLY B O 1
ATOM 2991 N N . LYS B 1 108 ? 10.352 2.461 7.5 1 97.62 108 LYS B N 1
ATOM 2992 C CA . LYS B 1 108 ? 9.477 2.951 8.562 1 97.62 108 LYS B CA 1
ATOM 2993 C C . LYS B 1 108 ? 8.805 1.794 9.297 1 97.62 108 LYS B C 1
ATOM 2995 O O . LYS B 1 108 ? 8.664 1.83 10.523 1 97.62 108 LYS B O 1
ATOM 3000 N N . LEU B 1 109 ? 8.375 0.8 8.578 1 98.12 109 LEU B N 1
ATOM 3001 C CA . LEU B 1 109 ? 7.789 -0.374 9.219 1 98.12 109 LEU B CA 1
ATOM 3002 C C . LEU B 1 109 ? 8.805 -1.064 10.125 1 98.12 109 LEU B C 1
ATOM 3004 O O . LEU B 1 109 ? 8.469 -1.519 11.219 1 98.12 109 LEU B O 1
ATOM 3008 N N . LYS B 1 110 ? 10.031 -1.226 9.688 1 95.75 110 LYS B N 1
ATOM 3009 C CA . LYS B 1 110 ? 11.094 -1.818 10.5 1 95.75 110 LYS B CA 1
ATOM 3010 C C . LYS B 1 110 ? 11.273 -1.057 11.812 1 95.75 110 LYS B C 1
ATOM 3012 O O . LYS B 1 110 ? 11.492 -1.661 12.859 1 95.75 110 LYS B O 1
ATOM 3017 N N . VAL B 1 111 ? 11.109 0.265 11.742 1 94.38 111 VAL B N 1
ATOM 3018 C CA . VAL B 1 111 ? 11.328 1.125 12.898 1 94.38 111 VAL B CA 1
ATOM 3019 C C . VAL B 1 111 ? 10.141 1.021 13.852 1 94.38 111 VAL B C 1
ATOM 3021 O O . VAL B 1 111 ? 10.32 0.943 15.07 1 94.38 111 VAL B O 1
ATOM 3024 N N . TRP B 1 112 ? 8.945 0.95 13.312 1 97.12 112 TRP B N 1
ATOM 3025 C CA . TRP B 1 112 ? 7.793 1.27 14.148 1 97.12 112 TRP B CA 1
ATOM 3026 C C . TRP B 1 112 ? 6.965 0.021 14.438 1 97.12 112 TRP B C 1
ATOM 3028 O O . TRP B 1 112 ? 6.152 0.01 15.367 1 97.12 112 TRP B O 1
ATOM 3038 N N . LYS B 1 113 ? 7.055 -0.979 13.672 1 96.19 113 LYS B N 1
ATOM 3039 C CA . LYS B 1 113 ? 6.141 -2.115 13.742 1 96.19 113 LYS B CA 1
ATOM 3040 C C . LYS B 1 113 ? 6.125 -2.725 15.141 1 96.19 113 LYS B C 1
ATOM 3042 O O . LYS B 1 113 ? 5.059 -2.994 15.695 1 96.19 113 LYS B O 1
ATOM 3047 N N . ASP B 1 114 ? 7.281 -2.932 15.742 1 96.44 114 ASP B N 1
ATOM 3048 C CA . ASP B 1 114 ? 7.355 -3.561 17.062 1 96.44 114 ASP B CA 1
ATOM 3049 C C . ASP B 1 114 ? 6.777 -2.646 18.141 1 96.44 114 ASP B C 1
ATOM 3051 O O . ASP B 1 114 ? 5.996 -3.092 18.984 1 96.44 114 ASP B O 1
ATOM 3055 N N . ALA B 1 115 ? 7.109 -1.371 18.078 1 95.94 115 ALA B N 1
ATOM 3056 C CA . ALA B 1 115 ? 6.648 -0.415 19.078 1 95.94 115 ALA B CA 1
ATOM 3057 C C . ALA B 1 115 ? 5.133 -0.239 19 1 95.94 115 ALA B C 1
ATOM 3059 O O . ALA B 1 115 ? 4.477 -0.055 20.031 1 95.94 115 ALA B O 1
ATOM 3060 N N . LEU B 1 116 ? 4.613 -0.337 17.828 1 98 116 LEU B N 1
ATOM 3061 C CA . LEU B 1 116 ? 3.193 -0.079 17.641 1 98 116 LEU B CA 1
ATOM 3062 C C . LEU B 1 116 ? 2.373 -1.343 17.875 1 98 116 LEU B C 1
ATOM 3064 O O . LEU B 1 116 ? 1.184 -1.266 18.188 1 98 116 LEU B O 1
ATOM 3068 N N . GLY B 1 117 ? 2.99 -2.564 17.656 1 97.44 117 GLY B N 1
ATOM 3069 C CA . GLY B 1 117 ? 2.25 -3.809 17.797 1 97.44 117 GLY B CA 1
ATOM 3070 C C . GLY B 1 117 ? 1.002 -3.859 16.938 1 97.44 117 GLY B C 1
ATOM 3071 O O . GLY B 1 117 ? 1.064 -3.627 15.727 1 97.44 117 GLY B O 1
ATOM 3072 N N . GLU B 1 118 ? -0.146 -3.988 17.516 1 97.12 118 GLU B N 1
ATOM 3073 C CA . GLU B 1 118 ? -1.419 -4.098 16.812 1 97.12 118 GLU B CA 1
ATOM 3074 C C . GLU B 1 118 ? -1.834 -2.756 16.219 1 97.12 118 GLU B C 1
ATOM 3076 O O . GLU B 1 118 ? -2.732 -2.697 15.375 1 97.12 118 GLU B O 1
ATOM 3081 N N . ASN B 1 119 ? -1.164 -1.716 16.625 1 98.44 119 ASN B N 1
ATOM 3082 C CA . ASN B 1 119 ? -1.484 -0.379 16.141 1 98.44 119 ASN B CA 1
ATOM 3083 C C . ASN B 1 119 ? -0.74 -0.06 14.844 1 98.44 119 ASN B C 1
ATOM 3085 O O . ASN B 1 119 ? -0.986 0.973 14.219 1 98.44 119 ASN B O 1
ATOM 3089 N N . ALA B 1 120 ? 0.21 -0.975 14.5 1 98.56 120 ALA B N 1
ATOM 3090 C CA . ALA B 1 120 ? 0.82 -0.859 13.18 1 98.56 120 ALA B CA 1
ATOM 3091 C C . ALA B 1 120 ? -0.087 -1.448 12.102 1 98.56 120 ALA B C 1
ATOM 3093 O O . ALA B 1 120 ? -0.896 -2.336 12.375 1 98.56 120 ALA B O 1
ATOM 3094 N N . PRO B 1 121 ? 0.008 -0.888 10.922 1 98.69 121 PRO B N 1
ATOM 3095 C CA . PRO B 1 121 ? -0.75 -1.559 9.867 1 98.69 121 PRO B CA 1
ATOM 3096 C C . PRO B 1 121 ? -0.236 -2.967 9.57 1 98.69 121 PRO B C 1
ATOM 3098 O O . PRO B 1 121 ? 0.974 -3.203 9.602 1 98.69 121 PRO B O 1
ATOM 3101 N N . SER B 1 122 ? -1.181 -3.916 9.367 1 98.44 122 SER B N 1
ATOM 3102 C CA . SER B 1 122 ? -0.837 -5.238 8.859 1 98.44 122 SER B CA 1
ATOM 3103 C C . SER B 1 122 ? -0.51 -5.188 7.371 1 98.44 122 SER B C 1
ATOM 3105 O O . SER B 1 122 ? 0.423 -5.852 6.91 1 98.44 122 SER B O 1
ATOM 3107 N N . ASN B 1 123 ? -1.272 -4.504 6.629 1 98.88 123 ASN B N 1
ATOM 3108 C CA . ASN B 1 123 ? -1.034 -4.18 5.227 1 98.88 123 ASN B CA 1
ATOM 3109 C C . ASN B 1 123 ? -1.17 -2.684 4.965 1 98.88 123 ASN B C 1
ATOM 3111 O O . ASN B 1 123 ? -2.262 -2.125 5.082 1 98.88 123 ASN B O 1
ATOM 3115 N N . VAL B 1 124 ? -0.082 -2.082 4.559 1 98.88 124 VAL B N 1
ATOM 3116 C CA . VAL B 1 124 ? -0.079 -0.661 4.234 1 98.88 124 VAL B CA 1
ATOM 3117 C C . VAL B 1 124 ? -0.898 -0.417 2.967 1 98.88 124 VAL B C 1
ATOM 3119 O O . VAL B 1 124 ? -0.83 -1.199 2.016 1 98.88 124 VAL B O 1
ATOM 3122 N N . VAL B 1 125 ? -1.689 0.631 2.955 1 98.94 125 VAL B N 1
ATOM 3123 C CA . VAL B 1 125 ? -2.465 1.073 1.799 1 98.94 125 VAL B CA 1
ATOM 3124 C C . VAL B 1 125 ? -1.771 2.262 1.137 1 98.94 125 VAL B C 1
ATOM 3126 O O . VAL B 1 125 ? -1.528 3.285 1.782 1 98.94 125 VAL B O 1
ATOM 3129 N N . LEU B 1 126 ? -1.426 2.135 -0.099 1 98.88 126 LEU B N 1
ATOM 3130 C CA . LEU B 1 126 ? -0.741 3.193 -0.831 1 98.88 126 LEU B CA 1
ATOM 3131 C C . LEU B 1 126 ? -1.742 4.168 -1.44 1 98.88 126 LEU B C 1
ATOM 3133 O O . LEU B 1 126 ? -2.646 3.76 -2.172 1 98.88 126 LEU B O 1
ATOM 3137 N N . PRO B 1 127 ? -1.611 5.473 -1.166 1 98.81 127 PRO B N 1
ATOM 3138 C CA . PRO B 1 127 ? -2.479 6.441 -1.841 1 98.81 127 PRO B CA 1
ATOM 3139 C C . PRO B 1 127 ? -2.299 6.438 -3.357 1 98.81 127 PRO B C 1
ATOM 3141 O O . PRO B 1 127 ? -1.253 6.016 -3.857 1 98.81 127 PRO B O 1
ATOM 3144 N N . GLN B 1 128 ? -3.346 6.832 -4.023 1 98.5 128 GLN B N 1
ATOM 3145 C CA . GLN B 1 128 ? -3.279 7.043 -5.465 1 98.5 128 GLN B CA 1
ATOM 3146 C C . GLN B 1 128 ? -2.672 8.406 -5.797 1 98.5 128 GLN B C 1
ATOM 3148 O O . GLN B 1 128 ? -2.98 9.398 -5.141 1 98.5 128 GLN B O 1
ATOM 3153 N N . VAL B 1 129 ? -1.836 8.461 -6.793 1 97.38 129 VAL B N 1
ATOM 3154 C CA . VAL B 1 129 ? -1.197 9.711 -7.191 1 97.38 129 VAL B CA 1
ATOM 3155 C C . VAL B 1 129 ? -2.258 10.711 -7.652 1 97.38 129 VAL B C 1
ATOM 3157 O O . VAL B 1 129 ? -3.1 10.391 -8.492 1 97.38 129 VAL B O 1
ATOM 3160 N N . PHE B 1 130 ? -2.254 11.797 -7.016 1 95.88 130 PHE B N 1
ATOM 3161 C CA . PHE B 1 130 ? -3.078 12.953 -7.363 1 95.88 130 PHE B CA 1
ATOM 3162 C C . PHE B 1 130 ? -2.277 13.961 -8.172 1 95.88 130 PHE B C 1
ATOM 3164 O O . PHE B 1 130 ? -1.264 14.484 -7.699 1 95.88 130 PHE B O 1
ATOM 3171 N N . LYS B 1 131 ? -2.678 14.359 -9.359 1 92.94 131 LYS B N 1
ATOM 3172 C CA . LYS B 1 131 ? -1.857 15.18 -10.242 1 92.94 131 LYS B CA 1
ATOM 3173 C C . LYS B 1 131 ? -2.436 16.578 -10.383 1 92.94 131 LYS B C 1
ATOM 3175 O O . LYS B 1 131 ? -1.777 17.484 -10.914 1 92.94 131 LYS B O 1
ATOM 3180 N N . GLU B 1 132 ? -3.619 16.797 -9.836 1 93.25 132 GLU B N 1
ATOM 3181 C CA . GLU B 1 132 ? -4.25 18.094 -9.984 1 93.25 132 GLU B CA 1
ATOM 3182 C C . GLU B 1 132 ? -3.727 19.094 -8.953 1 93.25 132 GLU B C 1
ATOM 3184 O O . GLU B 1 132 ? -2.918 18.734 -8.094 1 93.25 132 GLU B O 1
ATOM 3189 N N . LYS B 1 133 ? -4.176 20.375 -9.102 1 92.06 133 LYS B N 1
ATOM 3190 C CA . LYS B 1 133 ? -3.715 21.438 -8.211 1 92.06 133 LYS B CA 1
ATOM 3191 C C . LYS B 1 133 ? -4.766 21.766 -7.152 1 92.06 133 LYS B C 1
ATOM 3193 O O . LYS B 1 133 ? -4.508 22.547 -6.242 1 92.06 133 LYS B O 1
ATOM 3198 N N . ALA B 1 134 ? -5.852 21.141 -7.34 1 96.75 134 ALA B N 1
ATOM 3199 C CA . ALA B 1 134 ? -6.914 21.375 -6.371 1 96.75 134 ALA B CA 1
ATOM 3200 C C . ALA B 1 134 ? -7.797 20.141 -6.195 1 96.75 134 ALA B C 1
ATOM 3202 O O . ALA B 1 134 ? -7.918 19.328 -7.109 1 96.75 134 ALA B O 1
ATOM 3203 N N . ILE B 1 135 ? -8.375 20.062 -5.074 1 97.81 135 ILE B N 1
ATOM 3204 C CA . ILE B 1 135 ? -9.297 18.984 -4.734 1 97.81 135 ILE B CA 1
ATOM 3205 C C . ILE B 1 135 ? -10.719 19.516 -4.617 1 97.81 135 ILE B C 1
ATOM 3207 O O . ILE B 1 135 ? -10.961 20.484 -3.887 1 97.81 135 ILE B O 1
ATOM 3211 N N . ASP B 1 136 ? -11.586 18.906 -5.297 1 98.12 136 ASP B N 1
ATOM 3212 C CA . ASP B 1 136 ? -12.992 19.281 -5.219 1 98.12 136 ASP B CA 1
ATOM 3213 C C . ASP B 1 136 ? -13.758 18.375 -4.258 1 98.12 136 ASP B C 1
ATOM 3215 O O . ASP B 1 136 ? -13.578 17.156 -4.273 1 98.12 136 ASP B O 1
ATOM 3219 N N . PHE B 1 137 ? -14.562 18.984 -3.455 1 98.25 137 PHE B N 1
ATOM 3220 C CA . PHE B 1 137 ? -15.414 18.281 -2.516 1 98.25 137 PHE B CA 1
ATOM 3221 C C . PHE B 1 137 ? -16.734 19.016 -2.318 1 98.25 137 PHE B C 1
ATOM 3223 O O . PHE B 1 137 ? -16.766 20.094 -1.717 1 98.25 137 PHE B O 1
ATOM 3230 N N . GLN B 1 138 ? -17.828 18.453 -2.793 1 97.81 138 GLN B N 1
ATOM 3231 C CA . GLN B 1 138 ? -19.172 18.969 -2.594 1 97.81 138 GLN B CA 1
ATOM 3232 C C . GLN B 1 138 ? -19.25 20.453 -2.93 1 97.81 138 GLN B C 1
ATOM 3234 O O . GLN B 1 138 ? -19.797 21.25 -2.154 1 97.81 138 GLN B O 1
ATOM 3239 N N . GLY B 1 139 ? -18.609 20.828 -4.016 1 97.25 139 GLY B N 1
ATOM 3240 C CA . GLY B 1 139 ? -18.656 22.219 -4.477 1 97.25 139 GLY B CA 1
ATOM 3241 C C . GLY B 1 139 ? -17.594 23.094 -3.855 1 97.25 139 GLY B C 1
ATOM 3242 O O . GLY B 1 139 ? -17.469 24.266 -4.199 1 97.25 139 GLY B O 1
ATOM 3243 N N . LEU B 1 140 ? -16.859 22.594 -2.898 1 98.31 140 LEU B N 1
ATOM 3244 C CA . LEU B 1 140 ? -15.711 23.281 -2.318 1 98.31 140 LEU B CA 1
ATOM 3245 C C . LEU B 1 140 ? -14.43 22.938 -3.053 1 98.31 140 LEU B C 1
ATOM 3247 O O . LEU B 1 140 ? -14.234 21.781 -3.459 1 98.31 140 LEU B O 1
ATOM 3251 N N . THR B 1 141 ? -13.555 23.906 -3.176 1 98.31 141 THR B N 1
ATOM 3252 C CA . THR B 1 141 ? -12.266 23.703 -3.82 1 98.31 141 THR B CA 1
ATOM 3253 C C . THR B 1 141 ? -11.125 23.922 -2.832 1 98.31 141 THR B C 1
ATOM 3255 O O . THR B 1 141 ? -10.977 25.016 -2.281 1 98.31 141 THR B O 1
ATOM 3258 N N . PHE B 1 142 ? -10.367 22.906 -2.615 1 98.31 142 PHE B N 1
ATOM 3259 C CA . PHE B 1 142 ? -9.172 23 -1.782 1 98.31 142 PHE B CA 1
ATOM 3260 C C . PHE B 1 142 ? -7.918 23.031 -2.641 1 98.31 142 PHE B C 1
ATOM 3262 O O . PHE B 1 142 ? -7.586 22.062 -3.314 1 98.31 142 PHE B O 1
ATOM 3269 N N . GLU B 1 143 ? -7.246 24.125 -2.59 1 97.12 143 GLU B N 1
ATOM 3270 C CA . GLU B 1 143 ? -6.016 24.297 -3.355 1 97.12 143 GLU B CA 1
ATOM 3271 C C . GLU B 1 143 ? -4.812 23.734 -2.602 1 97.12 143 GLU B C 1
ATOM 3273 O O . GLU B 1 143 ? -4.715 23.891 -1.382 1 97.12 143 GLU B O 1
ATOM 3278 N N . LEU B 1 144 ? -4.012 23.016 -3.34 1 96.06 144 LEU B N 1
ATOM 3279 C CA . LEU B 1 144 ? -2.713 22.656 -2.785 1 96.06 144 LEU B CA 1
ATOM 3280 C C . LEU B 1 144 ? -1.763 23.844 -2.797 1 96.06 144 LEU B C 1
ATOM 3282 O O . LEU B 1 144 ? -1.424 24.359 -3.863 1 96.06 144 LEU B O 1
ATOM 3286 N N . VAL B 1 145 ? -1.346 24.234 -1.561 1 94.25 145 VAL B N 1
ATOM 3287 C CA . VAL B 1 145 ? -0.532 25.453 -1.451 1 94.25 145 VAL B CA 1
ATOM 3288 C C . VAL B 1 145 ? 0.781 25.125 -0.743 1 94.25 145 VAL B C 1
ATOM 3290 O O . VAL B 1 145 ? 0.886 24.109 -0.049 1 94.25 145 VAL B O 1
ATOM 3293 N N . GLY B 1 146 ? 1.742 25.969 -0.881 1 86.56 146 GLY B N 1
ATOM 3294 C CA . GLY B 1 146 ? 3.09 25.797 -0.363 1 86.56 146 GLY B CA 1
ATOM 3295 C C . GLY B 1 146 ? 4.16 25.906 -1.434 1 86.56 146 GLY B C 1
ATOM 3296 O O . GLY B 1 146 ? 3.848 25.969 -2.625 1 86.56 146 GLY B O 1
ATOM 3297 N N . LEU B 1 147 ? 5.363 25.953 -1.017 1 72.31 147 LEU B N 1
ATOM 3298 C CA . LEU B 1 147 ? 6.418 26.281 -1.968 1 72.31 147 LEU B CA 1
ATOM 3299 C C . LEU B 1 147 ? 6.895 25.031 -2.701 1 72.31 147 LEU B C 1
ATOM 3301 O O . LEU B 1 147 ? 7.391 25.109 -3.828 1 72.31 147 LEU B O 1
ATOM 3305 N N . ASP B 1 148 ? 6.922 23.906 -1.99 1 71.19 148 ASP B N 1
ATOM 3306 C CA . ASP B 1 148 ? 7.359 22.75 -2.779 1 71.19 148 ASP B CA 1
ATOM 3307 C C . ASP B 1 148 ? 6.352 21.609 -2.688 1 71.19 148 ASP B C 1
ATOM 3309 O O . ASP B 1 148 ? 5.48 21.609 -1.813 1 71.19 148 ASP B O 1
ATOM 3313 N N . HIS B 1 149 ? 6.469 20.766 -3.639 1 72.38 149 HIS B N 1
ATOM 3314 C CA . HIS B 1 149 ? 5.484 19.719 -3.867 1 72.38 149 HIS B CA 1
ATOM 3315 C C . HIS B 1 149 ? 5.504 18.688 -2.734 1 72.38 149 HIS B C 1
ATOM 3317 O O . HIS B 1 149 ? 4.57 17.891 -2.598 1 72.38 149 HIS B O 1
ATOM 3323 N N . TYR B 1 150 ? 6.441 18.891 -1.876 1 81.5 150 TYR B N 1
ATOM 3324 C CA . TYR B 1 150 ? 6.539 17.906 -0.807 1 81.5 150 TYR B CA 1
ATOM 3325 C C . TYR B 1 150 ? 6.008 18.469 0.505 1 81.5 150 TYR B C 1
ATOM 3327 O O . TYR B 1 150 ? 5.684 17.719 1.426 1 81.5 150 TYR B O 1
ATOM 3335 N N . ARG B 1 151 ? 5.949 19.734 0.628 1 88.5 151 ARG B N 1
ATOM 3336 C CA . ARG B 1 151 ? 5.461 20.391 1.83 1 88.5 151 ARG B CA 1
ATOM 3337 C C . ARG B 1 151 ? 4.168 21.156 1.547 1 88.5 151 ARG B C 1
ATOM 3339 O O . ARG B 1 151 ? 4.117 22.375 1.684 1 88.5 151 ARG B O 1
ATOM 3346 N N . THR B 1 152 ? 3.158 20.344 1.283 1 91.94 152 THR B N 1
ATOM 3347 C CA . THR B 1 152 ? 1.872 20.828 0.792 1 91.94 152 THR B CA 1
ATOM 3348 C C . THR B 1 152 ? 0.9 21.062 1.948 1 91.94 152 THR B C 1
ATOM 3350 O O . THR B 1 152 ? 0.938 20.328 2.945 1 91.94 152 THR B O 1
ATOM 3353 N N . SER B 1 153 ? 0.106 22.125 1.834 1 95.94 153 SER B N 1
ATOM 3354 C CA . SER B 1 153 ? -1.075 22.391 2.652 1 95.94 153 SER B CA 1
ATOM 3355 C C . SER B 1 153 ? -2.324 22.531 1.791 1 95.94 153 SER B C 1
ATOM 3357 O O . SER B 1 153 ? -2.23 22.656 0.568 1 95.94 153 SER B O 1
ATOM 3359 N N . LEU B 1 154 ? -3.443 22.406 2.385 1 97.38 154 LEU B N 1
ATOM 3360 C CA . LEU B 1 154 ? -4.699 22.594 1.664 1 97.38 154 LEU B CA 1
ATOM 3361 C C . LEU B 1 154 ? -5.387 23.891 2.092 1 97.38 154 LEU B C 1
ATOM 3363 O O . LEU B 1 154 ? -5.547 24.141 3.287 1 97.38 154 LEU B O 1
ATOM 3367 N N . PHE B 1 155 ? -5.766 24.734 1.091 1 98 155 PHE B N 1
ATOM 3368 C CA . PHE B 1 155 ? -6.387 26.031 1.363 1 98 155 PHE B CA 1
ATOM 3369 C C . PHE B 1 155 ? -7.727 26.156 0.646 1 98 155 PHE B C 1
ATOM 3371 O O . PHE B 1 155 ? -7.828 25.844 -0.544 1 98 155 PHE B O 1
ATOM 3378 N N . ASN B 1 156 ? -8.742 26.406 1.354 1 98.5 156 ASN B N 1
ATOM 3379 C CA . ASN B 1 156 ? -10.023 26.797 0.772 1 98.5 156 ASN B CA 1
ATOM 3380 C C . ASN B 1 156 ? -10.289 28.281 0.94 1 98.5 156 ASN B C 1
ATOM 3382 O O . ASN B 1 156 ? -10.492 28.766 2.059 1 98.5 156 ASN B O 1
ATOM 3386 N N . LYS B 1 157 ? -10.367 28.984 -0.116 1 97.56 157 LYS B N 1
ATOM 3387 C CA . LYS B 1 157 ? -10.484 30.438 -0.106 1 97.56 157 LYS B CA 1
ATOM 3388 C C . LYS B 1 157 ? -11.844 30.875 0.417 1 97.56 157 LYS B C 1
ATOM 3390 O O . LYS B 1 157 ? -11.945 31.859 1.154 1 97.56 157 LYS B O 1
ATOM 3395 N N . GLU B 1 158 ? -12.859 30.188 0.017 1 97.12 158 GLU B N 1
ATOM 3396 C CA . GLU B 1 158 ? -14.219 30.547 0.404 1 97.12 158 GLU B CA 1
ATOM 3397 C C . GLU B 1 158 ? -14.43 30.391 1.908 1 97.12 158 GLU B C 1
ATOM 3399 O O . GLU B 1 158 ? -15.016 31.25 2.553 1 97.12 158 GLU B O 1
ATOM 3404 N N . LEU B 1 159 ? -13.938 29.328 2.43 1 98.06 159 LEU B N 1
ATOM 3405 C CA . LEU B 1 159 ? -14.086 29.047 3.855 1 98.06 159 LEU B CA 1
ATOM 3406 C C . LEU B 1 159 ? -13.016 29.781 4.664 1 98.06 159 LEU B C 1
ATOM 3408 O O . LEU B 1 159 ? -13.133 29.906 5.883 1 98.06 159 LEU B O 1
ATOM 3412 N N . LYS B 1 160 ? -11.953 30.203 4.004 1 98 160 LYS B N 1
ATOM 3413 C CA . LYS B 1 160 ? -10.758 30.734 4.637 1 98 160 LYS B CA 1
ATOM 3414 C C . LYS B 1 160 ? -10.164 29.734 5.625 1 98 160 LYS B C 1
ATOM 3416 O O . LYS B 1 160 ? -9.906 30.078 6.781 1 98 160 LYS B O 1
ATOM 3421 N N . VAL B 1 161 ? -10.016 28.562 5.16 1 98.38 161 VAL B N 1
ATOM 3422 C CA . VAL B 1 161 ? -9.492 27.453 5.957 1 98.38 161 VAL B CA 1
ATOM 3423 C C . VAL B 1 161 ? -8.172 26.984 5.363 1 98.38 161 VAL B C 1
ATOM 3425 O O . VAL B 1 161 ? -8.062 26.766 4.152 1 98.38 161 VAL B O 1
ATOM 3428 N N . LEU B 1 162 ? -7.203 26.922 6.223 1 98.06 162 LEU B N 1
ATOM 3429 C CA . LEU B 1 162 ? -5.922 26.328 5.887 1 98.06 162 LEU B CA 1
ATOM 3430 C C . LEU B 1 162 ? -5.68 25.062 6.719 1 98.06 162 LEU B C 1
ATOM 3432 O O . LEU B 1 162 ? -5.664 25.125 7.953 1 98.06 162 LEU B O 1
ATOM 3436 N N . ILE B 1 163 ? -5.695 23.969 6.023 1 96.56 163 ILE B N 1
ATOM 3437 C CA . ILE B 1 163 ? -5.277 22.734 6.672 1 96.56 163 ILE B CA 1
ATOM 3438 C C . ILE B 1 163 ? -3.803 22.469 6.375 1 96.56 163 ILE B C 1
ATOM 3440 O O . ILE B 1 163 ? -3.441 22.125 5.246 1 96.56 163 ILE B O 1
ATOM 3444 N N . GLY B 1 164 ? -3.137 22.734 7.414 1 82.75 164 GLY B N 1
ATOM 3445 C CA . GLY B 1 164 ? -1.692 22.703 7.254 1 82.75 164 GLY B CA 1
ATOM 3446 C C . GLY B 1 164 ? -1.152 21.312 6.984 1 82.75 164 GLY B C 1
ATOM 3447 O O . GLY B 1 164 ? -1.886 20.328 7.086 1 82.75 164 GLY B O 1
ATOM 3448 N N . GLY B 1 165 ? 0.066 21.359 6.547 1 86.75 165 GLY B N 1
ATOM 3449 C CA . GLY B 1 165 ? 0.923 20.234 6.25 1 86.75 165 GLY B CA 1
ATOM 3450 C C . GLY B 1 165 ? 2.043 20.047 7.258 1 86.75 165 GLY B C 1
ATOM 3451 O O . GLY B 1 165 ? 1.88 20.359 8.438 1 86.75 165 GLY B O 1
ATOM 3452 N N . ILE B 1 166 ? 3.062 19.547 6.781 1 92.25 166 ILE B N 1
ATOM 3453 C CA . ILE B 1 166 ? 4.18 19.188 7.648 1 92.25 166 ILE B CA 1
ATOM 3454 C C . ILE B 1 166 ? 4.809 20.453 8.234 1 92.25 166 ILE B C 1
ATOM 3456 O O . ILE B 1 166 ? 5.527 20.391 9.234 1 92.25 166 ILE B O 1
ATOM 3460 N N . ASP B 1 167 ? 4.426 21.703 7.746 1 93.44 167 ASP B N 1
ATOM 3461 C CA . ASP B 1 167 ? 5.117 22.922 8.125 1 93.44 167 ASP B CA 1
ATOM 3462 C C . ASP B 1 167 ? 4.402 23.625 9.281 1 93.44 167 ASP B C 1
ATOM 3464 O O . ASP B 1 167 ? 4.953 24.547 9.898 1 93.44 167 ASP B O 1
ATOM 3468 N N . VAL B 1 168 ? 3.209 23.266 9.555 1 95.44 168 VAL B N 1
ATOM 3469 C CA . VAL B 1 168 ? 2.428 24.031 10.523 1 95.44 168 VAL B CA 1
ATOM 3470 C C . VAL B 1 168 ? 2.246 23.219 11.797 1 95.44 168 VAL B C 1
ATOM 3472 O O . VAL B 1 168 ? 1.672 22.125 11.766 1 95.44 168 VAL B O 1
ATOM 3475 N N . PHE B 1 169 ? 2.762 23.703 12.875 1 96.31 169 PHE B N 1
ATOM 3476 C CA . PHE B 1 169 ? 2.574 23.172 14.219 1 96.31 169 PHE B CA 1
ATOM 3477 C C . PHE B 1 169 ? 1.745 24.141 15.062 1 96.31 169 PHE B C 1
ATOM 3479 O O . PHE B 1 169 ? 1.355 25.203 14.602 1 96.31 169 PHE B O 1
ATOM 3486 N N . ASN B 1 170 ? 1.356 23.719 16.203 1 92.88 170 ASN B N 1
ATOM 3487 C CA . ASN B 1 170 ? 0.596 24.578 17.094 1 92.88 170 ASN B CA 1
ATOM 3488 C C . ASN B 1 170 ? 1.022 24.391 18.562 1 92.88 170 ASN B C 1
ATOM 3490 O O . ASN B 1 170 ? 0.43 23.594 19.281 1 92.88 170 ASN B O 1
ATOM 3494 N N . GLU B 1 171 ? 1.982 25.172 18.984 1 93.25 171 GLU B N 1
ATOM 3495 C CA . GLU B 1 171 ? 2.436 25.375 20.359 1 93.25 171 GLU B CA 1
ATOM 3496 C C . GLU B 1 171 ? 2.908 24.062 20.969 1 93.25 171 GLU B C 1
ATOM 3498 O O . GLU B 1 171 ? 2.504 23.719 22.094 1 93.25 171 GLU B O 1
ATOM 3503 N N . ILE B 1 172 ? 3.598 23.328 20.281 1 96.62 172 ILE B N 1
ATOM 3504 C CA . ILE B 1 172 ? 4.34 22.156 20.719 1 96.62 172 ILE B CA 1
ATOM 3505 C C . ILE B 1 172 ? 5.758 22.203 20.156 1 96.62 172 ILE B C 1
ATOM 3507 O O . ILE B 1 172 ? 6.062 23.016 19.281 1 96.62 172 ILE B O 1
ATOM 3511 N N . HIS B 1 173 ? 6.637 21.344 20.719 1 97.56 173 HIS B N 1
ATOM 3512 C CA . HIS B 1 173 ? 7.973 21.25 20.141 1 97.56 173 HIS B CA 1
ATOM 3513 C C . HIS B 1 173 ? 7.918 20.75 18.703 1 97.56 173 HIS B C 1
ATOM 3515 O O . HIS B 1 173 ? 7.156 19.828 18.391 1 97.56 173 HIS B O 1
ATOM 3521 N N . VAL B 1 174 ? 8.695 21.328 17.859 1 96.94 174 VAL B N 1
ATOM 3522 C CA . VAL B 1 174 ? 8.641 21.141 16.406 1 96.94 174 VAL B CA 1
ATOM 3523 C C . VAL B 1 174 ? 9.656 20.078 15.992 1 96.94 174 VAL B C 1
ATOM 3525 O O . VAL B 1 174 ? 10.766 20.031 16.516 1 96.94 174 VAL B O 1
ATOM 3528 N N . PHE B 1 175 ? 9.219 19.25 15.133 1 96.12 175 PHE B N 1
ATOM 3529 C CA . PHE B 1 175 ? 10.117 18.25 14.57 1 96.12 175 PHE B CA 1
ATOM 3530 C C . PHE B 1 175 ? 11.086 18.891 13.586 1 96.12 175 PHE B C 1
ATOM 3532 O O . PHE B 1 175 ? 10.703 19.25 12.469 1 96.12 175 PHE B O 1
ATOM 3539 N N . LEU B 1 176 ? 12.359 18.875 13.914 1 96.69 176 LEU B N 1
ATOM 3540 C CA . LEU B 1 176 ? 13.344 19.625 13.133 1 96.69 176 LEU B CA 1
ATOM 3541 C C . LEU B 1 176 ? 14.273 18.672 12.391 1 96.69 176 LEU B C 1
ATOM 3543 O O . LEU B 1 176 ? 15.094 19.109 11.578 1 96.69 176 LEU B O 1
ATOM 3547 N N . ALA B 1 177 ? 14.094 17.406 12.578 1 94.12 177 ALA B N 1
ATOM 3548 C CA . ALA B 1 177 ? 15.102 16.453 12.117 1 94.12 177 ALA B CA 1
ATOM 3549 C C . ALA B 1 177 ? 15.227 16.469 10.602 1 94.12 177 ALA B C 1
ATOM 3551 O O . ALA B 1 177 ? 16.328 16.391 10.055 1 94.12 177 ALA B O 1
ATOM 3552 N N . ASP B 1 178 ? 14.148 16.641 9.93 1 91.5 178 ASP B N 1
ATOM 3553 C CA . ASP B 1 178 ? 14.172 16.656 8.469 1 91.5 178 ASP B CA 1
ATOM 3554 C C . ASP B 1 178 ? 14.664 18 7.941 1 91.5 178 ASP B C 1
ATOM 3556 O O . ASP B 1 178 ? 15 18.125 6.758 1 91.5 178 ASP B O 1
ATOM 3560 N N . THR B 1 179 ? 14.594 18.969 8.719 1 93.31 179 THR B N 1
ATOM 3561 C CA . THR B 1 179 ? 14.961 20.344 8.398 1 93.31 179 THR B CA 1
ATOM 3562 C C . THR B 1 179 ? 15.898 20.906 9.461 1 93.31 179 THR B C 1
ATOM 3564 O O . THR B 1 179 ? 15.633 21.984 10.016 1 93.31 179 THR B O 1
ATOM 3567 N N . SER B 1 180 ? 17.047 20.297 9.555 1 95.25 180 SER B N 1
ATOM 3568 C CA . SER B 1 180 ? 17.828 20.484 10.766 1 95.25 180 SER B CA 1
ATOM 3569 C C . SER B 1 180 ? 18.859 21.609 10.586 1 95.25 180 SER B C 1
ATOM 3571 O O . SER B 1 180 ? 19.438 22.094 11.562 1 95.25 180 SER B O 1
ATOM 3573 N N . SER B 1 181 ? 19.141 22.062 9.398 1 95.88 181 SER B N 1
ATOM 3574 C CA . SER B 1 181 ? 20.125 23.125 9.195 1 95.88 181 SER B CA 1
ATOM 3575 C C . SER B 1 181 ? 19.484 24.5 9.383 1 95.88 181 SER B C 1
ATOM 3577 O O . SER B 1 181 ? 18.281 24.656 9.219 1 95.88 181 SER B O 1
ATOM 3579 N N . LYS B 1 182 ? 20.328 25.453 9.711 1 96.56 182 LYS B N 1
ATOM 3580 C CA . LYS B 1 182 ? 19.875 26.844 9.828 1 96.56 182 LYS B CA 1
ATOM 3581 C C . LYS B 1 182 ? 19.172 27.297 8.555 1 96.56 182 LYS B C 1
ATOM 3583 O O . LYS B 1 182 ? 18.062 27.844 8.602 1 96.56 182 LYS B O 1
ATOM 3588 N N . ALA B 1 183 ? 19.812 27 7.461 1 96.94 183 ALA B N 1
ATOM 3589 C CA . ALA B 1 183 ? 19.266 27.406 6.172 1 96.94 183 ALA B CA 1
ATOM 3590 C C . ALA B 1 183 ? 17.906 26.781 5.934 1 96.94 183 ALA B C 1
ATOM 3592 O O . ALA B 1 183 ? 16.984 27.422 5.418 1 96.94 183 ALA B O 1
ATOM 3593 N N . ALA B 1 184 ? 17.75 25.562 6.27 1 95.44 184 ALA B N 1
ATOM 3594 C CA . ALA B 1 184 ? 16.484 24.859 6.078 1 95.44 184 ALA B CA 1
ATOM 3595 C C . ALA B 1 184 ? 15.391 25.438 6.98 1 95.44 184 ALA B C 1
ATOM 3597 O O . ALA B 1 184 ? 14.242 25.578 6.555 1 95.44 184 ALA B O 1
ATOM 3598 N N . MET B 1 185 ? 15.727 25.781 8.195 1 97.31 185 MET B N 1
ATOM 3599 C CA . MET B 1 185 ? 14.758 26.344 9.117 1 97.31 185 MET B CA 1
ATOM 3600 C C . MET B 1 185 ? 14.328 27.734 8.664 1 97.31 185 MET B C 1
ATOM 3602 O O . MET B 1 185 ? 13.156 28.109 8.789 1 97.31 185 MET B O 1
ATOM 3606 N N . GLU B 1 186 ? 15.25 28.469 8.156 1 97.06 186 GLU B N 1
ATOM 3607 C CA . GLU B 1 186 ? 14.93 29.781 7.629 1 97.06 186 GLU B CA 1
ATOM 3608 C C . GLU B 1 186 ? 14.031 29.688 6.398 1 97.06 186 GLU B C 1
ATOM 3610 O O . GLU B 1 186 ? 13.109 30.484 6.234 1 97.06 186 GLU B O 1
ATOM 3615 N N . ALA B 1 187 ? 14.336 28.703 5.574 1 94.69 187 ALA B N 1
ATOM 3616 C CA . ALA B 1 187 ? 13.469 28.469 4.422 1 94.69 187 ALA B CA 1
ATOM 3617 C C . ALA B 1 187 ? 12.055 28.078 4.867 1 94.69 187 ALA B C 1
ATOM 3619 O O . ALA B 1 187 ? 11.07 28.469 4.234 1 94.69 187 ALA B O 1
ATOM 3620 N N . TRP B 1 188 ? 12.008 27.297 5.902 1 95.38 188 TRP B N 1
ATOM 3621 C CA . TRP B 1 188 ? 10.734 26.906 6.492 1 95.38 188 TRP B CA 1
ATOM 3622 C C . TRP B 1 188 ? 9.945 28.141 6.941 1 95.38 188 TRP B C 1
ATOM 3624 O O . TRP B 1 188 ? 8.742 28.234 6.695 1 95.38 188 TRP B O 1
ATOM 3634 N N . ILE B 1 189 ? 10.586 29.125 7.547 1 96.56 189 ILE B N 1
ATOM 3635 C CA . ILE B 1 189 ? 9.961 30.375 7.988 1 96.56 189 ILE B CA 1
ATOM 3636 C C . ILE B 1 189 ? 9.398 31.125 6.781 1 96.56 189 ILE B C 1
ATOM 3638 O O . ILE B 1 189 ? 8.273 31.625 6.824 1 96.56 189 ILE B O 1
ATOM 3642 N N . GLU B 1 190 ? 10.156 31.156 5.727 1 94.81 190 GLU B N 1
ATOM 3643 C CA . GLU B 1 190 ? 9.695 31.828 4.52 1 94.81 190 GLU B CA 1
ATOM 3644 C C . GLU B 1 190 ? 8.445 31.156 3.961 1 94.81 190 GLU B C 1
ATOM 3646 O O . GLU B 1 190 ? 7.527 31.828 3.486 1 94.81 190 GLU B O 1
ATOM 3651 N N . ASN B 1 191 ? 8.422 29.828 4.004 1 93.56 191 ASN B N 1
ATOM 3652 C CA . ASN B 1 191 ? 7.238 29.109 3.557 1 93.56 191 ASN B CA 1
ATOM 3653 C C . ASN B 1 191 ? 6.02 29.453 4.41 1 93.56 191 ASN B C 1
ATOM 3655 O O . ASN B 1 191 ? 4.91 29.594 3.887 1 93.56 191 ASN B O 1
ATOM 3659 N N . LEU B 1 192 ? 6.223 29.578 5.684 1 96.25 192 LEU B N 1
ATOM 3660 C CA . LEU B 1 192 ? 5.125 29.891 6.594 1 96.25 192 LEU B CA 1
ATOM 3661 C C . LEU B 1 192 ? 4.598 31.297 6.348 1 96.25 192 LEU B C 1
ATOM 3663 O O . LEU B 1 192 ? 3.398 31.562 6.504 1 96.25 192 LEU B O 1
ATOM 3667 N N . LYS B 1 193 ? 5.484 32.219 5.949 1 95.75 193 LYS B N 1
ATOM 3668 C CA . LYS B 1 193 ? 5.051 33.562 5.598 1 95.75 193 LYS B CA 1
ATOM 3669 C C . LYS B 1 193 ? 4.129 33.531 4.383 1 95.75 193 LYS B C 1
ATOM 3671 O O . LYS B 1 193 ? 3.17 34.312 4.312 1 95.75 193 LYS B O 1
ATOM 3676 N N . VAL B 1 194 ? 4.496 32.656 3.482 1 93.94 194 VAL B N 1
ATOM 3677 C CA . VAL B 1 194 ? 3.656 32.531 2.297 1 93.94 194 VAL B CA 1
ATOM 3678 C C . VAL B 1 194 ? 2.268 32.031 2.703 1 93.94 194 VAL B C 1
ATOM 3680 O O . VAL B 1 194 ? 1.256 32.531 2.211 1 93.94 194 VAL B O 1
ATOM 3683 N N . LEU B 1 195 ? 2.201 31.125 3.586 1 95.56 195 LEU B N 1
ATOM 3684 C CA . LEU B 1 195 ? 0.919 30.609 4.059 1 95.56 195 LEU B CA 1
ATOM 3685 C C . LEU B 1 195 ? 0.16 31.672 4.836 1 95.56 195 LEU B C 1
ATOM 3687 O O . LEU B 1 195 ? -1.063 31.781 4.727 1 95.56 195 LEU B O 1
ATOM 3691 N N . GLN B 1 196 ? 0.905 32.438 5.605 1 95.62 196 GLN B N 1
ATOM 3692 C CA . GLN B 1 196 ? 0.301 33.5 6.395 1 95.62 196 GLN B CA 1
ATOM 3693 C C . GLN B 1 196 ? -0.367 34.531 5.496 1 95.62 196 GLN B C 1
ATOM 3695 O O . GLN B 1 196 ? -1.395 35.094 5.859 1 95.62 196 GLN B O 1
ATOM 3700 N N . ALA B 1 197 ? 0.19 34.719 4.34 1 95.81 197 ALA B N 1
ATOM 3701 C CA . ALA B 1 197 ? -0.28 35.719 3.395 1 95.81 197 ALA B CA 1
ATOM 3702 C C . ALA B 1 197 ? -1.604 35.312 2.76 1 95.81 197 ALA B C 1
ATOM 3704 O O . ALA B 1 197 ? -2.283 36.125 2.133 1 95.81 197 ALA B O 1
ATOM 3705 N N . LEU B 1 198 ? -2.01 34.062 3.025 1 96.25 198 LEU B N 1
ATOM 3706 C CA . LEU B 1 198 ? -3.299 33.594 2.521 1 96.25 198 LEU B CA 1
ATOM 3707 C C . LEU B 1 198 ? -4.441 34.125 3.385 1 96.25 198 LEU B C 1
ATOM 3709 O O . LEU B 1 198 ? -5.605 34.094 2.977 1 96.25 198 LEU B O 1
ATOM 3713 N N . HIS B 1 199 ? -4.117 34.625 4.629 1 96.44 199 HIS B N 1
ATOM 3714 C CA . HIS B 1 199 ? -5.059 35.25 5.551 1 96.44 199 HIS B CA 1
ATOM 3715 C C . HIS B 1 199 ? -6.23 34.312 5.855 1 96.44 199 HIS B C 1
ATOM 3717 O O . HIS B 1 199 ? -7.391 34.719 5.762 1 96.44 199 HIS B O 1
ATOM 3723 N N . ALA B 1 200 ? -5.898 33.062 6.121 1 97.5 200 ALA B N 1
ATOM 3724 C CA . ALA B 1 200 ? -6.918 32.125 6.582 1 97.5 200 ALA B CA 1
ATOM 3725 C C . ALA B 1 200 ? -7.418 32.469 7.973 1 97.5 200 ALA B C 1
ATOM 3727 O O . ALA B 1 200 ? -6.664 33.031 8.789 1 97.5 200 ALA B O 1
ATOM 3728 N N . ASP B 1 201 ? -8.695 32.219 8.234 1 97.44 201 ASP B N 1
ATOM 3729 C CA . ASP B 1 201 ? -9.305 32.469 9.547 1 97.44 201 ASP B CA 1
ATOM 3730 C C . ASP B 1 201 ? -9.117 31.25 10.461 1 97.44 201 ASP B C 1
ATOM 3732 O O . ASP B 1 201 ? -8.93 31.422 11.672 1 97.44 201 ASP B O 1
ATOM 3736 N N . ILE B 1 202 ? -9.242 30.078 9.844 1 97.62 202 ILE B N 1
ATOM 3737 C CA . ILE B 1 202 ? -9.062 28.828 10.562 1 97.62 202 ILE B CA 1
ATOM 3738 C C . ILE B 1 202 ? -7.828 28.094 10.039 1 97.62 202 ILE B C 1
ATOM 3740 O O . ILE B 1 202 ? -7.68 27.906 8.836 1 97.62 202 ILE B O 1
ATOM 3744 N N . ILE B 1 203 ? -6.914 27.812 10.938 1 97.5 203 ILE B N 1
ATOM 3745 C CA . ILE B 1 203 ? -5.691 27.094 10.586 1 97.5 203 ILE B CA 1
ATOM 3746 C C . ILE B 1 203 ? -5.566 25.828 11.438 1 97.5 203 ILE B C 1
ATOM 3748 O O . ILE B 1 203 ? -5.445 25.906 12.664 1 97.5 203 ILE B O 1
ATOM 3752 N N . VAL B 1 204 ? -5.641 24.672 10.812 1 97.19 204 VAL B N 1
ATOM 3753 C CA . VAL B 1 204 ? -5.48 23.391 11.484 1 97.19 204 VAL B CA 1
ATOM 3754 C C . VAL B 1 204 ? -4.051 22.875 11.289 1 97.19 204 VAL B C 1
ATOM 3756 O O . VAL B 1 204 ? -3.621 22.641 10.164 1 97.19 204 VAL B O 1
ATOM 3759 N N . PRO B 1 205 ? -3.316 22.734 12.352 1 96.38 205 PRO B N 1
ATOM 3760 C CA . PRO B 1 205 ? -1.951 22.219 12.211 1 96.38 205 PRO B CA 1
ATOM 3761 C C . PRO B 1 205 ? -1.911 20.719 11.906 1 96.38 205 PRO B C 1
ATOM 3763 O O . PRO B 1 205 ? -2.877 20 12.188 1 96.38 205 PRO B O 1
ATOM 3766 N N . SER B 1 206 ? -0.845 20.25 11.312 1 93.5 206 SER B N 1
ATOM 3767 C CA . SER B 1 206 ? -0.657 18.812 11.164 1 93.5 206 SER B CA 1
ATOM 3768 C C . SER B 1 206 ? -0.258 18.172 12.484 1 93.5 206 SER B C 1
ATOM 3770 O O . SER B 1 206 ? -0.556 17 12.719 1 93.5 206 SER B O 1
ATOM 3772 N N . HIS B 1 207 ? 0.504 18.938 13.328 1 96.56 207 HIS B N 1
ATOM 3773 C CA . HIS B 1 207 ? 0.843 18.516 14.688 1 96.56 207 HIS B CA 1
ATOM 3774 C C . HIS B 1 207 ? 0.525 19.609 15.695 1 96.56 207 HIS B C 1
ATOM 3776 O O . HIS B 1 207 ? 0.91 20.766 15.508 1 96.56 207 HIS B O 1
ATOM 3782 N N . GLY B 1 208 ? -0.152 19.281 16.734 1 95.56 208 GLY B N 1
ATOM 3783 C CA . GLY B 1 208 ? -0.438 20.297 17.734 1 95.56 208 GLY B CA 1
ATOM 3784 C C . GLY B 1 208 ? -1.657 19.969 18.578 1 95.56 208 GLY B C 1
ATOM 3785 O O . GLY B 1 208 ? -2.361 19 18.312 1 95.56 208 GLY B O 1
ATOM 3786 N N . SER B 1 209 ? -1.84 20.828 19.562 1 91.56 209 SER B N 1
ATOM 3787 C CA . SER B 1 209 ? -3.01 20.688 20.422 1 91.56 209 SER B CA 1
ATOM 3788 C C . SER B 1 209 ? -4.242 21.328 19.797 1 91.56 209 SER B C 1
ATOM 3790 O O . SER B 1 209 ? -4.188 22.469 19.328 1 91.56 209 SER B O 1
ATOM 3792 N N . ILE B 1 210 ? -5.277 20.578 19.797 1 92.25 210 ILE B N 1
ATOM 3793 C CA . ILE B 1 210 ? -6.516 21.109 19.234 1 92.25 210 ILE B CA 1
ATOM 3794 C C . ILE B 1 210 ? -7.223 21.969 20.281 1 92.25 210 ILE B C 1
ATOM 3796 O O . ILE B 1 210 ? -8.266 22.562 20.016 1 92.25 210 ILE B O 1
ATOM 3800 N N . GLU B 1 211 ? -6.586 22.047 21.484 1 91.69 211 GLU B N 1
ATOM 3801 C CA . GLU B 1 211 ? -7.113 22.906 22.531 1 91.69 211 GLU B CA 1
ATOM 3802 C C . GLU B 1 211 ? -6.582 24.328 22.406 1 91.69 211 GLU B C 1
ATOM 3804 O O . GLU B 1 211 ? -7.129 25.25 23.016 1 91.69 211 GLU B O 1
ATOM 3809 N N . LYS B 1 212 ? -5.52 24.469 21.656 1 90.19 212 LYS B N 1
ATOM 3810 C CA . LYS B 1 212 ? -4.98 25.797 21.375 1 90.19 212 LYS B CA 1
ATOM 3811 C C . LYS B 1 212 ? -5.719 26.453 20.203 1 90.19 212 LYS B C 1
ATOM 3813 O O . LYS B 1 212 ? -6.535 25.812 19.547 1 90.19 212 LYS B O 1
ATOM 3818 N N . SER B 1 213 ? -5.391 27.719 20.125 1 89 213 SER B N 1
ATOM 3819 C CA . SER B 1 213 ? -6.059 28.453 19.062 1 89 213 SER B CA 1
ATOM 3820 C C . SER B 1 213 ? -5.715 27.891 17.688 1 89 213 SER B C 1
ATOM 3822 O O . SER B 1 213 ? -4.566 27.516 17.438 1 89 213 SER B O 1
ATOM 3824 N N . LEU B 1 214 ? -6.715 27.672 16.844 1 94.75 214 LEU B N 1
ATOM 3825 C CA . LEU B 1 214 ? -6.559 27.219 15.477 1 94.75 214 LEU B CA 1
ATOM 3826 C C . LEU B 1 214 ? -6.723 28.359 14.492 1 94.75 214 LEU B C 1
ATOM 3828 O O . LEU B 1 214 ? -7.648 28.375 13.68 1 94.75 214 LEU B O 1
ATOM 3832 N N . ASN B 1 215 ? -5.895 29.344 14.578 1 94.88 215 ASN B N 1
ATOM 3833 C CA . ASN B 1 215 ? -5.855 30.531 13.734 1 94.88 215 ASN B CA 1
ATOM 3834 C C . ASN B 1 215 ? -4.426 30.938 13.398 1 94.88 215 ASN B C 1
ATOM 3836 O O . ASN B 1 215 ? -3.516 30.109 13.43 1 94.88 215 ASN B O 1
ATOM 3840 N N . ASN B 1 216 ? -4.242 32.094 13.023 1 94.69 216 ASN B N 1
ATOM 3841 C CA . ASN B 1 216 ? -2.945 32.562 12.555 1 94.69 216 ASN B CA 1
ATOM 3842 C C . ASN B 1 216 ? -1.867 32.406 13.625 1 94.69 216 ASN B C 1
ATOM 3844 O O . ASN B 1 216 ? -0.677 32.344 13.305 1 94.69 216 ASN B O 1
ATOM 3848 N N . GLN B 1 217 ? -2.281 32.312 14.812 1 94.19 217 GLN B N 1
ATOM 3849 C CA . GLN B 1 217 ? -1.319 32.156 15.891 1 94.19 217 GLN B CA 1
ATOM 3850 C C . GLN B 1 217 ? -0.514 30.859 15.711 1 94.19 217 GLN B C 1
ATOM 3852 O O . GLN B 1 217 ? 0.649 30.781 16.109 1 94.19 217 GLN B O 1
ATOM 3857 N N . ALA B 1 218 ? -1.092 29.828 15.117 1 95.38 218 ALA B N 1
ATOM 3858 C CA . ALA B 1 218 ? -0.362 28.594 14.844 1 95.38 218 ALA B CA 1
ATOM 3859 C C . ALA B 1 218 ? 0.85 28.859 13.953 1 95.38 218 ALA B C 1
ATOM 3861 O O . ALA B 1 218 ? 1.942 28.344 14.219 1 95.38 218 ALA B O 1
ATOM 3862 N N . LEU B 1 219 ? 0.662 29.656 12.914 1 96.69 219 LEU B N 1
ATOM 3863 C CA . LEU B 1 219 ? 1.748 30 12 1 96.69 219 LEU B CA 1
ATOM 3864 C C . LEU B 1 219 ? 2.811 30.828 12.703 1 96.69 219 LEU B C 1
ATOM 3866 O O . LEU B 1 219 ? 4.004 30.547 12.586 1 96.69 219 LEU B O 1
ATOM 3870 N N . THR B 1 220 ? 2.32 31.812 13.438 1 96.75 220 THR B N 1
ATOM 3871 C CA . THR B 1 220 ? 3.23 32.719 14.141 1 96.75 220 THR B CA 1
ATOM 3872 C C . THR B 1 220 ? 4.051 31.953 15.18 1 96.75 220 THR B C 1
ATOM 3874 O O . THR B 1 220 ? 5.262 32.156 15.281 1 96.75 220 THR B O 1
ATOM 3877 N N . ALA B 1 221 ? 3.367 31.109 15.906 1 96 221 ALA B N 1
ATOM 3878 C CA . ALA B 1 221 ? 4.051 30.328 16.938 1 96 221 ALA B CA 1
ATOM 3879 C C . ALA B 1 221 ? 5.109 29.422 16.312 1 96 221 ALA B C 1
ATOM 3881 O O . ALA B 1 221 ? 6.191 29.25 16.875 1 96 221 ALA B O 1
ATOM 3882 N N . THR B 1 222 ? 4.812 28.781 15.203 1 97.19 222 THR B N 1
ATOM 3883 C CA . THR B 1 222 ? 5.777 27.922 14.531 1 97.19 222 THR B CA 1
ATOM 3884 C C . THR B 1 222 ? 6.984 28.719 14.055 1 97.19 222 THR B C 1
ATOM 3886 O O . THR B 1 222 ? 8.125 28.297 14.234 1 97.19 222 THR B O 1
ATOM 3889 N N . MET B 1 223 ? 6.719 29.906 13.461 1 97.69 223 MET B N 1
ATOM 3890 C CA . MET B 1 223 ? 7.812 30.75 13.008 1 97.69 223 MET B CA 1
ATOM 3891 C C . MET B 1 223 ? 8.695 31.172 14.172 1 97.69 223 MET B C 1
ATOM 3893 O O . MET B 1 223 ? 9.922 31.141 14.07 1 97.69 223 MET B O 1
ATOM 3897 N N . ASP B 1 224 ? 8.078 31.594 15.219 1 98.12 224 ASP B N 1
ATOM 3898 C CA . ASP B 1 224 ? 8.828 32.031 16.391 1 98.12 224 ASP B CA 1
ATOM 3899 C C . ASP B 1 224 ? 9.68 30.891 16.938 1 98.12 224 ASP B C 1
ATOM 3901 O O . ASP B 1 224 ? 10.836 31.094 17.328 1 98.12 224 ASP B O 1
ATOM 3905 N N . TYR B 1 225 ? 9.117 29.719 17.031 1 98.12 225 TYR B N 1
ATOM 3906 C CA . TYR B 1 225 ? 9.867 28.547 17.484 1 98.12 225 TYR B CA 1
ATOM 3907 C C . TYR B 1 225 ? 11.094 28.312 16.609 1 98.12 225 TYR B C 1
ATOM 3909 O O . TYR B 1 225 ? 12.18 28.031 17.109 1 98.12 225 TYR B O 1
ATOM 3917 N N . LEU B 1 226 ? 10.875 28.375 15.32 1 98.25 226 LEU B N 1
ATOM 3918 C CA . LEU B 1 226 ? 11.961 28.141 14.383 1 98.25 226 LEU B CA 1
ATOM 3919 C C . LEU B 1 226 ? 13.07 29.188 14.57 1 98.25 226 LEU B C 1
ATOM 3921 O O . LEU B 1 226 ? 14.258 28.859 14.5 1 98.25 226 LEU B O 1
ATOM 3925 N N . ARG B 1 227 ? 12.688 30.422 14.812 1 98.56 227 ARG B N 1
ATOM 3926 C CA . ARG B 1 227 ? 13.68 31.469 15.07 1 98.56 227 ARG B CA 1
ATOM 3927 C C . ARG B 1 227 ? 14.477 31.156 16.344 1 98.56 227 ARG B C 1
ATOM 3929 O O . ARG B 1 227 ? 15.695 31.312 16.375 1 98.56 227 ARG B O 1
ATOM 3936 N N . THR B 1 228 ? 13.75 30.75 17.344 1 98.62 228 THR B N 1
ATOM 3937 C CA . THR B 1 228 ? 14.398 30.359 18.594 1 98.62 228 THR B CA 1
ATOM 3938 C C . THR B 1 228 ? 15.336 29.172 18.359 1 98.62 228 THR B C 1
ATOM 3940 O O . THR B 1 228 ? 16.438 29.125 18.922 1 98.62 228 THR B O 1
ATOM 3943 N N . ALA B 1 229 ? 14.867 28.188 17.578 1 98.69 229 ALA B N 1
ATOM 3944 C CA . ALA B 1 229 ? 15.664 27 17.281 1 98.69 229 ALA B CA 1
ATOM 3945 C C . ALA B 1 229 ? 16.938 27.359 16.531 1 98.69 229 ALA B C 1
ATOM 3947 O O . ALA B 1 229 ? 18 26.797 16.781 1 98.69 229 ALA B O 1
ATOM 3948 N N . VAL B 1 230 ? 16.797 28.281 15.555 1 98.25 230 VAL B N 1
ATOM 3949 C CA . VAL B 1 230 ? 17.969 28.734 14.812 1 98.25 230 VAL B CA 1
ATOM 3950 C C . VAL B 1 230 ? 18.984 29.344 15.773 1 98.25 230 VAL B C 1
ATOM 3952 O O . VAL B 1 230 ? 20.172 29 15.742 1 98.25 230 VAL B O 1
ATOM 3955 N N . GLN B 1 231 ? 18.562 30.219 16.641 1 98.31 231 GLN B N 1
ATOM 3956 C CA . GLN B 1 231 ? 19.453 30.859 17.609 1 98.31 231 GLN B CA 1
ATOM 3957 C C . GLN B 1 231 ? 20.078 29.828 18.547 1 98.31 231 GLN B C 1
ATOM 3959 O O . GLN B 1 231 ? 21.281 29.859 18.797 1 98.31 231 GLN B O 1
ATOM 3964 N N . ALA B 1 232 ? 19.234 28.953 19.047 1 98.38 232 ALA B N 1
ATOM 3965 C CA . ALA B 1 232 ? 19.719 27.906 19.938 1 98.38 232 ALA B CA 1
ATOM 3966 C C . ALA B 1 232 ? 20.75 27.031 19.25 1 98.38 232 ALA B C 1
ATOM 3968 O O . ALA B 1 232 ? 21.719 26.594 19.875 1 98.38 232 ALA B O 1
ATOM 3969 N N . SER B 1 233 ? 20.484 26.719 17.984 1 97.69 233 SER B N 1
ATOM 3970 C CA . SER B 1 233 ? 21.406 25.859 17.25 1 97.69 233 SER B CA 1
ATOM 3971 C C . SER B 1 233 ? 22.781 26.516 17.125 1 97.69 233 SER B C 1
ATOM 3973 O O . SER B 1 233 ? 23.812 25.828 17.141 1 97.69 233 SER B O 1
ATOM 3975 N N . GLU B 1 234 ? 22.828 27.828 17.062 1 96.75 234 GLU B N 1
ATOM 3976 C CA . GLU B 1 234 ? 24.078 28.562 16.953 1 96.75 234 GLU B CA 1
ATOM 3977 C C . GLU B 1 234 ? 24.797 28.641 18.297 1 96.75 234 GLU B C 1
ATOM 3979 O O . GLU B 1 234 ? 26.016 28.766 18.359 1 96.75 234 GLU B O 1
ATOM 3984 N N . GLU B 1 235 ? 24.062 28.484 19.328 1 97.25 235 GLU B N 1
ATOM 3985 C CA . GLU B 1 235 ? 24.609 28.719 20.656 1 97.25 235 GLU B CA 1
ATOM 3986 C C . GLU B 1 235 ? 24.844 27.406 21.406 1 97.25 235 GLU B C 1
ATOM 3988 O O . GLU B 1 235 ? 25.297 27.406 22.547 1 97.25 235 GLU B O 1
ATOM 3993 N N . SER B 1 236 ? 24.453 26.375 20.781 1 96.5 236 SER B N 1
ATOM 3994 C CA . SER B 1 236 ? 24.547 25.078 21.453 1 96.5 236 SER B CA 1
ATOM 3995 C C . SER B 1 236 ? 25.641 24.219 20.844 1 96.5 236 SER B C 1
ATOM 3997 O O . SER B 1 236 ? 25.781 24.141 19.625 1 96.5 236 SER B O 1
ATOM 3999 N N . GLY B 1 237 ? 26.438 23.547 21.734 1 94.38 237 GLY B N 1
ATOM 4000 C CA . GLY B 1 237 ? 27.438 22.609 21.266 1 94.38 237 GLY B CA 1
ATOM 4001 C C . GLY B 1 237 ? 26.984 21.172 21.328 1 94.38 237 GLY B C 1
ATOM 4002 O O . GLY B 1 237 ? 27.578 20.297 20.703 1 94.38 237 GLY B O 1
ATOM 4003 N N . THR B 1 238 ? 25.984 20.922 22.125 1 97.88 238 THR B N 1
ATOM 4004 C CA . THR B 1 238 ? 25.453 19.578 22.297 1 97.88 238 THR B CA 1
ATOM 4005 C C . THR B 1 238 ? 23.938 19.562 22.219 1 97.88 238 THR B C 1
ATOM 4007 O O . THR B 1 238 ? 23.297 20.625 22.328 1 97.88 238 THR B O 1
ATOM 4010 N N . SER B 1 239 ? 23.406 18.359 21.938 1 98.5 239 SER B N 1
ATOM 4011 C CA . SER B 1 239 ? 21.953 18.203 21.922 1 98.5 239 SER B CA 1
ATOM 4012 C C . SER B 1 239 ? 21.359 18.562 23.281 1 98.5 239 SER B C 1
ATOM 4014 O O . SER B 1 239 ? 20.266 19.125 23.344 1 98.5 239 SER B O 1
ATOM 4016 N N . LYS B 1 240 ? 22.078 18.219 24.328 1 98.25 240 LYS B N 1
ATOM 4017 C CA . LYS B 1 240 ? 21.609 18.547 25.672 1 98.25 240 LYS B CA 1
ATOM 4018 C C . LYS B 1 240 ? 21.453 20.047 25.844 1 98.25 240 LYS B C 1
ATOM 4020 O O . LYS B 1 240 ? 20.453 20.516 26.406 1 98.25 240 LYS B O 1
ATOM 4025 N N . ASP B 1 241 ? 22.438 20.797 25.344 1 98.31 241 ASP B N 1
ATOM 4026 C CA . ASP B 1 241 ? 22.391 22.25 25.422 1 98.31 241 ASP B CA 1
ATOM 4027 C C . ASP B 1 241 ? 21.219 22.797 24.609 1 98.31 241 ASP B C 1
ATOM 4029 O O . ASP B 1 241 ? 20.516 23.703 25.047 1 98.31 241 ASP B O 1
ATOM 4033 N N . PHE B 1 242 ? 21.078 22.312 23.438 1 98.5 242 PHE B N 1
ATOM 4034 C CA . PHE B 1 242 ? 20 22.719 22.547 1 98.5 242 PHE B CA 1
ATOM 4035 C C . PHE B 1 242 ? 18.641 22.484 23.203 1 98.5 242 PHE B C 1
ATOM 4037 O O . PHE B 1 242 ? 17.797 23.375 23.203 1 98.5 242 PHE B O 1
ATOM 4044 N N . VAL B 1 243 ? 18.406 21.312 23.781 1 98.69 243 VAL B N 1
ATOM 4045 C CA . VAL B 1 243 ? 17.172 20.953 24.438 1 98.69 243 VAL B CA 1
ATOM 4046 C C . VAL B 1 243 ? 16.906 21.922 25.609 1 98.69 243 VAL B C 1
ATOM 4048 O O . VAL B 1 243 ? 15.781 22.422 25.766 1 98.69 243 VAL B O 1
ATOM 4051 N N . ALA B 1 244 ? 17.938 22.156 26.375 1 98.44 244 ALA B N 1
ATOM 4052 C CA . ALA B 1 244 ? 17.797 23.031 27.531 1 98.44 244 ALA B CA 1
ATOM 4053 C C . ALA B 1 244 ? 17.344 24.422 27.125 1 98.44 244 ALA B C 1
ATOM 4055 O O . ALA B 1 244 ? 16.5 25.031 27.781 1 98.44 244 ALA B O 1
ATOM 4056 N N . LYS B 1 245 ? 17.828 24.953 26.078 1 98.31 245 LYS B N 1
ATOM 4057 C CA . LYS B 1 245 ? 17.484 26.297 25.609 1 98.31 245 LYS B CA 1
ATOM 4058 C C . LYS B 1 245 ? 16.047 26.359 25.125 1 98.31 245 LYS B C 1
ATOM 4060 O O . LYS B 1 245 ? 15.312 27.297 25.422 1 98.31 245 LYS B O 1
ATOM 4065 N N . LEU B 1 246 ? 15.672 25.344 24.328 1 98.69 246 LEU B N 1
ATOM 4066 C CA . LEU B 1 246 ? 14.305 25.344 23.812 1 98.69 246 LEU B CA 1
ATOM 4067 C C . LEU B 1 246 ? 13.305 25.094 24.922 1 98.69 246 LEU B C 1
ATOM 4069 O O . LEU B 1 246 ? 12.203 25.656 24.922 1 98.69 246 LEU B O 1
ATOM 4073 N N . GLU B 1 247 ? 13.656 24.266 25.906 1 98.25 247 GLU B N 1
ATOM 4074 C CA . GLU B 1 247 ? 12.766 24.031 27.031 1 98.25 247 GLU B CA 1
ATOM 4075 C C . GLU B 1 247 ? 12.617 25.281 27.891 1 98.25 247 GLU B C 1
ATOM 4077 O O . GLU B 1 247 ? 11.555 25.547 28.438 1 98.25 247 GLU B O 1
ATOM 4082 N N . ALA B 1 248 ? 13.672 26 28 1 98.25 248 ALA B N 1
ATOM 4083 C CA . ALA B 1 248 ? 13.609 27.266 28.734 1 98.25 248 ALA B CA 1
ATOM 4084 C C . ALA B 1 248 ? 12.719 28.281 28.031 1 98.25 248 ALA B C 1
ATOM 4086 O O . ALA B 1 248 ? 11.969 29.016 28.672 1 98.25 248 ALA B O 1
ATOM 4087 N N . ALA B 1 249 ? 12.859 28.344 26.781 1 98.19 249 ALA B N 1
ATOM 4088 C CA . ALA B 1 249 ? 12.078 29.281 25.984 1 98.19 249 ALA B CA 1
ATOM 4089 C C . ALA B 1 249 ? 10.617 28.875 25.906 1 98.19 249 ALA B C 1
ATOM 4091 O O . ALA B 1 249 ? 9.727 29.719 25.844 1 98.19 249 ALA B O 1
ATOM 4092 N N . TYR B 1 250 ? 10.367 27.531 25.891 1 98.06 250 TYR B N 1
ATOM 4093 C CA . TYR B 1 250 ? 9.023 26.984 25.75 1 98.06 250 TYR B CA 1
ATOM 4094 C C . TYR B 1 250 ? 8.758 25.922 26.797 1 98.06 250 TYR B C 1
ATOM 4096 O O . TYR B 1 250 ? 8.531 24.75 26.469 1 98.06 250 TYR B O 1
ATOM 4104 N N . PRO B 1 251 ? 8.633 26.328 28.031 1 97.06 251 PRO B N 1
ATOM 4105 C CA . PRO B 1 251 ? 8.594 25.375 29.141 1 97.06 251 PRO B CA 1
ATOM 4106 C C . PRO B 1 251 ? 7.316 24.547 29.156 1 97.06 251 PRO B C 1
ATOM 4108 O O . PRO B 1 251 ? 7.312 23.422 29.688 1 97.06 251 PRO B O 1
ATOM 4111 N N . ASP B 1 252 ? 6.273 25.016 28.531 1 95.5 252 ASP B N 1
ATOM 4112 C CA . ASP B 1 252 ? 4.992 24.312 28.641 1 95.5 252 ASP B CA 1
ATOM 4113 C C . ASP B 1 252 ? 4.68 23.531 27.375 1 95.5 252 ASP B C 1
ATOM 4115 O O . ASP B 1 252 ? 3.594 22.953 27.234 1 95.5 252 ASP B O 1
ATOM 4119 N N . TYR B 1 253 ? 5.641 23.516 26.406 1 96.75 253 TYR B N 1
ATOM 4120 C CA . TYR B 1 253 ? 5.379 22.828 25.141 1 96.75 253 TYR B CA 1
ATOM 4121 C C . TYR B 1 253 ? 5.445 21.328 25.312 1 96.75 253 TYR B C 1
ATOM 4123 O O . TYR B 1 253 ? 6.348 20.797 25.969 1 96.75 253 TYR B O 1
ATOM 4131 N N . ALA B 1 254 ? 4.418 20.688 24.781 1 95.88 254 ALA B N 1
ATOM 4132 C CA . ALA B 1 254 ? 4.383 19.219 24.75 1 95.88 254 ALA B CA 1
ATOM 4133 C C . ALA B 1 254 ? 5.262 18.688 23.625 1 95.88 254 ALA B C 1
ATOM 4135 O O . ALA B 1 254 ? 5.965 19.438 22.953 1 95.88 254 ALA B O 1
ATOM 4136 N N . ASN B 1 255 ? 5.379 17.281 23.516 1 95.38 255 ASN B N 1
ATOM 4137 C CA . ASN B 1 255 ? 6.113 16.578 22.469 1 95.38 255 ASN B CA 1
ATOM 4138 C C . ASN B 1 255 ? 7.621 16.641 22.703 1 95.38 255 ASN B C 1
ATOM 4140 O O . ASN B 1 255 ? 8.383 16.938 21.781 1 95.38 255 ASN B O 1
ATOM 4144 N N . LYS B 1 256 ? 8.047 16.422 23.859 1 95 256 LYS B N 1
ATOM 4145 C CA . LYS B 1 256 ? 9.445 16.547 24.281 1 95 256 LYS B CA 1
ATOM 4146 C C . LYS B 1 256 ? 10.328 15.516 23.594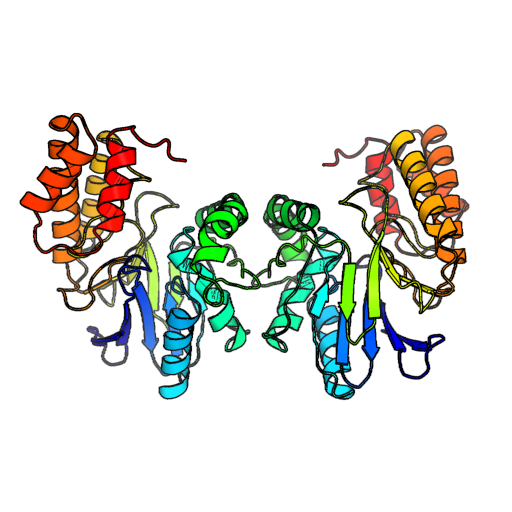 1 95 256 LYS B C 1
ATOM 4148 O O . LYS B 1 256 ? 11.5 15.773 23.312 1 95 256 LYS B O 1
ATOM 4153 N N . GLY B 1 257 ? 9.734 14.352 23.375 1 94.19 257 GLY B N 1
ATOM 4154 C CA . GLY B 1 257 ? 10.484 13.359 22.625 1 94.19 257 GLY B CA 1
ATOM 4155 C C . GLY B 1 257 ? 10.938 13.844 21.266 1 94.19 257 GLY B C 1
ATOM 4156 O O . GLY B 1 257 ? 12.047 13.547 20.828 1 94.19 257 GLY B O 1
ATOM 4157 N N . VAL B 1 258 ? 10.07 14.547 20.609 1 95.75 258 VAL B N 1
ATOM 4158 C CA . VAL B 1 258 ? 10.367 15.117 19.312 1 95.75 258 VAL B CA 1
ATOM 4159 C C . VAL B 1 258 ? 11.5 16.125 19.438 1 95.75 258 VAL B C 1
ATOM 4161 O O . VAL B 1 258 ? 12.406 16.172 18.594 1 95.75 258 VAL B O 1
ATOM 4164 N N . LEU B 1 259 ? 11.445 16.938 20.453 1 97.69 259 LEU B N 1
ATOM 4165 C CA . LEU B 1 259 ? 12.523 17.891 20.703 1 97.69 259 LEU B CA 1
ATOM 4166 C C . LEU B 1 259 ? 13.852 17.172 20.891 1 97.69 259 LEU B C 1
ATOM 4168 O O . LEU B 1 259 ? 14.859 17.562 20.297 1 97.69 259 LEU B O 1
ATOM 4172 N N . GLU B 1 260 ? 13.898 16.156 21.688 1 97.38 260 GLU B N 1
ATOM 4173 C CA . GLU B 1 260 ? 15.125 15.422 21.969 1 97.38 260 GLU B CA 1
ATOM 4174 C C . GLU B 1 260 ? 15.703 14.805 20.703 1 97.38 260 GLU B C 1
ATOM 4176 O O . GLU B 1 260 ? 16.922 14.883 20.469 1 97.38 260 GLU B O 1
ATOM 4181 N N . LEU B 1 261 ? 14.852 14.258 19.953 1 95.56 261 LEU B N 1
ATOM 4182 C CA . LEU B 1 261 ? 15.297 13.688 18.688 1 95.56 261 LEU B CA 1
ATOM 4183 C C . LEU B 1 261 ? 15.82 14.773 17.75 1 95.56 261 LEU B C 1
ATOM 4185 O O . LEU B 1 261 ? 16.891 14.633 17.172 1 95.56 261 LEU B O 1
ATOM 4189 N N . SER B 1 262 ? 15.07 15.781 17.562 1 97.62 262 SER B N 1
ATOM 4190 C CA . SER B 1 262 ? 15.461 16.891 16.703 1 97.62 262 SER B CA 1
ATOM 4191 C C . SER B 1 262 ? 16.812 17.469 17.125 1 97.62 262 SER B C 1
ATOM 4193 O O . SER B 1 262 ? 17.641 17.812 16.281 1 97.62 262 SER B O 1
ATOM 4195 N N . ALA B 1 263 ? 16.984 17.516 18.406 1 98.38 263 ALA B N 1
ATOM 4196 C CA . ALA B 1 263 ? 18.203 18.094 18.953 1 98.38 263 ALA B CA 1
ATOM 4197 C C . ALA B 1 263 ? 19.422 17.297 18.531 1 98.38 263 ALA B C 1
ATOM 4199 O O . ALA B 1 263 ? 20.453 17.875 18.172 1 98.38 263 ALA B O 1
ATOM 4200 N N . LYS B 1 264 ? 19.328 16 18.609 1 98.19 264 LYS B N 1
ATOM 4201 C CA . LYS B 1 264 ? 20.438 15.141 18.234 1 98.19 264 LYS B CA 1
ATOM 4202 C C . LYS B 1 264 ? 20.797 15.328 16.766 1 98.19 264 LYS B C 1
ATOM 4204 O O . LYS B 1 264 ? 21.984 15.266 16.391 1 98.19 264 LYS B O 1
ATOM 4209 N N . VAL B 1 265 ? 19.812 15.562 15.961 1 97.44 265 VAL B N 1
ATOM 4210 C CA . VAL B 1 265 ? 20.047 15.742 14.531 1 97.44 265 VAL B CA 1
ATOM 4211 C C . VAL B 1 265 ? 20.609 17.141 14.273 1 97.44 265 VAL B C 1
ATOM 4213 O O . VAL B 1 265 ? 21.578 17.297 13.531 1 97.44 265 VAL B O 1
ATOM 4216 N N . VAL B 1 266 ? 20.031 18.125 14.875 1 97.88 266 VAL B N 1
ATOM 4217 C CA . VAL B 1 266 ? 20.422 19.531 14.68 1 97.88 266 VAL B CA 1
ATOM 4218 C C . VAL B 1 266 ? 21.875 19.719 15.102 1 97.88 266 VAL B C 1
ATOM 4220 O O . VAL B 1 266 ? 22.625 20.469 14.461 1 97.88 266 VAL B O 1
ATOM 4223 N N . THR B 1 267 ? 22.266 19 16.156 1 97.19 267 THR B N 1
ATOM 4224 C CA . THR B 1 267 ? 23.625 19.156 16.672 1 97.19 267 THR B CA 1
ATOM 4225 C C . THR B 1 267 ? 24.562 18.109 16.078 1 97.19 267 THR B C 1
ATOM 4227 O O . THR B 1 267 ? 25.703 17.984 16.5 1 97.19 267 THR B O 1
ATOM 4230 N N . LYS B 1 268 ? 24.125 17.266 15.141 1 95.12 268 LYS B N 1
ATOM 4231 C CA . LYS B 1 268 ? 24.891 16.312 14.359 1 95.12 268 LYS B CA 1
ATOM 4232 C C . LYS B 1 268 ? 25.375 15.148 15.227 1 95.12 268 LYS B C 1
ATOM 4234 O O . LYS B 1 268 ? 26.391 14.531 14.938 1 95.12 268 LYS B O 1
ATOM 4239 N N . GLU B 1 269 ? 24.656 14.961 16.297 1 97.25 269 GLU B N 1
ATOM 4240 C CA . GLU B 1 269 ? 24.953 13.805 17.141 1 97.25 269 GLU B CA 1
ATOM 4241 C C . GLU B 1 269 ? 24.312 12.539 16.578 1 97.25 269 GLU B C 1
ATOM 4243 O O . GLU B 1 269 ? 24.656 11.43 17 1 97.25 269 GLU B O 1
ATOM 4248 N N . MET B 1 270 ? 23.391 12.688 15.734 1 95.06 270 MET B N 1
ATOM 4249 C CA . MET B 1 270 ? 22.688 11.586 15.094 1 95.06 270 MET B CA 1
ATOM 4250 C C . MET B 1 270 ? 22.547 11.828 13.594 1 95.06 270 MET B C 1
ATOM 4252 O O . MET B 1 270 ? 22.031 12.867 13.172 1 95.06 270 MET B O 1
ATOM 4256 N N . PRO B 1 271 ? 23.156 10.844 12.828 1 92.81 271 PRO B N 1
ATOM 4257 C CA . PRO B 1 271 ? 22.891 10.977 11.391 1 92.81 271 PRO B CA 1
ATOM 4258 C C . PRO B 1 271 ? 21.406 10.836 11.055 1 92.81 271 PRO B C 1
ATOM 4260 O O . PRO B 1 271 ? 20.688 10.094 11.727 1 92.81 271 PRO B O 1
ATOM 4263 N N . TRP B 1 272 ? 20.984 11.578 10.125 1 89.31 272 TRP B N 1
ATOM 4264 C CA . TRP B 1 272 ? 19.578 11.586 9.758 1 89.31 272 TRP B CA 1
ATOM 4265 C C . TRP B 1 272 ? 19.406 11.547 8.242 1 89.31 272 TRP B C 1
ATOM 4267 O O . TRP B 1 272 ? 20.141 12.227 7.512 1 89.31 272 TRP B O 1
ATOM 4277 N N . GLY B 1 273 ? 18.484 10.789 7.773 1 74.88 273 GLY B N 1
ATOM 4278 C CA . GLY B 1 273 ? 18.188 10.656 6.359 1 74.88 273 GLY B CA 1
ATOM 4279 C C . GLY B 1 273 ? 18.672 9.344 5.77 1 74.88 273 GLY B C 1
ATOM 4280 O O . GLY B 1 273 ? 19.453 8.633 6.387 1 74.88 273 GLY B O 1
#

InterPro domains:
  IPR001279 Metallo-beta-lactamase [SM00849] (25-207)
  IPR036866 Ribonuclease Z/Hydroxyacylglutathione hydrolase-like [G3DSA:3.60.15.10] (11-240)
  IPR036866 Ribonuclease Z/Hydroxyacylglutathione hydrolase-like [SSF56281] (24-229)
  IPR050855 Metallo-beta-lactamase type 2-like [PTHR42951] (20-230)

Organism: Bacillus thuringiensis (NCBI:txid1428)

Nearest PDB structures (foldseek):
  2ynt-assembly1_B-2  TM=7.321E-01  e=2.509E-12  Pseudomonas aeruginosa
  5b3r-assembly2_B  TM=7.258E-01  e=1.445E-11  Pseudomonas aeruginosa
  5acr-assembly1_B  TM=7.188E-01  e=1.631E-11  Pseudomonas aeruginosa
  6t5k-assembly1_C  TM=7.359E-01  e=8.845E-11  Echinicola vietnamensis
  5b3r-assembly1_A  TM=7.203E-01  e=2.343E-11  Pseudomonas aeruginosa

Solvent-accessible surface area (backbone atoms only — not comparable to full-atom values): 27390 Å² total; per-residue (Å²): 100,70,48,78,42,82,50,85,44,90,65,36,37,36,37,38,34,43,44,55,60,94,51,61,15,29,33,26,40,35,41,35,44,89,57,32,28,40,34,36,32,29,23,39,31,31,65,60,16,42,52,53,47,49,50,34,57,77,67,63,41,44,64,66,35,34,38,35,58,42,46,55,58,48,26,40,38,4,36,38,52,41,34,43,76,39,54,83,36,49,41,26,19,39,55,58,25,43,51,44,28,50,75,40,46,67,63,49,44,72,69,40,35,75,81,42,49,84,26,32,57,65,40,51,49,41,54,25,73,39,87,68,65,56,44,77,52,97,90,40,57,32,32,64,40,66,86,44,79,65,51,27,25,38,34,24,78,90,62,22,34,31,41,41,16,88,80,27,32,27,77,41,48,62,78,30,52,90,42,42,47,62,69,46,37,53,50,50,39,54,44,46,50,56,56,55,72,66,64,43,64,36,31,44,40,29,26,32,52,83,87,48,76,49,24,61,62,17,51,51,46,38,40,51,50,42,52,51,48,43,54,32,59,74,73,31,86,40,33,69,51,31,41,52,49,52,41,68,76,40,72,84,42,48,40,58,68,42,33,54,53,17,22,27,32,50,54,64,73,34,93,76,132,101,71,48,78,41,82,51,86,43,89,66,35,36,36,37,39,34,43,44,55,61,93,51,61,15,29,34,25,40,34,41,36,43,91,56,31,29,39,35,36,33,28,24,40,32,31,65,62,16,43,51,52,48,48,51,33,58,76,67,63,40,45,64,66,34,35,38,35,58,43,47,55,59,50,27,39,37,3,36,38,51,42,32,43,76,38,54,83,36,48,40,27,19,39,55,57,25,43,50,43,29,50,75,38,47,67,64,51,44,71,68,40,37,75,82,40,48,84,25,32,57,66,40,50,50,41,54,24,72,40,86,68,63,56,46,79,52,98,91,41,56,32,32,64,41,66,84,44,81,64,52,26,24,38,34,24,77,90,62,21,33,31,41,41,17,88,81,28,32,26,77,42,49,61,77,30,52,93,42,40,48,60,68,45,37,53,51,49,40,54,46,45,50,56,57,56,71,65,64,42,64,35,32,45,40,27,24,34,53,83,86,47,77,48,23,62,61,18,50,50,45,36,40,52,49,43,53,51,48,46,52,33,58,73,72,32,86,39,32,69,49,31,43,51,50,52,39,66,77,41,71,84,41,48,39,58,68,41,34,54,53,17,20,26,32,50,54,64,76,35,93,75,133